Protein AF-0000000071605911 (afdb_homodimer)

Sequence (430 aa):
MTMMILGVFLLSALTIVCPQPAEVPYVTSVEAIKEFTEQLKEQILSMENNVPDITDSRIHYGVLLTHIIRVAEKMELDGPIYDNVYIDEMPKSIAIGLSEVDTVIEVTKEILEEIDQGTSKINELIERLCPSNDMPQVCNQLVQQAVIGDPVRYNEEVDLLLSAGDIAQDLLDANLVEVADRYEEIAFLIENLNRLRPLVFKVVHLLMKLDDDDVMTMMILGVFLLSALTIVCPQPAEVPYVTSVEAIKEFTEQLKEQILSMENNVPDITDSRIHYGVLLTHIIRVAEKMELDGPIYDNVYIDEMPKSIAIGLSEVDTVIEVTKEILEEIDQGTSKINELIERLCPSNDMPQVCNQLVQQAVIGDPVRYNEEVDLLLSAGDIAQDLLDANLVEVADRYEEIAFLIENLNRLRPLVFKVVHLLMKLDDDDV

Structure (mmCIF, N/CA/C/O backbone):
data_AF-0000000071605911-model_v1
#
loop_
_entity.id
_entity.type
_entity.pdbx_description
1 polymer 'Uncharacterized protein'
#
loop_
_atom_site.group_PDB
_atom_site.id
_atom_site.type_symbol
_atom_site.label_atom_id
_atom_site.label_alt_id
_atom_site.label_comp_id
_atom_site.label_asym_id
_atom_site.label_entity_id
_atom_site.label_seq_id
_atom_site.pdbx_PDB_ins_code
_atom_site.Cartn_x
_atom_site.Cartn_y
_atom_site.Cartn_z
_atom_site.occupancy
_atom_site.B_iso_or_equiv
_atom_site.auth_seq_id
_atom_site.auth_comp_id
_atom_site.auth_asym_id
_atom_site.auth_atom_id
_atom_site.pdbx_PDB_model_num
ATOM 1 N N . MET A 1 1 ? -27.953 -46.75 -80.5 1 34.91 1 MET A N 1
ATOM 2 C CA . MET A 1 1 ? -26.734 -46.125 -80.062 1 34.91 1 MET A CA 1
ATOM 3 C C . MET A 1 1 ? -26.984 -45.406 -78.75 1 34.91 1 MET A C 1
ATOM 5 O O . MET A 1 1 ? -27.469 -44.25 -78.688 1 34.91 1 MET A O 1
ATOM 9 N N . THR A 1 2 ? -27.641 -46.125 -77.75 1 42.06 2 THR A N 1
ATOM 10 C CA . THR A 1 2 ? -27.969 -45.75 -76.375 1 42.06 2 THR A CA 1
ATOM 11 C C . THR A 1 2 ? -26.688 -45.5 -75.562 1 42.06 2 THR A C 1
ATOM 13 O O . THR A 1 2 ? -25.891 -46.406 -75.375 1 42.06 2 THR A O 1
ATOM 16 N N . MET A 1 3 ? -26.141 -44.25 -75.625 1 39.69 3 MET A N 1
ATO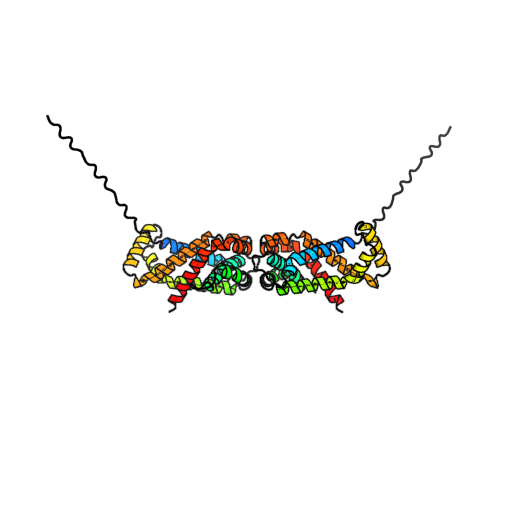M 17 C CA . MET A 1 3 ? -25.031 -43.75 -74.812 1 39.69 3 MET A CA 1
ATOM 18 C C . MET A 1 3 ? -25.344 -43.844 -73.312 1 39.69 3 MET A C 1
ATOM 20 O O . MET A 1 3 ? -26.297 -43.25 -72.875 1 39.69 3 MET A O 1
ATOM 24 N N . MET A 1 4 ? -25.062 -45.031 -72.688 1 43.84 4 MET A N 1
ATOM 25 C CA . MET A 1 4 ? -25.047 -45.219 -71.25 1 43.84 4 MET A CA 1
ATOM 26 C C . MET A 1 4 ? -24.109 -44.25 -70.625 1 43.84 4 MET A C 1
ATOM 28 O O . MET A 1 4 ? -22.891 -44.281 -70.812 1 43.84 4 MET A O 1
ATOM 32 N N . ILE A 1 5 ? -24.547 -42.969 -70.25 1 45.91 5 ILE A N 1
ATOM 33 C CA . ILE A 1 5 ? -23.812 -42.031 -69.438 1 45.91 5 ILE A CA 1
ATOM 34 C C . ILE A 1 5 ? -23.5 -42.688 -68.062 1 45.91 5 ILE A C 1
ATOM 36 O O . ILE A 1 5 ? -24.422 -43.031 -67.312 1 45.91 5 ILE A O 1
ATOM 40 N N . LEU A 1 6 ? -22.359 -43.406 -67.938 1 49.97 6 LEU A N 1
ATOM 41 C CA . LEU A 1 6 ? -21.812 -43.812 -66.625 1 49.97 6 LEU A CA 1
ATOM 42 C C . LEU A 1 6 ? -21.578 -42.625 -65.75 1 49.97 6 LEU A C 1
ATOM 44 O O . LEU A 1 6 ? -20.75 -41.75 -66 1 49.97 6 LEU A O 1
ATOM 48 N N . GLY A 1 7 ? -22.609 -42.125 -65 1 46.78 7 GLY A N 1
ATOM 49 C CA . GLY A 1 7 ? -22.422 -41.156 -63.969 1 46.78 7 GLY A CA 1
ATOM 50 C C . GLY A 1 7 ? -21.406 -41.562 -62.906 1 46.78 7 GLY A C 1
ATOM 51 O O . GLY A 1 7 ? -21.594 -42.594 -62.25 1 46.78 7 GLY A O 1
ATOM 52 N N . VAL A 1 8 ? -20.109 -41.156 -63.031 1 49.31 8 VAL A N 1
ATOM 53 C CA . VAL A 1 8 ? -19.094 -41.281 -62 1 49.31 8 VAL A CA 1
ATOM 54 C C . VAL A 1 8 ? -19.578 -40.594 -60.719 1 49.31 8 VAL A C 1
ATOM 56 O O . VAL A 1 8 ? -19.734 -39.344 -60.688 1 49.31 8 VAL A O 1
ATOM 59 N N . PHE A 1 9 ? -20.312 -41.281 -59.812 1 51.25 9 PHE A N 1
ATOM 60 C CA . PHE A 1 9 ? -20.5 -40.781 -58.438 1 51.25 9 PHE A CA 1
ATOM 61 C C . PHE A 1 9 ? -19.156 -40.531 -57.781 1 51.25 9 PHE A C 1
ATOM 63 O O . PHE A 1 9 ? -18.375 -41.469 -57.531 1 51.25 9 PHE A O 1
ATOM 70 N N . LEU A 1 10 ? -18.641 -39.312 -57.875 1 50.75 10 LEU A N 1
ATOM 71 C CA . LEU A 1 10 ? -17.547 -38.844 -57.031 1 50.75 10 LEU A CA 1
ATOM 72 C C . LEU A 1 10 ? -17.859 -39.125 -55.562 1 50.75 10 LEU A C 1
ATOM 74 O O . LEU A 1 10 ? -18.766 -38.5 -55 1 50.75 10 LEU A O 1
ATOM 78 N N . LEU A 1 11 ? -17.578 -40.281 -55 1 51.88 11 LEU A N 1
ATOM 79 C CA . LEU A 1 11 ? -17.5 -40.5 -53.562 1 51.88 11 LEU A CA 1
ATOM 80 C C . LEU A 1 11 ? -16.625 -39.438 -52.906 1 51.88 11 LEU A C 1
ATOM 82 O O . LEU A 1 11 ? -15.398 -39.438 -53.062 1 51.88 11 LEU A O 1
ATOM 86 N N . SER A 1 12 ? -17.172 -38.281 -52.594 1 52.94 12 SER A N 1
ATOM 87 C CA . SER A 1 12 ? -16.5 -37.375 -51.656 1 52.94 12 SER A CA 1
ATOM 88 C C . SER A 1 12 ? -16.141 -38.094 -50.375 1 52.94 12 SER A C 1
ATOM 90 O O . SER A 1 12 ? -17.031 -38.5 -49.594 1 52.94 12 SER A O 1
ATOM 92 N N . ALA A 1 13 ? -14.977 -38.75 -50.281 1 55.59 13 ALA A N 1
ATOM 93 C CA . ALA A 1 13 ? -14.391 -39.125 -49 1 55.59 13 ALA A CA 1
ATOM 94 C C . ALA A 1 13 ? -14.57 -38.031 -47.938 1 55.59 13 ALA A C 1
ATOM 96 O O . ALA A 1 13 ? -13.898 -37 -48 1 55.59 13 ALA A O 1
ATOM 97 N N . LEU A 1 14 ? -15.703 -37.906 -47.281 1 52.88 14 LEU A N 1
ATOM 98 C CA . LEU A 1 14 ? -15.727 -37.188 -46 1 52.88 14 LEU A CA 1
ATOM 99 C C . LEU A 1 14 ? -14.562 -37.625 -45.125 1 52.88 14 LEU A C 1
ATOM 101 O O . LEU A 1 14 ? -14.57 -38.75 -44.562 1 52.88 14 LEU A O 1
ATOM 105 N N . THR A 1 15 ? -13.32 -37.156 -45.344 1 53.34 15 THR A N 1
ATOM 106 C CA . THR A 1 15 ? -12.32 -37.281 -44.312 1 53.34 15 THR A CA 1
ATOM 107 C C . THR A 1 15 ? -12.906 -36.875 -42.969 1 53.34 15 THR A C 1
ATOM 109 O O . THR A 1 15 ? -13.109 -35.688 -42.688 1 53.34 15 THR A O 1
ATOM 112 N N . ILE A 1 16 ? -13.664 -37.656 -42.281 1 50.94 16 ILE A N 1
ATOM 113 C CA . ILE A 1 16 ? -13.898 -37.438 -40.844 1 50.94 16 ILE A CA 1
ATOM 114 C C . ILE A 1 16 ? -12.594 -37.031 -40.156 1 50.94 16 ILE A C 1
ATOM 116 O O . ILE A 1 16 ? -11.688 -37.844 -40 1 50.94 16 ILE A O 1
ATOM 120 N N . VAL A 1 17 ? -12.148 -35.812 -40.25 1 51.44 17 VAL A N 1
ATOM 121 C CA . VAL A 1 17 ? -11.156 -35.312 -39.312 1 51.44 17 VAL A CA 1
ATOM 122 C C . VAL A 1 17 ? -11.547 -35.719 -37.906 1 51.44 17 VAL A C 1
ATOM 124 O O . VAL A 1 17 ? -12.477 -35.125 -37.312 1 51.44 17 VAL A O 1
ATOM 127 N N . CYS A 1 18 ? -11.344 -36.906 -37.469 1 49.12 18 CYS A N 1
ATOM 128 C CA . CYS A 1 18 ? -11.438 -37.188 -36.062 1 49.12 18 CYS A CA 1
ATOM 129 C C . CYS A 1 18 ? -10.828 -36.031 -35.25 1 49.12 18 CYS A C 1
ATOM 131 O O . CYS A 1 18 ? -9.68 -35.656 -35.469 1 49.12 18 CYS A O 1
ATOM 133 N N . PRO A 1 19 ? -11.617 -35.25 -34.688 1 50.72 19 PRO A N 1
ATOM 134 C CA . PRO A 1 19 ? -10.969 -34.25 -33.812 1 50.72 19 PRO A CA 1
ATOM 135 C C . PRO A 1 19 ? -9.836 -34.844 -32.969 1 50.72 19 PRO A C 1
ATOM 137 O O . PRO A 1 19 ? -10.008 -35.906 -32.344 1 50.72 19 PRO A O 1
ATOM 140 N N . GLN A 1 20 ? -8.656 -34.812 -33.5 1 53.44 20 GLN A N 1
ATOM 141 C CA . GLN A 1 20 ? -7.543 -35.219 -32.656 1 53.44 20 GLN A CA 1
ATOM 142 C C . GLN A 1 20 ? -7.766 -34.812 -31.203 1 53.44 20 GLN A C 1
ATOM 144 O O . GLN A 1 20 ? -8.18 -33.688 -30.938 1 53.44 20 GLN A O 1
ATOM 149 N N . PRO A 1 21 ? -7.883 -35.812 -30.281 1 57.97 21 PRO A N 1
ATOM 150 C CA . PRO A 1 21 ? -8.031 -35.438 -28.875 1 57.97 21 PRO A CA 1
ATOM 151 C C . PRO A 1 21 ? -7.137 -34.281 -28.469 1 57.97 21 PRO A C 1
ATOM 153 O O . PRO A 1 21 ? -6.055 -34.094 -29.031 1 57.97 21 PRO A O 1
ATOM 156 N N . ALA A 1 22 ? -7.676 -33.281 -27.875 1 66.75 22 ALA A N 1
ATOM 157 C CA . ALA A 1 22 ? -6.961 -32.094 -27.422 1 66.75 22 ALA A CA 1
ATOM 158 C C . ALA A 1 22 ? -5.617 -32.469 -26.797 1 66.75 22 ALA A C 1
ATOM 160 O O . ALA A 1 22 ? -5.531 -33.406 -26 1 66.75 22 ALA A O 1
ATOM 161 N N . GLU A 1 23 ? -4.57 -32.094 -27.438 1 85.88 23 GLU A N 1
ATOM 162 C CA . GLU A 1 23 ? -3.201 -32.344 -26.984 1 85.88 23 GLU A CA 1
ATOM 163 C C . GLU A 1 23 ? -2.965 -31.797 -25.578 1 85.88 23 GLU A C 1
ATOM 165 O O . GLU A 1 23 ? -3.301 -30.641 -25.312 1 85.88 23 GLU A O 1
ATOM 170 N N . VAL A 1 24 ? -2.617 -32.719 -24.656 1 93.31 24 VAL A N 1
ATOM 171 C CA . VAL A 1 24 ? -2.266 -32.312 -23.312 1 93.31 24 VAL A CA 1
ATOM 172 C C . VAL A 1 24 ? -0.929 -31.562 -23.328 1 93.31 24 VAL A C 1
ATOM 174 O O . VAL A 1 24 ? 0.058 -32.062 -23.875 1 93.31 24 VAL A O 1
ATOM 177 N N . PRO A 1 25 ? -0.876 -30.359 -22.797 1 94.56 25 PRO A N 1
ATOM 178 C CA . PRO A 1 25 ? 0.303 -29.5 -22.922 1 94.56 25 PRO A CA 1
ATOM 179 C C . PRO A 1 25 ? 1.366 -29.781 -21.859 1 94.56 25 PRO A C 1
ATOM 181 O O . PRO A 1 25 ? 1.75 -28.891 -21.109 1 94.56 25 PRO A O 1
ATOM 184 N N . TYR A 1 26 ? 1.996 -30.875 -21.859 1 95.81 26 TYR A N 1
ATOM 185 C CA . TYR A 1 26 ? 3.014 -31.266 -20.875 1 95.81 26 TYR A CA 1
ATOM 186 C C . TYR A 1 26 ? 4.23 -30.344 -20.984 1 95.81 26 TYR A C 1
ATOM 188 O O . TYR A 1 26 ? 4.648 -29.75 -19.984 1 95.81 26 TYR A O 1
ATOM 196 N N . VAL A 1 27 ? 4.711 -30.203 -22.141 1 93.31 27 VAL A N 1
ATOM 197 C CA . VAL A 1 27 ? 5.965 -29.5 -22.375 1 93.31 27 VAL A CA 1
ATOM 198 C C . VAL A 1 27 ? 5.781 -28 -22.078 1 93.31 27 VAL A C 1
ATOM 200 O O . VAL A 1 27 ? 6.617 -27.391 -21.422 1 93.31 27 VAL A O 1
ATOM 203 N N . THR A 1 28 ? 4.648 -27.469 -22.609 1 94.19 28 THR A N 1
ATOM 204 C CA . THR A 1 28 ? 4.395 -26.047 -22.391 1 94.19 28 THR A CA 1
ATOM 205 C C . THR A 1 28 ? 4.188 -25.75 -20.922 1 94.19 28 THR A C 1
ATOM 207 O O . THR A 1 28 ? 4.562 -24.688 -20.438 1 94.19 28 THR A O 1
ATOM 210 N N . SER A 1 29 ? 3.643 -26.672 -20.188 1 96.62 29 SER A N 1
ATOM 211 C CA . SER A 1 29 ? 3.455 -26.5 -18.75 1 96.62 29 SER A CA 1
ATOM 212 C C . SER A 1 29 ? 4.793 -26.469 -18.016 1 96.62 29 SER A C 1
ATOM 214 O O . SER A 1 29 ? 5.016 -25.609 -17.156 1 96.62 29 SER A O 1
ATOM 216 N N . VAL A 1 30 ? 5.637 -27.344 -18.391 1 95.88 30 VAL A N 1
ATOM 217 C CA . VAL A 1 30 ? 6.961 -27.406 -17.781 1 95.88 30 VAL A CA 1
ATOM 218 C C . VAL A 1 30 ? 7.711 -26.109 -18.062 1 95.88 30 VAL A C 1
ATOM 220 O O . VAL A 1 30 ? 8.352 -25.531 -17.172 1 95.88 30 VAL A O 1
ATOM 223 N N . GLU A 1 31 ? 7.613 -25.672 -19.25 1 95 31 GLU A N 1
ATOM 224 C CA . GLU A 1 31 ? 8.312 -24.453 -19.656 1 95 31 GLU A CA 1
ATOM 225 C C . GLU A 1 31 ? 7.773 -23.234 -18.906 1 95 31 GLU A C 1
ATOM 227 O O . GLU A 1 31 ? 8.547 -22.391 -18.453 1 95 31 GLU A O 1
ATOM 232 N N . ALA A 1 32 ? 6.469 -23.172 -18.781 1 97.5 32 ALA A N 1
ATOM 233 C CA . ALA A 1 32 ? 5.852 -22.062 -18.047 1 97.5 32 ALA A CA 1
ATOM 234 C C . ALA A 1 32 ? 6.297 -22.062 -16.594 1 97.5 32 ALA A C 1
ATOM 236 O O . ALA A 1 32 ? 6.617 -21.016 -16.031 1 97.5 32 ALA A O 1
ATOM 237 N N . ILE A 1 33 ? 6.285 -23.219 -16.031 1 98.25 33 ILE A N 1
ATOM 238 C CA . ILE A 1 33 ? 6.695 -23.344 -14.633 1 98.25 33 ILE A CA 1
ATOM 239 C C . ILE A 1 33 ? 8.156 -22.922 -14.484 1 98.25 33 ILE A C 1
ATOM 241 O O . ILE A 1 33 ? 8.5 -22.203 -13.547 1 98.25 33 ILE A O 1
ATOM 245 N N . LYS A 1 34 ? 8.992 -23.359 -15.375 1 97.19 34 LYS A N 1
ATOM 246 C CA . LYS A 1 34 ? 10.406 -23 -15.344 1 97.19 34 LYS A CA 1
ATOM 247 C C . LYS A 1 34 ? 10.594 -21.5 -15.453 1 97.19 34 LYS A C 1
ATOM 249 O O . LYS A 1 34 ? 11.367 -20.906 -14.703 1 97.19 34 LYS A O 1
ATOM 254 N N . GLU A 1 35 ? 9.93 -20.922 -16.438 1 97.88 35 GLU A N 1
ATOM 255 C CA . GLU A 1 35 ? 10.031 -19.484 -16.641 1 97.88 35 GLU A CA 1
ATOM 256 C C . GLU A 1 35 ? 9.547 -18.719 -15.406 1 97.88 35 GLU A C 1
ATOM 258 O O . GLU A 1 35 ? 10.195 -17.766 -14.961 1 97.88 35 GLU A O 1
ATOM 263 N N . PHE A 1 36 ? 8.445 -19.125 -14.891 1 98.69 36 PHE A N 1
ATOM 264 C CA . PHE A 1 36 ? 7.891 -18.453 -13.719 1 98.69 36 PHE A CA 1
ATOM 265 C C . PHE A 1 36 ? 8.797 -18.641 -12.508 1 98.69 36 PHE A C 1
ATOM 267 O O . PHE A 1 36 ? 8.961 -17.734 -11.703 1 98.69 36 PHE A O 1
ATOM 274 N N . THR A 1 37 ? 9.336 -19.797 -12.359 1 98.5 37 THR A N 1
ATOM 275 C CA . THR A 1 37 ? 10.289 -20.031 -11.289 1 98.5 37 THR A CA 1
ATOM 276 C C . THR A 1 37 ? 11.477 -19.094 -11.391 1 98.5 37 THR A C 1
ATOM 278 O O . THR A 1 37 ? 11.961 -18.578 -10.375 1 98.5 37 THR A O 1
ATOM 281 N N . GLU A 1 38 ? 11.953 -18.906 -12.578 1 98.38 38 GLU A N 1
ATOM 282 C CA . GLU A 1 38 ? 13.055 -17.953 -12.766 1 98.38 38 GLU A CA 1
ATOM 283 C C . GLU A 1 38 ? 12.641 -16.547 -12.352 1 98.38 38 GLU A C 1
ATOM 285 O O . GLU A 1 38 ? 13.43 -15.82 -11.742 1 98.38 38 GLU A O 1
ATOM 290 N N . GLN A 1 39 ? 11.469 -16.156 -12.703 1 98.44 39 GLN A N 1
ATOM 291 C CA . GLN A 1 39 ? 10.961 -14.859 -12.273 1 98.44 39 GLN A CA 1
ATOM 292 C C . GLN A 1 39 ? 10.891 -14.773 -10.75 1 98.44 39 GLN A C 1
ATOM 294 O O . GLN A 1 39 ? 11.258 -13.75 -10.164 1 98.44 39 GLN A O 1
ATOM 299 N N . LEU A 1 40 ? 10.43 -15.859 -10.102 1 98.69 40 LEU A N 1
ATOM 300 C CA . LEU A 1 40 ? 10.344 -15.875 -8.648 1 98.69 40 LEU A CA 1
ATOM 301 C C . LEU A 1 40 ? 11.734 -15.789 -8.016 1 98.69 40 LEU A C 1
ATOM 303 O O . LEU A 1 40 ? 11.914 -15.172 -6.965 1 98.69 40 LEU A O 1
ATOM 307 N N . LYS A 1 41 ? 12.695 -16.438 -8.578 1 98.44 41 LYS A N 1
ATOM 308 C CA . LYS A 1 41 ? 14.07 -16.344 -8.102 1 98.44 41 LYS A CA 1
ATOM 309 C C . LYS A 1 41 ? 14.578 -14.906 -8.141 1 98.44 41 LYS A C 1
ATOM 311 O O . LYS A 1 41 ? 15.211 -14.438 -7.191 1 98.44 41 LYS A O 1
ATOM 316 N N . GLU A 1 42 ? 14.273 -14.266 -9.211 1 98.19 42 GLU A N 1
ATOM 317 C CA . GLU A 1 42 ? 14.727 -12.891 -9.391 1 98.19 42 GLU A CA 1
ATOM 318 C C . GLU A 1 42 ? 13.961 -11.93 -8.484 1 98.19 42 GLU A C 1
ATOM 320 O O . GLU A 1 42 ? 14.555 -11.055 -7.855 1 98.19 42 GLU A O 1
ATOM 325 N N . GLN A 1 43 ? 12.672 -12.109 -8.344 1 98.31 43 GLN A N 1
ATOM 326 C CA . GLN A 1 43 ? 11.82 -11.109 -7.707 1 98.31 43 GLN A CA 1
ATOM 327 C C . GLN A 1 43 ? 11.68 -11.375 -6.211 1 98.31 43 GLN A C 1
ATOM 329 O O . GLN A 1 43 ? 11.477 -10.445 -5.426 1 98.31 43 GLN A O 1
ATOM 334 N N . ILE A 1 44 ? 11.734 -12.625 -5.836 1 98.69 44 ILE A N 1
ATOM 335 C CA . ILE A 1 44 ? 11.438 -12.945 -4.445 1 98.69 44 ILE A CA 1
ATOM 336 C C . ILE A 1 44 ? 12.656 -13.57 -3.781 1 98.69 44 ILE A C 1
ATOM 338 O O . ILE A 1 44 ? 13.18 -13.039 -2.799 1 98.69 44 ILE A O 1
ATOM 342 N N . LEU A 1 45 ? 13.188 -14.602 -4.316 1 98.19 45 LEU A N 1
ATOM 343 C CA . LEU A 1 45 ? 14.211 -15.398 -3.65 1 98.19 45 LEU A CA 1
ATOM 344 C C . LEU A 1 45 ? 15.539 -14.648 -3.604 1 98.19 45 LEU A C 1
ATOM 346 O O . LEU A 1 45 ? 16.375 -14.922 -2.744 1 98.19 45 LEU A O 1
ATOM 350 N N . SER A 1 46 ? 15.727 -13.758 -4.5 1 97.81 46 SER A N 1
ATOM 351 C CA . SER A 1 46 ? 16.953 -12.961 -4.527 1 97.81 46 SER A CA 1
ATOM 352 C C . SER A 1 46 ? 17.047 -12.062 -3.303 1 97.81 46 SER A C 1
ATOM 354 O O . SER A 1 46 ? 18.125 -11.531 -3.002 1 97.81 46 SER A O 1
ATOM 356 N N . MET A 1 47 ? 15.945 -11.859 -2.623 1 97.62 47 MET A N 1
ATOM 357 C CA . MET A 1 47 ? 15.938 -10.984 -1.456 1 97.62 47 MET A CA 1
ATOM 358 C C . MET A 1 47 ? 16.453 -11.719 -0.222 1 97.62 47 MET A C 1
ATOM 360 O O . MET A 1 47 ? 16.688 -11.102 0.821 1 97.62 47 MET A O 1
ATOM 364 N N . GLU A 1 48 ? 16.656 -13.008 -0.395 1 95.06 48 GLU A N 1
ATOM 365 C CA . GLU A 1 48 ? 17.125 -13.812 0.734 1 95.06 48 GLU A CA 1
ATOM 366 C C . GLU A 1 48 ? 18.469 -13.312 1.262 1 95.06 48 GLU A C 1
ATOM 368 O O . GLU A 1 48 ? 19.391 -13.07 0.486 1 95.06 48 GLU A O 1
ATOM 373 N N . ASN A 1 49 ? 18.562 -13.07 2.574 1 92.31 49 ASN A N 1
ATOM 374 C CA . ASN A 1 49 ? 19.75 -12.648 3.289 1 92.31 49 ASN A CA 1
ATOM 375 C C . ASN A 1 49 ? 20.125 -11.203 2.961 1 92.31 49 ASN A C 1
ATOM 377 O O . ASN A 1 49 ? 21.188 -10.719 3.344 1 92.31 49 ASN A O 1
ATOM 381 N N . ASN A 1 50 ? 19.328 -10.523 2.154 1 91.38 50 ASN A N 1
ATOM 382 C CA . ASN A 1 50 ? 19.469 -9.102 1.85 1 91.38 50 ASN A CA 1
ATOM 383 C C . ASN A 1 50 ? 18.109 -8.43 1.691 1 91.38 50 ASN A C 1
ATOM 385 O O . ASN A 1 50 ? 17.703 -8.109 0.575 1 91.38 50 ASN A O 1
ATOM 389 N N . VAL A 1 51 ? 17.578 -8.164 2.773 1 87.38 51 VAL A N 1
ATOM 390 C CA . VAL A 1 51 ? 16.234 -7.59 2.738 1 87.38 51 VAL A CA 1
ATOM 391 C C . VAL A 1 51 ? 16.312 -6.125 2.316 1 87.38 51 VAL A C 1
ATOM 393 O O . VAL A 1 51 ? 16.891 -5.297 3.023 1 87.38 51 VAL A O 1
ATOM 396 N N . PRO A 1 52 ? 15.742 -5.902 1.168 1 93.12 52 PRO A N 1
ATOM 397 C CA . PRO A 1 52 ? 15.758 -4.512 0.702 1 93.12 52 PRO A CA 1
ATOM 398 C C . PRO A 1 52 ? 14.789 -3.619 1.473 1 93.12 52 PRO A C 1
ATOM 400 O O . PRO A 1 52 ? 14.016 -4.109 2.297 1 93.12 52 PRO A O 1
ATOM 403 N N . ASP A 1 53 ? 14.977 -2.318 1.204 1 92.81 53 ASP A N 1
ATOM 404 C CA . ASP A 1 53 ? 13.984 -1.414 1.775 1 92.81 53 ASP A CA 1
ATOM 405 C C . ASP A 1 53 ? 12.773 -1.278 0.856 1 92.81 53 ASP A C 1
ATOM 407 O O . ASP A 1 53 ? 12.734 -1.873 -0.223 1 92.81 53 ASP A O 1
ATOM 411 N N . ILE A 1 54 ? 11.82 -0.539 1.256 1 95.81 54 ILE A N 1
ATOM 412 C CA . ILE A 1 54 ? 10.5 -0.486 0.643 1 95.81 54 ILE A CA 1
ATOM 413 C C . ILE A 1 54 ? 10.602 0.132 -0.75 1 95.81 54 ILE A C 1
ATOM 415 O O . ILE A 1 54 ? 9.664 0.045 -1.544 1 95.81 54 ILE A O 1
ATOM 419 N N . THR A 1 55 ? 11.727 0.758 -1.101 1 96.5 55 THR A N 1
ATOM 420 C CA . THR A 1 55 ? 11.852 1.389 -2.41 1 96.5 55 THR A CA 1
ATOM 421 C C . THR A 1 55 ? 12.234 0.359 -3.471 1 96.5 55 THR A C 1
ATOM 423 O O . THR A 1 55 ? 12.195 0.651 -4.668 1 96.5 55 THR A O 1
ATOM 426 N N . ASP A 1 56 ? 12.625 -0.824 -3.016 1 97.62 56 ASP A N 1
ATOM 427 C CA . ASP A 1 56 ? 12.914 -1.91 -3.945 1 97.62 56 ASP A CA 1
ATOM 428 C C . ASP A 1 56 ? 11.633 -2.533 -4.484 1 97.62 56 ASP A C 1
ATOM 430 O O . ASP A 1 56 ? 10.805 -3.031 -3.715 1 97.62 56 ASP A O 1
ATOM 434 N N . SER A 1 57 ? 11.523 -2.545 -5.762 1 97.69 57 SER A N 1
ATOM 435 C CA . SER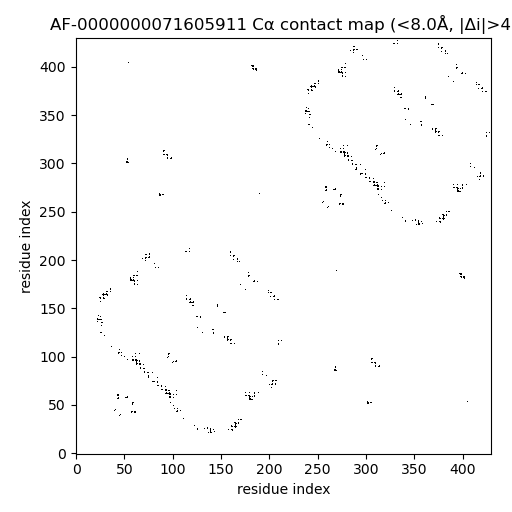 A 1 57 ? 10.289 -2.977 -6.406 1 97.69 57 SER A CA 1
ATOM 436 C C . SER A 1 57 ? 10 -4.445 -6.109 1 97.69 57 SER A C 1
ATOM 438 O O . SER A 1 57 ? 8.844 -4.879 -6.18 1 97.69 57 SER A O 1
ATOM 440 N N . ARG A 1 58 ? 10.984 -5.215 -5.789 1 98.38 58 ARG A N 1
ATOM 441 C CA . ARG A 1 58 ? 10.797 -6.633 -5.492 1 98.38 58 ARG A CA 1
ATOM 442 C C . ARG A 1 58 ? 9.883 -6.824 -4.285 1 98.38 58 ARG A C 1
ATOM 444 O O . ARG A 1 58 ? 9.117 -7.789 -4.227 1 98.38 58 ARG A O 1
ATOM 451 N N . ILE A 1 59 ? 9.875 -5.918 -3.338 1 98.12 59 ILE A N 1
ATOM 452 C CA . ILE A 1 59 ? 9 -5.934 -2.168 1 98.12 59 ILE A CA 1
ATOM 453 C C . ILE A 1 59 ? 7.543 -5.812 -2.611 1 98.12 59 ILE A C 1
ATOM 455 O O . ILE A 1 59 ? 6.672 -6.523 -2.104 1 98.12 59 ILE A O 1
ATOM 459 N N . HIS A 1 60 ? 7.332 -4.992 -3.541 1 98.5 60 HIS A N 1
ATOM 460 C CA . HIS A 1 60 ? 5.984 -4.719 -4.031 1 98.5 60 HIS A CA 1
ATOM 461 C C . HIS A 1 60 ? 5.465 -5.871 -4.883 1 98.5 60 HIS A C 1
ATOM 463 O O . HIS A 1 60 ? 4.266 -6.16 -4.879 1 98.5 60 HIS A O 1
ATOM 469 N N . TYR A 1 61 ? 6.391 -6.535 -5.645 1 98.81 61 TYR A N 1
ATOM 470 C CA . TYR A 1 61 ? 6.016 -7.785 -6.293 1 98.81 61 TYR A CA 1
ATOM 471 C C . TYR A 1 61 ? 5.562 -8.812 -5.266 1 98.81 61 TYR A C 1
ATOM 473 O O . TYR A 1 61 ? 4.578 -9.531 -5.488 1 98.81 61 TYR A O 1
ATOM 481 N N . GLY A 1 62 ? 6.273 -8.852 -4.141 1 98.56 62 GLY A N 1
ATOM 482 C CA . GLY A 1 62 ? 5.91 -9.742 -3.055 1 98.56 62 GLY A CA 1
ATOM 483 C C . GLY A 1 62 ? 4.52 -9.477 -2.504 1 98.56 62 GLY A C 1
ATOM 484 O O . GLY A 1 62 ? 3.797 -10.406 -2.15 1 98.56 62 GLY A O 1
ATOM 485 N N . VAL A 1 63 ? 4.086 -8.211 -2.41 1 98.69 63 VAL A N 1
ATOM 486 C CA . VAL A 1 63 ? 2.756 -7.836 -1.944 1 98.69 63 VAL A CA 1
ATOM 487 C C . VAL A 1 63 ? 1.696 -8.477 -2.84 1 98.69 63 VAL A C 1
ATOM 489 O O . VAL A 1 63 ? 0.742 -9.078 -2.346 1 98.69 63 VAL A O 1
ATOM 492 N N . LEU A 1 64 ? 1.877 -8.367 -4.148 1 98.81 64 LEU A N 1
ATOM 493 C CA . LEU A 1 64 ? 0.919 -8.875 -5.125 1 98.81 64 LEU A CA 1
ATOM 494 C C . LEU A 1 64 ? 0.783 -10.391 -5.016 1 98.81 64 LEU A C 1
ATOM 496 O O . LEU A 1 64 ? -0.331 -10.914 -4.926 1 98.81 64 LEU A O 1
ATOM 500 N N . LEU A 1 65 ? 1.89 -11.055 -4.973 1 98.69 65 LEU A N 1
ATOM 501 C CA . LEU A 1 65 ? 1.88 -12.516 -4.883 1 98.69 65 LEU A CA 1
ATOM 502 C C . LEU A 1 65 ? 1.282 -12.977 -3.559 1 98.69 65 LEU A C 1
ATOM 504 O O . LEU A 1 65 ? 0.489 -13.914 -3.523 1 98.69 65 LEU A O 1
ATOM 508 N N . THR A 1 66 ? 1.669 -12.344 -2.465 1 98.69 66 THR A N 1
ATOM 509 C CA . THR A 1 66 ? 1.161 -12.664 -1.137 1 98.69 66 THR A CA 1
ATOM 510 C C . THR A 1 66 ? -0.361 -12.562 -1.1 1 98.69 66 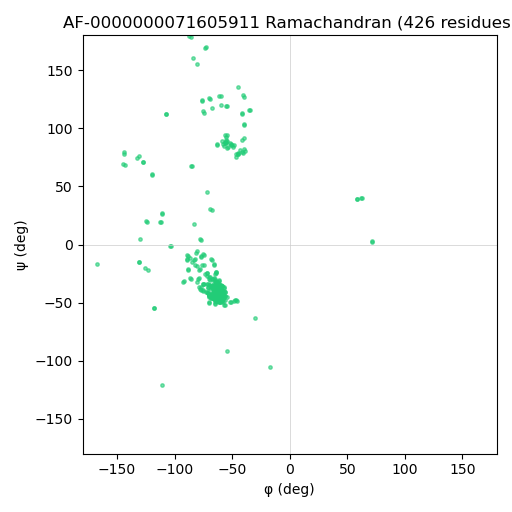THR A C 1
ATOM 512 O O . THR A 1 66 ? -1.032 -13.43 -0.529 1 98.69 66 THR A O 1
ATOM 515 N N . HIS A 1 67 ? -0.897 -11.578 -1.729 1 98.75 67 HIS A N 1
ATOM 516 C CA . HIS A 1 67 ? -2.344 -11.398 -1.709 1 98.75 67 HIS A CA 1
ATOM 517 C C . HIS A 1 67 ? -3.055 -12.531 -2.434 1 98.75 67 HIS A C 1
ATOM 519 O O . HIS A 1 67 ? -4.027 -13.094 -1.92 1 98.75 67 HIS A O 1
ATOM 525 N N . ILE A 1 68 ? -2.549 -12.844 -3.609 1 98.19 68 ILE A N 1
ATOM 526 C CA . ILE A 1 68 ? -3.148 -13.914 -4.402 1 98.19 68 ILE A CA 1
ATOM 527 C C . ILE A 1 68 ? -3.115 -15.219 -3.611 1 98.19 68 ILE A C 1
ATOM 529 O O . ILE A 1 68 ? -4.133 -15.914 -3.502 1 98.19 68 ILE A O 1
ATOM 533 N N . ILE A 1 69 ? -2.025 -15.555 -2.992 1 97.19 69 ILE A N 1
ATOM 534 C CA . ILE A 1 69 ? -1.842 -16.797 -2.262 1 97.19 69 ILE A CA 1
ATOM 535 C C . ILE A 1 69 ? -2.723 -16.812 -1.015 1 97.19 69 ILE A C 1
ATOM 537 O O . ILE A 1 69 ? -3.418 -17.781 -0.74 1 97.19 69 ILE A O 1
ATOM 541 N N . ARG A 1 70 ? -2.791 -15.734 -0.307 1 95.94 70 ARG A N 1
ATOM 542 C CA . ARG A 1 70 ? -3.547 -15.672 0.939 1 95.94 70 ARG A CA 1
ATOM 543 C C . ARG A 1 70 ? -5.047 -15.758 0.676 1 95.94 70 ARG A C 1
ATOM 545 O O . ARG A 1 70 ? -5.773 -16.422 1.419 1 95.94 70 ARG A O 1
ATOM 552 N N . VAL A 1 71 ? -5.508 -15.047 -0.312 1 97.19 71 VAL A N 1
ATOM 553 C CA . VAL A 1 71 ? -6.922 -15.141 -0.666 1 97.19 71 VAL A CA 1
ATOM 554 C C . VAL A 1 71 ? -7.273 -16.594 -1.01 1 97.19 71 VAL A C 1
ATOM 556 O O . VAL A 1 71 ? -8.289 -17.109 -0.548 1 97.19 71 VAL A O 1
ATOM 559 N N . ALA A 1 72 ? -6.391 -17.203 -1.777 1 96.25 72 ALA A N 1
ATOM 560 C CA . ALA A 1 72 ? -6.629 -18.609 -2.145 1 96.25 72 ALA A CA 1
ATOM 561 C C . ALA A 1 72 ? -6.676 -19.5 -0.908 1 96.25 72 ALA A C 1
ATOM 563 O O . ALA A 1 72 ? -7.551 -20.359 -0.789 1 96.25 72 ALA A O 1
ATOM 564 N N . GLU A 1 73 ? -5.742 -19.344 -0.021 1 93.94 73 GLU A N 1
ATOM 565 C CA . GLU A 1 73 ? -5.703 -20.125 1.212 1 93.94 73 GLU A CA 1
ATOM 566 C C . GLU A 1 73 ? -6.992 -19.953 2.014 1 93.94 73 GLU A C 1
ATOM 568 O O . GLU A 1 73 ? -7.516 -20.922 2.561 1 93.94 73 GLU A O 1
ATOM 573 N N . LYS A 1 74 ? -7.445 -18.766 2.018 1 93.62 74 LYS A N 1
ATOM 574 C CA . LYS A 1 74 ? -8.648 -18.484 2.793 1 93.62 74 LYS A CA 1
ATOM 575 C C . LYS A 1 74 ? -9.891 -19.016 2.102 1 93.62 74 LYS A C 1
ATOM 577 O O . LYS A 1 74 ? -10.867 -19.391 2.762 1 93.62 74 LYS A O 1
ATOM 582 N N . MET A 1 75 ? -9.844 -18.969 0.713 1 92.31 75 MET A N 1
ATOM 583 C CA . MET A 1 75 ? -10.977 -19.438 -0.082 1 92.31 75 MET A CA 1
ATOM 584 C C . MET A 1 75 ? -11.102 -20.969 -0 1 92.31 75 MET A C 1
ATOM 586 O O . MET A 1 75 ? -12.148 -21.516 -0.317 1 92.31 75 MET A O 1
ATOM 590 N N . GLU A 1 76 ? -9.945 -21.672 0.081 1 74 76 GLU A N 1
ATOM 591 C CA . GLU A 1 76 ? -9.914 -23.125 -0.015 1 74 76 GLU A CA 1
ATOM 592 C C . GLU A 1 76 ? -11.305 -23.719 0.222 1 74 76 GLU A C 1
ATOM 594 O O . GLU A 1 76 ? -11.766 -24.562 -0.552 1 74 76 GLU A O 1
ATOM 599 N N . LEU A 1 77 ? -11.586 -24.266 1.222 1 58.84 77 LEU A N 1
ATOM 600 C CA . LEU A 1 77 ? -12.547 -25.344 1.345 1 58.84 77 LEU A CA 1
ATOM 601 C C . LEU A 1 77 ? -13.906 -24.953 0.777 1 58.84 77 LEU A C 1
ATOM 603 O O . LEU A 1 77 ? -14.484 -25.672 -0.035 1 58.84 77 LEU A O 1
ATOM 607 N N . ASP A 1 78 ? -14.75 -24.516 1.251 1 53.22 78 ASP A N 1
ATOM 608 C CA . ASP A 1 78 ? -16.172 -24.531 0.927 1 53.22 78 ASP A CA 1
ATOM 609 C C . ASP A 1 78 ? -16.766 -23.125 0.947 1 53.22 78 ASP A C 1
ATOM 611 O O . ASP A 1 78 ? -17.953 -22.938 0.69 1 53.22 78 ASP A O 1
ATOM 615 N N . GLY A 1 79 ? -16.031 -22.016 1.133 1 63.59 79 GLY A N 1
ATOM 616 C CA . GLY A 1 79 ? -17.391 -21.531 1.348 1 63.59 79 GLY A CA 1
ATOM 617 C C . GLY A 1 79 ? -17.484 -20.016 1.374 1 63.59 79 GLY A C 1
ATOM 618 O O . GLY A 1 79 ? -18.578 -19.469 1.335 1 63.59 79 GLY A O 1
ATOM 619 N N . PRO A 1 80 ? -16.188 -19.266 1.565 1 76.19 80 PRO A N 1
ATOM 620 C CA . PRO A 1 80 ? -16.578 -17.859 1.727 1 76.19 80 PRO A CA 1
ATOM 621 C C . PRO A 1 80 ? -16.781 -17.141 0.392 1 76.19 80 PRO A C 1
ATOM 623 O O . PRO A 1 80 ? -16.422 -17.672 -0.66 1 76.19 80 PRO A O 1
ATOM 626 N N . ILE A 1 81 ? -17.438 -16.141 0.427 1 91.44 81 ILE A N 1
ATOM 627 C CA . ILE A 1 81 ? -17.688 -15.297 -0.732 1 91.44 81 ILE A CA 1
ATOM 628 C C . ILE A 1 81 ? -16.391 -14.617 -1.176 1 91.44 81 ILE A C 1
ATOM 630 O O . ILE A 1 81 ? -15.797 -13.859 -0.415 1 91.44 81 ILE A O 1
ATOM 634 N N . TYR A 1 82 ? -15.914 -14.891 -2.369 1 94.81 82 TYR A N 1
ATOM 635 C CA . TYR A 1 82 ? -14.641 -14.453 -2.934 1 94.81 82 TYR A CA 1
ATOM 636 C C . TYR A 1 82 ? -14.43 -12.961 -2.713 1 94.81 82 TYR A C 1
ATOM 638 O O . TYR A 1 82 ? -13.391 -12.547 -2.201 1 94.81 82 TYR A O 1
ATOM 646 N N . ASP A 1 83 ? -15.453 -12.164 -3.025 1 94.44 83 ASP A N 1
ATOM 647 C CA . ASP A 1 83 ? -15.297 -10.719 -2.986 1 94.44 83 ASP A CA 1
ATOM 648 C C . ASP A 1 83 ? -14.969 -10.234 -1.574 1 94.44 83 ASP A C 1
ATOM 650 O O . ASP A 1 83 ? -14.125 -9.359 -1.391 1 94.44 83 ASP A O 1
ATOM 654 N N . ASN A 1 84 ? -15.609 -10.805 -0.608 1 94.56 84 ASN A N 1
ATOM 655 C CA . ASN A 1 84 ? -15.367 -10.438 0.783 1 94.56 84 ASN A CA 1
ATOM 656 C C . ASN A 1 84 ? -13.977 -10.852 1.239 1 94.56 84 ASN A C 1
ATOM 658 O O . ASN A 1 84 ? -13.258 -10.062 1.858 1 94.56 84 ASN A O 1
ATOM 662 N N . VAL A 1 85 ? -13.609 -12.047 0.909 1 96.44 85 VAL A N 1
ATOM 663 C CA . VAL A 1 85 ? -12.305 -12.555 1.33 1 96.44 85 VAL A CA 1
ATOM 664 C C . VAL A 1 85 ? -11.195 -11.734 0.678 1 96.44 85 VAL A C 1
ATOM 666 O O . VAL A 1 85 ? -10.227 -11.359 1.339 1 96.44 85 VAL A O 1
ATOM 669 N N . TYR A 1 86 ? -11.445 -11.484 -0.618 1 96.94 86 TYR A N 1
ATOM 670 C CA . TYR A 1 86 ? -10.469 -10.734 -1.402 1 96.94 86 TYR A CA 1
ATOM 671 C C . TYR A 1 86 ? -10.203 -9.367 -0.787 1 96.94 86 TYR A C 1
ATOM 673 O O . TYR A 1 86 ? -9.047 -8.984 -0.579 1 96.94 86 TYR A O 1
ATOM 681 N N . ILE A 1 87 ? -11.211 -8.672 -0.436 1 96.69 87 ILE A N 1
ATOM 682 C CA . ILE A 1 87 ? -11.125 -7.316 0.094 1 96.69 87 ILE A CA 1
ATOM 683 C C . ILE A 1 87 ? -10.633 -7.355 1.539 1 96.69 87 ILE A C 1
ATOM 685 O O . ILE A 1 87 ? -9.766 -6.574 1.928 1 96.69 87 ILE A O 1
ATOM 689 N N . ASP A 1 88 ? -11.062 -8.281 2.301 1 94.62 88 ASP A N 1
ATOM 690 C CA . ASP A 1 88 ? -10.75 -8.359 3.723 1 94.62 88 ASP A CA 1
ATOM 691 C C . ASP A 1 88 ? -9.281 -8.719 3.939 1 94.62 88 ASP A C 1
ATOM 693 O O . ASP A 1 88 ? -8.672 -8.297 4.926 1 94.62 88 ASP A O 1
ATOM 697 N N . GLU A 1 89 ? -8.703 -9.398 3.029 1 95.88 89 GLU A N 1
ATOM 698 C CA . GLU A 1 89 ? -7.336 -9.891 3.199 1 95.88 89 GLU A CA 1
ATOM 699 C C . GLU A 1 89 ? -6.316 -8.867 2.697 1 95.88 89 GLU A C 1
ATOM 701 O O . GLU A 1 89 ? -5.121 -8.992 2.971 1 95.88 89 GLU A O 1
ATOM 706 N N . MET A 1 90 ? -6.781 -7.863 1.976 1 97.44 90 MET A N 1
ATOM 707 C CA . MET A 1 90 ? -5.863 -6.953 1.301 1 97.44 90 MET A CA 1
ATOM 708 C C . MET A 1 90 ? -4.977 -6.227 2.309 1 97.44 90 MET A C 1
ATOM 710 O O . MET A 1 90 ? -3.754 -6.211 2.17 1 97.44 90 MET A O 1
ATOM 714 N N . PRO A 1 91 ? -5.484 -5.602 3.416 1 96.69 91 PRO A N 1
ATOM 715 C CA . PRO A 1 91 ? -4.598 -4.906 4.352 1 96.69 91 PRO A CA 1
ATOM 716 C C . PRO A 1 91 ? -3.533 -5.82 4.949 1 96.69 91 PRO A C 1
ATOM 718 O O . PRO A 1 91 ? -2.369 -5.426 5.066 1 96.69 91 PRO A O 1
ATOM 721 N N . LYS A 1 92 ? -3.908 -6.992 5.242 1 96.31 92 LYS A N 1
ATOM 722 C CA . LYS A 1 92 ? -2.969 -7.941 5.832 1 96.31 92 LYS A CA 1
ATOM 723 C C . LYS A 1 92 ? -1.915 -8.375 4.816 1 96.31 92 LYS A C 1
ATOM 725 O O . LYS A 1 92 ? -0.73 -8.469 5.145 1 96.31 92 LYS A O 1
ATOM 730 N N . SER A 1 93 ? -2.363 -8.68 3.609 1 97.5 93 SER A N 1
ATOM 731 C CA . SER A 1 93 ? -1.437 -9.07 2.553 1 97.5 93 SER A CA 1
ATOM 732 C C . SER A 1 93 ? -0.405 -7.98 2.287 1 97.5 93 SER A C 1
ATOM 734 O O . SER A 1 93 ? 0.78 -8.266 2.111 1 97.5 93 SER A O 1
ATOM 736 N N . ILE A 1 94 ? -0.893 -6.73 2.254 1 97.94 94 ILE A N 1
ATOM 737 C CA . ILE A 1 94 ? -0.018 -5.586 2.008 1 97.94 94 ILE A CA 1
ATOM 738 C C . ILE A 1 94 ? 0.993 -5.457 3.145 1 97.94 94 ILE A C 1
ATOM 740 O O . ILE A 1 94 ? 2.191 -5.301 2.904 1 97.94 94 ILE A O 1
ATOM 744 N N . ALA A 1 95 ? 0.543 -5.605 4.367 1 96.38 95 ALA A N 1
ATOM 745 C CA . ALA A 1 95 ? 1.429 -5.508 5.523 1 96.38 95 ALA A CA 1
ATOM 746 C C . ALA A 1 95 ? 2.506 -6.59 5.48 1 96.38 95 ALA A C 1
ATOM 748 O O . ALA A 1 95 ? 3.689 -6.305 5.676 1 96.38 95 ALA A O 1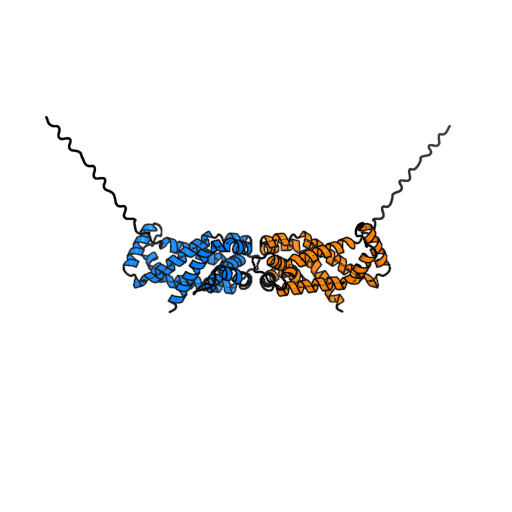
ATOM 749 N N . ILE A 1 96 ? 2.117 -7.781 5.23 1 96.75 96 ILE A N 1
ATOM 750 C CA . ILE A 1 96 ? 3.053 -8.898 5.176 1 96.75 96 ILE A CA 1
ATOM 751 C C . ILE A 1 96 ? 4.047 -8.68 4.035 1 96.75 96 ILE A C 1
ATOM 753 O O . ILE A 1 96 ? 5.258 -8.797 4.23 1 96.75 96 ILE A O 1
ATOM 757 N N . GLY A 1 97 ? 3.553 -8.344 2.844 1 97.31 97 GLY A N 1
ATOM 758 C CA . GLY A 1 97 ? 4.418 -8.133 1.692 1 97.31 97 GLY A CA 1
ATOM 759 C C . GLY A 1 97 ? 5.453 -7.051 1.911 1 97.31 97 GLY A C 1
ATOM 760 O O . GLY A 1 97 ? 6.602 -7.184 1.482 1 97.31 97 GLY A O 1
ATOM 761 N N . LEU A 1 98 ? 5.105 -6.016 2.635 1 96.88 98 LEU A N 1
ATOM 762 C CA . LEU A 1 98 ? 5.973 -4.852 2.781 1 96.88 98 LEU A CA 1
ATOM 763 C C . LEU A 1 98 ? 6.938 -5.035 3.951 1 96.88 98 LEU A C 1
ATOM 765 O O . LEU A 1 98 ? 8 -4.414 3.99 1 96.88 98 LEU A O 1
ATOM 769 N N . SER A 1 99 ? 6.602 -5.93 4.914 1 94.56 99 SER A N 1
ATOM 770 C CA . SER A 1 99 ? 7.375 -5.867 6.148 1 94.56 99 SER A CA 1
ATOM 771 C C . SER A 1 99 ? 7.875 -7.25 6.555 1 94.56 99 SER A C 1
ATOM 773 O O . SER A 1 99 ? 8.703 -7.371 7.461 1 94.56 99 SER A O 1
ATOM 775 N N . GLU A 1 100 ? 7.355 -8.25 6.004 1 95.69 100 GLU A N 1
ATOM 776 C CA . GLU A 1 100 ? 7.75 -9.609 6.363 1 95.69 100 GLU A CA 1
ATOM 777 C C . GLU A 1 100 ? 8.32 -10.359 5.164 1 95.69 100 GLU A C 1
ATOM 779 O O . GLU A 1 100 ? 7.848 -11.445 4.82 1 95.69 100 GLU A O 1
ATOM 784 N N . VAL A 1 101 ? 9.375 -9.836 4.617 1 96.62 101 VAL A N 1
ATOM 785 C CA . VAL A 1 101 ? 9.992 -10.336 3.393 1 96.62 101 VAL A CA 1
ATOM 786 C C . VAL A 1 101 ? 10.422 -11.781 3.582 1 96.62 101 VAL A C 1
ATOM 788 O O . VAL A 1 101 ? 10.273 -12.609 2.674 1 96.62 101 VAL A O 1
ATOM 791 N N . ASP A 1 102 ? 10.906 -12.133 4.766 1 96.94 102 ASP A N 1
ATOM 792 C CA . ASP A 1 102 ? 11.344 -13.5 5.039 1 96.94 102 ASP A CA 1
ATOM 793 C C . ASP A 1 102 ? 10.188 -14.484 4.91 1 96.94 102 ASP A C 1
ATOM 795 O O . ASP A 1 102 ? 10.352 -15.578 4.375 1 96.94 102 ASP A O 1
ATOM 799 N N . THR A 1 103 ? 9.07 -14.062 5.414 1 97.44 103 THR A N 1
ATOM 800 C CA . THR A 1 103 ? 7.883 -14.898 5.309 1 97.44 103 THR A CA 1
ATOM 801 C C . THR A 1 103 ? 7.508 -15.125 3.846 1 97.44 103 THR A C 1
ATOM 803 O O . THR A 1 103 ? 7.16 -16.234 3.451 1 97.44 103 THR A O 1
ATOM 806 N N . VAL A 1 104 ? 7.594 -14.086 3.041 1 98.19 104 VAL A N 1
ATOM 807 C CA . VAL A 1 104 ? 7.262 -14.164 1.623 1 98.19 104 VAL A CA 1
ATOM 808 C C . VAL A 1 104 ? 8.219 -15.133 0.925 1 98.19 104 VAL A C 1
ATOM 810 O O . VAL A 1 104 ? 7.789 -15.961 0.12 1 98.19 104 VAL A O 1
ATOM 813 N N . ILE A 1 105 ? 9.461 -15.047 1.272 1 98.44 105 ILE A N 1
ATOM 814 C CA . ILE A 1 105 ? 10.492 -15.906 0.696 1 98.44 105 ILE A CA 1
ATOM 815 C C . ILE A 1 105 ? 10.219 -17.359 1.075 1 98.44 105 ILE A C 1
ATOM 817 O O . ILE A 1 105 ? 10.234 -18.25 0.216 1 98.44 105 ILE A O 1
ATOM 821 N N . GLU A 1 106 ? 9.953 -17.609 2.324 1 97.94 106 GLU A N 1
ATOM 822 C CA . GLU A 1 106 ? 9.758 -18.969 2.83 1 97.94 106 GLU A CA 1
ATOM 823 C C . GLU A 1 106 ? 8.539 -19.625 2.189 1 97.94 106 GLU A C 1
ATOM 825 O O . GLU A 1 106 ? 8.602 -20.766 1.742 1 97.94 106 GLU A O 1
ATOM 830 N N . VAL A 1 107 ? 7.457 -18.922 2.145 1 97.38 107 VAL A N 1
ATOM 831 C CA . VAL A 1 107 ? 6.234 -19.453 1.545 1 97.38 107 VAL A CA 1
ATOM 832 C C . VAL A 1 107 ? 6.477 -19.766 0.07 1 97.38 107 VAL A C 1
ATOM 834 O O . VAL A 1 107 ? 6.023 -20.797 -0.435 1 97.38 107 VAL A O 1
ATOM 837 N N . THR A 1 108 ? 7.164 -18.875 -0.605 1 98 108 THR A N 1
ATOM 838 C CA . THR A 1 108 ? 7.465 -19.062 -2.02 1 98 108 THR A CA 1
ATOM 839 C C . THR A 1 108 ? 8.32 -20.312 -2.227 1 98 108 THR A C 1
ATOM 841 O O . THR A 1 108 ? 8.039 -21.125 -3.109 1 98 108 THR A O 1
ATOM 844 N N . LYS A 1 109 ? 9.289 -20.5 -1.398 1 97.88 109 LYS A N 1
ATOM 845 C CA . LYS A 1 109 ? 10.148 -21.672 -1.473 1 97.88 109 LYS A CA 1
ATOM 846 C C . LYS A 1 109 ? 9.359 -22.953 -1.238 1 97.88 109 LYS A C 1
ATOM 848 O O . LYS A 1 109 ? 9.547 -23.938 -1.953 1 97.88 109 LYS A O 1
ATOM 853 N N . GLU A 1 110 ? 8.586 -22.875 -0.259 1 97.06 110 GLU A N 1
ATOM 854 C CA . GLU A 1 110 ? 7.797 -24.047 0.1 1 97.06 110 GLU A CA 1
ATOM 855 C C . GLU A 1 110 ? 6.891 -24.469 -1.053 1 97.06 110 GLU A C 1
ATOM 857 O O . GLU A 1 110 ? 6.844 -25.656 -1.403 1 97.06 110 GLU A O 1
ATOM 862 N N . ILE A 1 111 ? 6.234 -23.531 -1.675 1 96.56 111 ILE A N 1
ATOM 863 C CA . ILE A 1 111 ? 5.328 -23.844 -2.775 1 96.56 111 ILE A CA 1
ATOM 864 C C . ILE A 1 111 ? 6.113 -24.406 -3.951 1 96.56 111 ILE A C 1
ATOM 866 O O . ILE A 1 111 ? 5.703 -25.406 -4.555 1 96.56 111 ILE A O 1
ATOM 870 N N . LEU A 1 112 ? 7.211 -23.812 -4.273 1 97.38 112 LEU A N 1
ATOM 871 C CA . LEU A 1 112 ? 8.039 -24.281 -5.387 1 97.38 112 LEU A CA 1
ATOM 872 C C . LEU A 1 112 ? 8.547 -25.688 -5.125 1 97.38 112 LEU A C 1
ATOM 874 O O . LEU A 1 112 ? 8.57 -26.531 -6.035 1 97.38 112 LEU A O 1
ATOM 878 N N . GLU A 1 113 ? 8.953 -25.922 -3.879 1 97.12 113 GLU A N 1
ATOM 879 C CA . GLU A 1 113 ? 9.469 -27.234 -3.506 1 97.12 113 GLU A CA 1
ATOM 880 C C . GLU A 1 113 ? 8.375 -28.297 -3.602 1 97.12 113 GLU A C 1
ATOM 882 O O . GLU A 1 113 ? 8.617 -29.406 -4.098 1 97.12 113 GLU A O 1
ATOM 887 N N . GLU A 1 114 ? 7.254 -27.984 -3.145 1 96.69 114 GLU A N 1
ATOM 888 C CA . GLU A 1 114 ? 6.137 -28.922 -3.195 1 96.69 114 GLU A CA 1
ATOM 889 C C . GLU A 1 114 ? 5.754 -29.234 -4.637 1 96.69 114 GLU A C 1
ATOM 891 O O . GLU A 1 114 ? 5.477 -30.391 -4.965 1 96.69 114 GLU A O 1
ATOM 896 N N . ILE A 1 115 ? 5.742 -28.219 -5.477 1 97.38 115 ILE A N 1
ATOM 897 C CA . ILE A 1 115 ? 5.43 -28.438 -6.883 1 97.38 115 ILE A CA 1
ATOM 898 C C . ILE A 1 115 ? 6.5 -29.344 -7.516 1 97.38 115 ILE A C 1
ATOM 900 O O . ILE A 1 115 ? 6.176 -30.281 -8.242 1 97.38 115 ILE A O 1
ATOM 904 N N . ASP A 1 116 ? 7.691 -29.062 -7.207 1 96.5 116 ASP A N 1
ATOM 905 C CA . ASP A 1 116 ? 8.805 -29.844 -7.75 1 96.5 116 ASP A CA 1
ATOM 906 C C . ASP A 1 116 ? 8.711 -31.297 -7.316 1 96.5 116 ASP A C 1
ATOM 908 O O . ASP A 1 116 ? 8.812 -32.219 -8.148 1 96.5 116 ASP A O 1
ATOM 912 N N . GLN A 1 117 ? 8.508 -31.469 -6.047 1 95.94 117 GLN A N 1
ATOM 913 C CA . GLN A 1 117 ? 8.398 -32.844 -5.516 1 95.94 117 GLN A CA 1
ATOM 914 C C . GLN A 1 117 ? 7.176 -33.531 -6.074 1 95.94 117 GLN A C 1
ATOM 916 O O . GLN A 1 117 ? 7.242 -34.719 -6.422 1 95.94 117 GLN A O 1
ATOM 921 N N . GLY A 1 118 ? 6.078 -32.781 -6.203 1 95.94 118 GLY A N 1
ATOM 922 C CA . GLY A 1 118 ? 4.82 -33.344 -6.645 1 95.94 118 GLY A CA 1
ATOM 923 C C . GLY A 1 118 ? 4.785 -33.656 -8.133 1 95.94 118 GLY A C 1
ATOM 924 O O . GLY A 1 118 ? 3.859 -34.281 -8.625 1 95.94 118 GLY A O 1
ATOM 925 N N . THR A 1 119 ? 5.836 -33.188 -8.82 1 97.19 119 THR A N 1
ATOM 926 C CA . THR A 1 119 ? 5.844 -33.375 -10.258 1 97.19 119 THR A CA 1
ATOM 927 C C . THR A 1 119 ? 7.125 -34.094 -10.695 1 97.19 119 THR A C 1
ATOM 929 O O . THR A 1 119 ? 7.5 -34.062 -11.867 1 97.19 119 THR A O 1
ATOM 932 N N . SER A 1 120 ? 7.828 -34.781 -9.844 1 96.19 120 SER A N 1
ATOM 933 C CA . SER A 1 120 ? 9.172 -35.281 -10.078 1 96.19 120 SER A CA 1
ATOM 934 C C . SER A 1 120 ? 9.156 -36.406 -11.102 1 96.19 120 SER A C 1
ATOM 936 O O . SER A 1 120 ? 9.992 -36.438 -12.008 1 96.19 120 SER A O 1
ATOM 938 N N . LYS A 1 121 ? 8.219 -37.344 -11.039 1 96.69 121 LYS A N 1
ATOM 939 C CA . LYS A 1 121 ? 8.195 -38.5 -11.938 1 96.69 121 LYS A CA 1
ATOM 940 C C . LYS A 1 121 ? 7.832 -38.094 -13.359 1 96.69 121 LYS A C 1
ATOM 942 O O . LYS A 1 121 ? 8.414 -38.562 -14.328 1 96.69 121 LYS A O 1
ATOM 947 N N . ILE A 1 122 ? 6.844 -37.25 -13.422 1 97 122 ILE A N 1
ATOM 948 C CA . ILE A 1 122 ? 6.422 -36.812 -14.75 1 97 122 ILE A CA 1
ATOM 949 C C . ILE A 1 122 ? 7.52 -35.938 -15.391 1 97 122 ILE A C 1
ATOM 951 O O . ILE A 1 122 ? 7.727 -36 -16.594 1 97 122 ILE A O 1
ATOM 955 N N . ASN A 1 123 ? 8.188 -35.156 -14.641 1 95.62 123 ASN A N 1
ATOM 956 C CA . ASN A 1 123 ? 9.312 -34.375 -15.148 1 95.62 123 ASN A CA 1
ATOM 957 C C . ASN A 1 123 ? 10.438 -35.281 -15.648 1 95.62 123 ASN A C 1
ATOM 959 O O . ASN A 1 123 ? 11.016 -35.062 -16.719 1 95.62 123 ASN A O 1
ATOM 963 N N . GLU A 1 124 ? 10.742 -36.281 -14.883 1 95.06 124 GLU A N 1
ATOM 964 C CA . GLU A 1 124 ? 11.742 -37.281 -15.305 1 95.06 124 GLU A CA 1
ATOM 965 C C . GLU A 1 124 ? 11.344 -37.938 -16.609 1 95.06 124 GLU A C 1
ATOM 967 O O . GLU A 1 124 ? 12.188 -38.156 -17.484 1 95.06 124 GLU A O 1
ATOM 972 N N . LEU A 1 125 ? 10.094 -38.312 -16.672 1 96 125 LEU A N 1
ATOM 973 C CA . LEU A 1 125 ? 9.57 -38.938 -17.875 1 96 125 LEU A CA 1
ATOM 974 C C . LEU A 1 125 ? 9.75 -38 -19.078 1 96 125 LEU A C 1
ATOM 976 O O . LEU A 1 125 ? 10.203 -38.438 -20.141 1 96 125 LEU A O 1
ATOM 980 N N . ILE A 1 126 ? 9.398 -36.75 -18.938 1 94.56 126 ILE A N 1
ATOM 981 C CA . ILE A 1 126 ? 9.484 -35.781 -20.016 1 94.56 126 ILE A CA 1
ATOM 982 C C . ILE A 1 126 ? 10.938 -35.594 -20.438 1 94.56 126 ILE A C 1
ATOM 984 O O . ILE A 1 126 ? 11.25 -35.562 -21.625 1 94.56 126 ILE A O 1
ATOM 988 N N . GLU A 1 127 ? 11.828 -35.5 -19.469 1 92.62 127 GLU A N 1
ATOM 989 C CA . GLU A 1 127 ? 13.25 -35.344 -19.766 1 92.62 127 GLU A CA 1
ATOM 990 C C . GLU A 1 127 ? 13.781 -36.562 -20.547 1 92.62 127 GLU A C 1
ATOM 992 O O . GLU A 1 127 ? 14.617 -36.406 -21.438 1 92.62 127 GLU A O 1
ATOM 997 N N . ARG A 1 128 ? 13.328 -37.688 -20.188 1 92.81 128 ARG A N 1
ATOM 998 C CA . ARG A 1 128 ? 13.781 -38.938 -20.812 1 92.81 128 ARG A CA 1
ATOM 999 C C . ARG A 1 128 ? 13.25 -39.062 -22.234 1 92.81 128 ARG A C 1
ATOM 1001 O O . ARG A 1 128 ? 13.977 -39.438 -23.156 1 92.81 128 ARG A O 1
ATOM 1008 N N . LEU A 1 129 ? 12.023 -38.719 -22.438 1 92.88 129 LEU A N 1
ATOM 1009 C CA . LEU A 1 129 ? 11.359 -38.938 -23.719 1 92.88 129 LEU A CA 1
ATOM 1010 C C . LEU A 1 129 ? 11.625 -37.781 -24.672 1 92.88 129 LEU A C 1
ATOM 1012 O O . LEU A 1 129 ? 11.555 -37.938 -25.906 1 92.88 129 LEU A O 1
ATOM 1016 N N . CYS A 1 130 ? 11.82 -36.625 -24.062 1 88.62 130 CYS A N 1
ATOM 1017 C CA . CYS A 1 130 ? 11.961 -35.406 -24.859 1 88.62 130 CYS A CA 1
ATOM 1018 C C . CYS A 1 130 ? 13.227 -34.656 -24.469 1 88.62 130 CYS A C 1
ATOM 1020 O O . CYS A 1 130 ? 13.156 -33.5 -24 1 88.62 130 CYS A O 1
ATOM 1022 N N . PRO A 1 131 ? 14.336 -35.25 -24.844 1 76.5 131 PRO A N 1
ATOM 1023 C CA . PRO A 1 131 ? 15.57 -34.594 -24.391 1 76.5 131 PRO A CA 1
ATOM 1024 C C . PRO A 1 131 ? 15.781 -33.219 -25.031 1 76.5 131 PRO A C 1
ATOM 1026 O O . PRO A 1 131 ? 16.422 -32.344 -24.438 1 76.5 131 PRO A O 1
ATOM 1029 N N . SER A 1 132 ? 15.289 -33.219 -26.375 1 74.25 132 SER A N 1
ATOM 1030 C CA . SER A 1 132 ? 15.312 -31.891 -26.984 1 74.25 132 SER A CA 1
ATOM 1031 C C . SER A 1 132 ? 13.906 -31.312 -27.109 1 74.25 132 SER A C 1
ATOM 1033 O O . SER A 1 132 ? 12.953 -32.031 -27.406 1 74.25 132 SER A O 1
ATOM 1035 N N . ASN A 1 133 ? 13.555 -30.25 -26.375 1 64.81 133 ASN A N 1
ATOM 1036 C CA . ASN A 1 133 ? 12.227 -29.641 -26.375 1 64.81 133 ASN A CA 1
ATOM 1037 C C . ASN A 1 133 ? 11.922 -28.969 -27.719 1 64.81 133 ASN A C 1
ATOM 1039 O O . ASN A 1 133 ? 11.125 -28.031 -27.781 1 64.81 133 ASN A O 1
ATOM 1043 N N . ASP A 1 134 ? 12.484 -29.469 -28.766 1 74.38 134 ASP A N 1
ATOM 1044 C CA . ASP A 1 134 ? 12.352 -28.781 -30.047 1 74.38 134 ASP A CA 1
ATOM 1045 C C . ASP A 1 134 ? 11.078 -29.203 -30.766 1 74.38 134 ASP A C 1
ATOM 1047 O O . ASP A 1 134 ? 10.648 -28.547 -31.719 1 74.38 134 ASP A O 1
ATOM 1051 N N . MET A 1 135 ? 10.461 -30.156 -30.359 1 84.06 135 MET A N 1
ATOM 1052 C CA . MET A 1 135 ? 9.219 -30.625 -30.969 1 84.06 135 MET A CA 1
ATOM 1053 C C . MET A 1 135 ? 8.156 -30.875 -29.906 1 84.06 135 MET A C 1
ATOM 1055 O O . MET A 1 135 ? 7.781 -32.031 -29.656 1 84.06 135 MET A O 1
ATOM 1059 N N . PRO A 1 136 ? 7.605 -29.859 -29.375 1 88.5 136 PRO A N 1
ATOM 1060 C CA . PRO A 1 136 ? 6.719 -30 -28.219 1 88.5 136 PRO A CA 1
ATOM 1061 C C . PRO A 1 136 ? 5.512 -30.891 -28.5 1 88.5 136 PRO A C 1
ATOM 1063 O O . PRO A 1 136 ? 5.094 -31.672 -27.641 1 88.5 136 PRO A O 1
ATOM 1066 N N . GLN A 1 137 ? 4.973 -30.844 -29.719 1 88.81 137 GLN A N 1
ATOM 1067 C CA . GLN A 1 137 ? 3.789 -31.641 -30.047 1 88.81 137 GLN A CA 1
ATOM 1068 C C . GLN A 1 137 ? 4.102 -33.125 -30 1 88.81 137 GLN A C 1
ATOM 1070 O O . GLN A 1 137 ? 3.316 -33.938 -29.484 1 88.81 137 GLN A O 1
ATOM 1075 N N . VAL A 1 138 ? 5.188 -33.469 -30.594 1 90.31 138 VAL A N 1
ATOM 1076 C CA . VAL A 1 138 ? 5.609 -34.875 -30.609 1 90.31 138 VAL A CA 1
ATOM 1077 C C . VAL A 1 138 ? 5.891 -35.344 -29.188 1 90.31 138 VAL A C 1
ATOM 1079 O O . VAL A 1 138 ? 5.477 -36.438 -28.797 1 90.31 138 VAL A O 1
ATOM 1082 N N . CYS A 1 139 ? 6.598 -34.531 -28.453 1 93.19 139 CYS A N 1
ATOM 1083 C CA . CYS A 1 139 ? 6.914 -34.844 -27.062 1 93.19 139 CYS A CA 1
ATOM 1084 C C . CYS A 1 139 ? 5.645 -35.094 -26.25 1 93.19 139 CYS A C 1
ATOM 1086 O O . CYS A 1 139 ? 5.539 -36.062 -25.516 1 93.19 139 CYS A O 1
ATOM 1088 N N . ASN A 1 140 ? 4.676 -34.219 -26.375 1 94.69 140 ASN A N 1
ATOM 1089 C CA . ASN A 1 140 ? 3.412 -34.375 -25.656 1 94.69 140 ASN A CA 1
ATOM 1090 C C . ASN A 1 140 ? 2.734 -35.688 -25.969 1 94.69 140 ASN A C 1
ATOM 1092 O O . ASN A 1 140 ? 2.164 -36.344 -25.078 1 94.69 140 ASN A O 1
ATOM 1096 N N . GLN A 1 141 ? 2.842 -36.125 -27.203 1 93.25 141 GLN A N 1
ATOM 1097 C CA . GLN A 1 141 ? 2.225 -37.375 -27.594 1 93.25 141 GLN A CA 1
ATOM 1098 C C . GLN A 1 141 ? 2.93 -38.562 -26.938 1 93.25 141 GLN A C 1
ATOM 1100 O O . GLN A 1 141 ? 2.277 -39.5 -26.484 1 93.25 141 GLN A O 1
ATOM 1105 N N . LEU A 1 142 ? 4.215 -38.469 -26.984 1 94.06 142 LEU A N 1
ATOM 1106 C CA . LEU A 1 142 ? 4.992 -39.562 -26.375 1 94.06 142 LEU A CA 1
ATOM 1107 C C . LEU A 1 142 ? 4.711 -39.656 -24.875 1 94.06 142 LEU A C 1
ATOM 1109 O O . LEU A 1 142 ? 4.516 -40.75 -24.344 1 94.06 142 LEU A O 1
ATOM 1113 N N . VAL A 1 143 ? 4.711 -38.531 -24.219 1 95.69 143 VAL A N 1
ATOM 1114 C CA . VAL A 1 143 ? 4.43 -38.5 -22.781 1 95.69 143 VAL A CA 1
ATOM 1115 C C . VAL A 1 143 ? 3.02 -39 -22.516 1 95.69 143 VAL A C 1
ATOM 1117 O O . VAL A 1 143 ? 2.811 -39.812 -21.609 1 95.69 143 VAL A O 1
ATOM 1120 N N . GLN A 1 144 ? 2.072 -38.594 -23.359 1 95.75 144 GLN A N 1
ATOM 1121 C CA . GLN A 1 144 ? 0.687 -39.031 -23.203 1 95.75 144 GLN A CA 1
ATOM 1122 C C . GLN A 1 144 ? 0.566 -40.531 -23.312 1 95.75 144 GLN A C 1
ATOM 1124 O O . GLN A 1 144 ? -0.168 -41.156 -22.531 1 95.75 144 GLN A O 1
ATOM 1129 N N . GLN A 1 145 ? 1.241 -41.062 -24.219 1 95.19 145 GLN A N 1
ATOM 1130 C CA . GLN A 1 145 ? 1.219 -42.5 -24.375 1 95.19 145 GLN A CA 1
ATOM 1131 C C . GLN A 1 145 ? 1.75 -43.219 -23.141 1 95.19 145 GLN A C 1
ATOM 1133 O O . GLN A 1 145 ? 1.188 -44.219 -22.703 1 95.19 145 GLN A O 1
ATOM 1138 N N . ALA A 1 146 ? 2.838 -42.656 -22.641 1 95.88 146 ALA A N 1
ATOM 1139 C CA . ALA A 1 146 ? 3.422 -43.219 -21.438 1 95.88 146 ALA A CA 1
ATOM 1140 C C . ALA A 1 146 ? 2.469 -43.094 -20.25 1 95.88 146 ALA A C 1
ATOM 1142 O O . ALA A 1 146 ? 2.352 -44.031 -19.438 1 95.88 146 ALA A O 1
ATOM 1143 N N . VAL A 1 147 ? 1.798 -42 -20.094 1 96.38 147 VAL A N 1
ATOM 1144 C CA . VAL A 1 147 ? 0.861 -41.75 -19 1 96.38 147 VAL A CA 1
ATOM 1145 C C . VAL A 1 147 ? -0.33 -42.688 -19.109 1 96.38 147 VAL A C 1
ATOM 1147 O O . VAL A 1 147 ? -0.771 -43.25 -18.094 1 96.38 147 VAL A O 1
ATOM 1150 N N . ILE A 1 148 ? -0.854 -42.875 -20.328 1 95.62 148 ILE A N 1
ATOM 1151 C CA . ILE A 1 148 ? -1.967 -43.812 -20.562 1 95.62 148 ILE A CA 1
ATOM 1152 C C . ILE A 1 148 ? -1.555 -45.219 -20.172 1 95.62 148 ILE A C 1
ATOM 1154 O O . ILE A 1 148 ? -2.365 -46 -19.656 1 95.62 148 ILE A O 1
ATOM 1158 N N . GLY A 1 149 ? -0.379 -45.5 -20.391 1 96 149 GLY A N 1
ATOM 1159 C CA . GLY A 1 149 ? 0.14 -46.844 -20.109 1 96 149 GLY A CA 1
ATOM 1160 C C . GLY A 1 149 ? 0.278 -47.125 -18.625 1 96 149 GLY A C 1
ATOM 1161 O O . GLY A 1 149 ? 0.273 -48.281 -18.219 1 96 149 GLY A O 1
ATOM 1162 N N . ASP A 1 150 ? 0.473 -46.062 -17.797 1 96.06 150 ASP A N 1
ATOM 1163 C CA . ASP A 1 150 ? 0.605 -46.219 -16.344 1 96.06 150 ASP A CA 1
ATOM 1164 C C . ASP A 1 150 ? -0.055 -45.062 -15.617 1 96.06 150 ASP A C 1
ATOM 1166 O O . ASP A 1 150 ? 0.622 -44.281 -14.953 1 96.06 150 ASP A O 1
ATOM 1170 N N . PRO A 1 151 ? -1.317 -45 -15.688 1 94.62 151 PRO A N 1
ATOM 1171 C CA . PRO A 1 151 ? -2.039 -43.875 -15.094 1 94.62 151 PRO A CA 1
ATOM 1172 C C . PRO A 1 151 ? -1.851 -43.781 -13.586 1 94.62 151 PRO A C 1
ATOM 1174 O O . PRO A 1 151 ? -1.85 -42.688 -13.031 1 94.62 151 PRO A O 1
ATOM 1177 N N . VAL A 1 152 ? -1.693 -44.906 -12.875 1 94.56 152 VAL A N 1
ATOM 1178 C CA . VAL A 1 152 ? -1.533 -44.906 -11.422 1 94.56 152 VAL A CA 1
ATOM 1179 C C . VAL A 1 152 ? -0.248 -44.188 -11.031 1 94.56 152 VAL A C 1
ATOM 1181 O O . VAL A 1 152 ? -0.211 -43.469 -10.031 1 94.56 152 VAL A O 1
ATOM 1184 N N . ARG A 1 153 ? 0.712 -44.312 -11.875 1 94.5 153 ARG A N 1
ATOM 1185 C CA . ARG A 1 153 ? 2.023 -43.719 -11.594 1 94.5 153 ARG A CA 1
ATOM 1186 C C . ARG A 1 153 ? 2.035 -42.219 -11.875 1 94.5 153 ARG A C 1
ATOM 1188 O O . ARG A 1 153 ? 2.744 -41.469 -11.203 1 94.5 153 ARG A O 1
ATOM 1195 N N . TYR A 1 154 ? 1.207 -41.75 -12.812 1 96.19 154 TYR A N 1
ATOM 1196 C CA . TYR A 1 154 ? 1.507 -40.406 -13.328 1 96.19 154 TYR A CA 1
ATOM 1197 C C . TYR A 1 154 ? 0.298 -39.5 -13.195 1 96.19 154 TYR A C 1
ATOM 1199 O O . TYR A 1 154 ? 0.43 -38.281 -13.266 1 96.19 154 TYR A O 1
ATOM 1207 N N . ASN A 1 155 ? -0.898 -39.969 -13.055 1 94.56 155 ASN A N 1
ATOM 1208 C CA . ASN A 1 155 ? -2.096 -39.156 -13.195 1 94.56 155 ASN A CA 1
ATOM 1209 C C . ASN A 1 155 ? -2.107 -38 -12.188 1 94.56 155 ASN A C 1
ATOM 1211 O O . ASN A 1 155 ? -2.436 -36.875 -12.531 1 94.56 155 ASN A O 1
ATOM 1215 N N . GLU A 1 156 ? -1.743 -38.281 -10.961 1 93.5 156 GLU A N 1
ATOM 1216 C CA . GLU A 1 156 ? -1.736 -37.219 -9.938 1 93.5 156 GLU A CA 1
ATOM 1217 C C . GLU A 1 156 ? -0.691 -36.156 -10.242 1 93.5 156 GLU A C 1
ATOM 1219 O O . GLU A 1 156 ? -0.962 -34.969 -10.117 1 93.5 156 GLU A O 1
ATOM 1224 N N . GLU A 1 157 ? 0.407 -36.594 -10.703 1 96.19 157 GLU A N 1
ATOM 1225 C CA . GLU A 1 157 ? 1.474 -35.656 -11.023 1 96.19 157 GLU A CA 1
ATOM 1226 C C . GLU A 1 157 ? 1.136 -34.844 -12.266 1 96.19 157 GLU A C 1
ATOM 1228 O O . GLU A 1 157 ? 1.496 -33.656 -12.367 1 96.19 157 GLU A O 1
ATOM 1233 N N . VAL A 1 158 ? 0.466 -35.469 -13.141 1 97 158 VAL A N 1
ATOM 1234 C CA . VAL A 1 158 ? 0.046 -34.812 -14.359 1 97 158 VAL A CA 1
ATOM 1235 C C . VAL A 1 158 ? -0.935 -33.688 -14.016 1 97 158 VAL A C 1
ATOM 1237 O O . VAL A 1 158 ? -0.814 -32.562 -14.516 1 97 158 VAL A O 1
ATOM 1240 N N . ASP A 1 159 ? -1.862 -33.969 -13.188 1 96.31 159 ASP A N 1
ATOM 1241 C CA . ASP A 1 159 ? -2.852 -33 -12.773 1 96.31 159 ASP A CA 1
ATOM 1242 C C . ASP A 1 159 ? -2.182 -31.797 -12.094 1 96.31 159 ASP A C 1
ATOM 1244 O O . ASP A 1 159 ? -2.535 -30.656 -12.367 1 96.31 159 ASP A O 1
ATOM 1248 N N . LEU A 1 160 ? -1.249 -32.094 -11.25 1 97.5 160 LEU A N 1
ATOM 1249 C CA . LEU A 1 160 ? -0.504 -31.031 -10.562 1 97.5 160 LEU A CA 1
ATOM 1250 C C . LEU A 1 160 ? 0.33 -30.219 -11.547 1 97.5 160 LEU A C 1
ATOM 1252 O O . LEU A 1 160 ? 0.34 -28.984 -11.492 1 97.5 160 LEU A O 1
ATOM 1256 N N . LEU A 1 161 ? 0.998 -30.891 -12.422 1 98.19 161 LEU A N 1
ATOM 1257 C CA . LEU A 1 161 ? 1.835 -30.234 -13.422 1 98.19 161 LEU A CA 1
ATOM 1258 C C . LEU A 1 161 ? 1.011 -29.281 -14.273 1 98.19 161 LEU A C 1
ATOM 1260 O O . LEU A 1 161 ? 1.405 -28.125 -14.477 1 98.19 161 LEU A O 1
ATOM 1264 N N . LEU A 1 162 ? -0.114 -29.766 -14.773 1 98 162 LEU A N 1
ATOM 1265 C CA . LEU A 1 162 ? -0.949 -28.969 -15.664 1 98 162 LEU A CA 1
ATOM 1266 C C . LEU A 1 162 ? -1.542 -27.781 -14.922 1 98 162 LEU A C 1
ATOM 1268 O O . LEU A 1 162 ? -1.607 -26.672 -15.461 1 98 162 LEU A O 1
ATOM 1272 N N . SER A 1 163 ? -1.927 -27.984 -13.68 1 97.69 163 SER A N 1
ATOM 1273 C CA . SER A 1 163 ? -2.459 -26.906 -12.852 1 97.69 163 SER A CA 1
ATOM 1274 C C . SER A 1 163 ? -1.402 -25.828 -12.586 1 97.69 163 SER A C 1
ATOM 1276 O O . SER A 1 163 ? -1.658 -24.641 -12.773 1 97.69 163 SER A O 1
ATOM 1278 N N . ALA A 1 164 ? -0.263 -26.297 -12.195 1 98.56 164 ALA A N 1
ATOM 1279 C CA . ALA A 1 164 ? 0.834 -25.375 -11.914 1 98.56 164 ALA A CA 1
ATOM 1280 C C . ALA A 1 164 ? 1.262 -24.625 -13.172 1 98.56 164 ALA A C 1
ATOM 1282 O O . ALA A 1 164 ? 1.564 -23.438 -13.117 1 98.56 164 ALA A O 1
ATOM 1283 N N . GLY A 1 165 ? 1.332 -25.328 -14.266 1 98.5 165 GLY A N 1
ATOM 1284 C CA . GLY A 1 165 ? 1.683 -24.688 -15.531 1 98.5 165 GLY A CA 1
ATOM 1285 C C . GLY A 1 165 ? 0.711 -23.594 -15.938 1 98.5 165 GLY A C 1
ATOM 1286 O O . GLY A 1 165 ? 1.126 -22.531 -16.406 1 98.5 165 GLY A O 1
ATOM 1287 N N . ASP A 1 166 ? -0.575 -23.891 -15.766 1 98.06 166 ASP A N 1
ATOM 1288 C CA . ASP A 1 166 ? -1.622 -22.938 -16.109 1 98.06 166 ASP A CA 1
ATOM 1289 C C . ASP A 1 166 ? -1.513 -21.672 -15.242 1 98.06 166 ASP A C 1
ATOM 1291 O O . ASP A 1 166 ? -1.601 -20.562 -15.75 1 98.06 166 ASP A O 1
ATOM 1295 N N . ILE A 1 167 ? -1.28 -21.812 -14.031 1 98.69 167 ILE A N 1
ATOM 1296 C CA . ILE A 1 167 ? -1.132 -20.703 -13.094 1 98.69 167 ILE A CA 1
ATOM 1297 C C . ILE A 1 167 ? 0.118 -19.906 -13.438 1 98.69 167 ILE A C 1
ATOM 1299 O O . ILE A 1 167 ? 0.085 -18.672 -13.461 1 98.69 167 ILE A O 1
ATOM 1303 N N . ALA A 1 168 ? 1.18 -20.625 -13.695 1 98.62 168 ALA A N 1
ATOM 1304 C CA . ALA A 1 168 ? 2.426 -19.953 -14.07 1 98.62 168 ALA A CA 1
ATOM 1305 C C . ALA A 1 168 ? 2.225 -19.062 -15.289 1 98.62 168 ALA A C 1
ATOM 1307 O O . ALA A 1 168 ? 2.658 -17.906 -15.289 1 98.62 168 ALA A O 1
ATOM 1308 N N . GLN A 1 169 ? 1.536 -19.594 -16.234 1 98.19 169 GLN A N 1
ATOM 1309 C CA . GLN A 1 169 ? 1.277 -18.812 -17.438 1 98.19 169 GLN A CA 1
ATOM 1310 C C . GLN A 1 169 ? 0.436 -17.578 -17.125 1 98.19 169 GLN A C 1
ATOM 1312 O O . GLN A 1 169 ? 0.732 -16.484 -17.609 1 98.19 169 GLN A O 1
ATOM 1317 N N . ASP A 1 170 ? -0.6 -17.734 -16.375 1 98.25 170 ASP A N 1
ATOM 1318 C CA . ASP A 1 170 ? -1.464 -16.625 -16 1 98.25 170 ASP A CA 1
ATOM 1319 C C . ASP A 1 170 ? -0.677 -15.539 -15.273 1 98.25 170 ASP A C 1
ATOM 1321 O O . ASP A 1 170 ? -0.876 -14.344 -15.508 1 98.25 170 ASP A O 1
ATOM 1325 N N . LEU A 1 171 ? 0.219 -15.945 -14.383 1 98.31 171 LEU A N 1
ATOM 1326 C CA . LEU A 1 171 ? 0.995 -15 -13.586 1 98.31 171 LEU A CA 1
ATOM 1327 C C . LEU A 1 171 ? 2.029 -14.281 -14.445 1 98.31 171 LEU A C 1
ATOM 1329 O O . LEU A 1 171 ? 2.279 -13.094 -14.25 1 98.31 171 LEU A O 1
ATOM 1333 N N . LEU A 1 172 ? 2.59 -14.992 -15.375 1 97.75 172 LEU A N 1
ATOM 1334 C CA . LEU A 1 172 ? 3.516 -14.367 -16.312 1 97.75 172 LEU A CA 1
ATOM 1335 C C . LEU A 1 172 ? 2.797 -13.336 -17.172 1 97.75 172 LEU A C 1
ATOM 1337 O O . LEU A 1 172 ? 3.354 -12.281 -17.484 1 97.75 172 LEU A O 1
ATOM 1341 N N . ASP A 1 173 ? 1.585 -13.578 -17.5 1 96.75 173 ASP A N 1
ATOM 1342 C CA . ASP A 1 173 ? 0.804 -12.719 -18.375 1 96.75 173 ASP A CA 1
ATOM 1343 C C . ASP A 1 173 ? 0.234 -11.523 -17.609 1 96.75 173 ASP A C 1
ATOM 1345 O O . ASP A 1 173 ? -0.151 -10.516 -18.219 1 96.75 173 ASP A O 1
ATOM 1349 N N . ALA A 1 174 ? 0.195 -11.625 -16.266 1 95.44 174 ALA A N 1
ATOM 1350 C CA . ALA A 1 174 ? -0.46 -10.609 -15.445 1 95.44 174 ALA A CA 1
ATOM 1351 C C . ALA A 1 174 ? 0.406 -9.367 -15.312 1 95.44 174 ALA A C 1
ATOM 1353 O O . ALA A 1 174 ? -0.055 -8.328 -14.828 1 95.44 174 ALA A O 1
ATOM 1354 N N . ASN A 1 175 ? 1.623 -9.344 -15.711 1 94.69 175 ASN A N 1
ATOM 1355 C CA . ASN A 1 175 ? 2.541 -8.211 -15.719 1 94.69 175 ASN A CA 1
ATOM 1356 C C . ASN A 1 175 ? 2.734 -7.637 -14.312 1 94.69 175 ASN A C 1
ATOM 1358 O O . ASN A 1 175 ? 2.734 -6.418 -14.133 1 94.69 175 ASN A O 1
ATOM 1362 N N . LEU A 1 176 ? 2.814 -8.484 -13.352 1 98.44 176 LEU A N 1
ATOM 1363 C CA . LEU A 1 176 ? 2.924 -8.062 -11.961 1 98.44 176 LEU A CA 1
ATOM 1364 C C . LEU A 1 176 ? 4.242 -7.344 -11.711 1 98.44 176 LEU A C 1
ATOM 1366 O O . LEU A 1 176 ? 4.32 -6.457 -10.859 1 98.44 176 LEU A O 1
ATOM 1370 N N . VAL A 1 177 ? 5.266 -7.711 -12.484 1 98.69 177 VAL A N 1
ATOM 1371 C CA . VAL A 1 177 ? 6.57 -7.078 -12.336 1 98.69 177 VAL A CA 1
ATOM 1372 C C . VAL A 1 177 ? 6.469 -5.598 -12.688 1 98.69 177 VAL A C 1
ATOM 1374 O O . VAL A 1 177 ? 6.98 -4.742 -11.961 1 98.69 177 VAL A O 1
ATOM 1377 N N . GLU A 1 178 ? 5.773 -5.293 -13.75 1 98.31 178 GLU A N 1
ATOM 1378 C CA . GLU A 1 178 ? 5.602 -3.906 -14.172 1 98.31 178 GLU A CA 1
ATOM 1379 C C . GLU A 1 178 ? 4.793 -3.115 -13.148 1 98.31 178 GLU A C 1
ATOM 1381 O O . GLU A 1 178 ? 5.109 -1.96 -12.859 1 98.31 178 GLU A O 1
ATOM 1386 N N . VAL A 1 179 ? 3.758 -3.693 -12.633 1 98.5 179 VAL A N 1
ATOM 1387 C CA . VAL A 1 179 ? 2.936 -3.07 -11.602 1 98.5 179 VAL A CA 1
ATOM 1388 C C . VAL A 1 179 ? 3.795 -2.744 -10.383 1 98.5 179 VAL A C 1
ATOM 1390 O O . VAL A 1 179 ? 3.719 -1.641 -9.836 1 98.5 179 VAL A O 1
ATOM 1393 N N . ALA A 1 180 ? 4.621 -3.713 -9.945 1 98.75 180 ALA A N 1
ATOM 1394 C CA . ALA A 1 180 ? 5.496 -3.559 -8.789 1 98.75 180 ALA A CA 1
ATOM 1395 C C . ALA A 1 180 ? 6.527 -2.459 -9.023 1 98.75 180 ALA A C 1
ATOM 1397 O O . ALA A 1 180 ? 6.84 -1.687 -8.109 1 98.75 180 ALA A O 1
ATOM 1398 N N . ASP A 1 181 ? 7.016 -2.354 -10.273 1 98.19 181 ASP A N 1
ATOM 1399 C CA . ASP A 1 181 ? 8.016 -1.357 -10.633 1 98.19 181 ASP A CA 1
ATOM 1400 C C . ASP A 1 181 ? 7.469 0.059 -10.484 1 98.19 181 ASP A C 1
ATOM 1402 O O . ASP A 1 181 ? 8.227 1.006 -10.258 1 98.19 181 ASP A O 1
ATOM 1406 N N . ARG A 1 182 ? 6.199 0.183 -10.562 1 97.62 182 ARG A N 1
ATOM 1407 C CA . ARG A 1 182 ? 5.57 1.499 -10.508 1 97.62 182 ARG A CA 1
ATOM 1408 C C . ARG A 1 182 ? 4.926 1.748 -9.148 1 97.62 182 ARG A C 1
ATOM 1410 O O . ARG A 1 182 ? 4.301 2.789 -8.938 1 97.62 182 ARG A O 1
ATOM 1417 N N . TYR A 1 183 ? 5.008 0.793 -8.289 1 98 183 TYR A N 1
ATOM 1418 C CA . TYR A 1 183 ? 4.453 0.882 -6.945 1 98 183 TYR A CA 1
ATOM 1419 C C . TYR A 1 183 ? 2.939 1.058 -6.992 1 98 183 TYR A C 1
ATOM 1421 O O . TYR A 1 183 ? 2.377 1.847 -6.23 1 98 183 TYR A O 1
ATOM 1429 N N . GLU A 1 184 ? 2.297 0.33 -7.914 1 97.62 184 GLU A N 1
ATOM 1430 C CA . GLU A 1 184 ? 0.864 0.496 -8.133 1 97.62 184 GLU A CA 1
ATOM 1431 C C . GLU A 1 184 ? 0.089 -0.736 -7.672 1 97.62 184 GLU A C 1
ATOM 1433 O O . GLU A 1 184 ? -0.993 -1.023 -8.188 1 97.62 184 GLU A O 1
ATOM 1438 N N . GLU A 1 185 ? 0.646 -1.485 -6.703 1 98.06 185 GLU A N 1
ATOM 1439 C CA . GLU A 1 185 ? 0.065 -2.773 -6.34 1 98.06 185 GLU A CA 1
ATOM 1440 C C . GLU A 1 185 ? -1.326 -2.602 -5.734 1 98.06 185 GLU A C 1
ATOM 1442 O O . GLU A 1 185 ? -2.215 -3.424 -5.969 1 98.06 185 GLU A O 1
ATOM 1447 N N . ILE A 1 186 ? -1.567 -1.52 -4.969 1 98.12 186 ILE A N 1
ATOM 1448 C CA . ILE A 1 186 ? -2.865 -1.346 -4.324 1 98.12 186 ILE A CA 1
ATOM 1449 C C . ILE A 1 186 ? -3.926 -1.034 -5.379 1 98.12 186 ILE A C 1
ATOM 1451 O O . ILE A 1 186 ? -4.973 -1.685 -5.426 1 98.12 186 ILE A O 1
ATOM 1455 N N . ALA A 1 187 ? -3.654 -0.051 -6.25 1 98 187 ALA A N 1
ATOM 1456 C CA . ALA A 1 187 ? -4.578 0.275 -7.336 1 98 187 ALA A CA 1
ATOM 1457 C C . ALA A 1 187 ? -4.852 -0.948 -8.203 1 98 187 ALA A C 1
ATOM 1459 O O . ALA A 1 187 ? -6.008 -1.237 -8.531 1 98 187 ALA A O 1
ATOM 1460 N N . PHE A 1 188 ? -3.826 -1.704 -8.555 1 98.5 188 PHE A N 1
ATOM 1461 C CA . PHE A 1 188 ? -3.947 -2.9 -9.383 1 98.5 188 PHE A CA 1
ATOM 1462 C C . PHE A 1 188 ? -4.883 -3.914 -8.734 1 98.5 188 PHE A C 1
ATOM 1464 O O . PHE A 1 188 ? -5.777 -4.449 -9.391 1 98.5 188 PHE A O 1
ATOM 1471 N N . LEU A 1 189 ? -4.652 -4.164 -7.422 1 98.38 189 LEU A N 1
ATOM 1472 C CA . LEU A 1 189 ? -5.453 -5.168 -6.727 1 98.38 189 LEU A CA 1
ATOM 1473 C C . LEU A 1 189 ? -6.914 -4.738 -6.645 1 98.38 189 LEU A C 1
ATOM 1475 O O . LEU A 1 189 ? -7.816 -5.551 -6.863 1 98.38 189 LEU A O 1
ATOM 1479 N N . ILE A 1 190 ? -7.195 -3.502 -6.359 1 97.69 190 ILE A N 1
ATOM 1480 C CA . ILE A 1 190 ? -8.562 -3.012 -6.234 1 97.69 190 ILE A CA 1
ATOM 1481 C C . ILE A 1 190 ? -9.258 -3.072 -7.594 1 97.69 190 ILE A C 1
ATOM 1483 O O . ILE A 1 190 ? -10.391 -3.549 -7.703 1 97.69 190 ILE A O 1
ATOM 1487 N N . GLU A 1 191 ? -8.562 -2.699 -8.664 1 97.06 191 GLU A N 1
ATOM 1488 C CA . GLU A 1 191 ? -9.164 -2.582 -9.984 1 97.06 191 GLU A CA 1
ATOM 1489 C C . GLU A 1 191 ? -9.336 -3.951 -10.641 1 97.06 191 GLU A C 1
ATOM 1491 O O . GLU A 1 191 ? -10.125 -4.105 -11.57 1 97.06 191 GLU A O 1
ATOM 1496 N N . ASN A 1 192 ? -8.578 -4.941 -10.195 1 97.38 192 ASN A N 1
ATOM 1497 C CA . ASN A 1 192 ? -8.562 -6.215 -10.906 1 97.38 192 ASN A CA 1
ATOM 1498 C C . ASN A 1 192 ? -9.195 -7.328 -10.07 1 97.38 192 ASN A C 1
ATOM 1500 O O . ASN A 1 192 ? -8.938 -8.508 -10.305 1 97.38 192 ASN A O 1
ATOM 1504 N N . LEU A 1 193 ? -10.008 -6.941 -9.062 1 97.31 193 LEU A N 1
ATOM 1505 C CA . LEU A 1 193 ? -10.719 -7.891 -8.219 1 97.31 193 LEU A CA 1
ATOM 1506 C C . LEU A 1 193 ? -11.383 -8.977 -9.062 1 97.31 193 LEU A C 1
ATOM 1508 O O . LEU A 1 193 ? -11.18 -10.172 -8.82 1 97.31 193 LEU A O 1
ATOM 1512 N N . ASN A 1 194 ? -12.086 -8.57 -10.078 1 96.75 194 ASN A N 1
ATOM 1513 C CA . ASN A 1 194 ? -12.805 -9.523 -10.922 1 96.75 194 ASN A CA 1
ATOM 1514 C C . ASN A 1 194 ? -11.875 -10.242 -11.891 1 96.75 194 ASN A C 1
ATOM 1516 O O . ASN A 1 194 ? -12.023 -11.438 -12.133 1 96.75 194 ASN A O 1
ATOM 1520 N N . ARG A 1 195 ? -10.938 -9.539 -12.367 1 97.06 195 ARG A N 1
ATOM 1521 C CA . ARG A 1 195 ? -10.016 -10.102 -13.352 1 97.06 195 ARG A CA 1
ATOM 1522 C C . ARG A 1 195 ? -9.148 -11.195 -12.734 1 97.06 195 ARG A C 1
ATOM 1524 O O . ARG A 1 195 ? -8.797 -12.164 -13.406 1 97.06 195 ARG A O 1
ATOM 1531 N N . LEU A 1 196 ? -8.859 -11.117 -11.453 1 97.56 196 LEU A N 1
ATOM 1532 C CA . LEU A 1 196 ? -7.957 -12.055 -10.789 1 97.56 196 LEU A CA 1
ATOM 1533 C C . LEU A 1 196 ? -8.719 -13.266 -10.266 1 97.56 196 LEU A C 1
ATOM 1535 O O . LEU A 1 196 ? -8.117 -14.266 -9.875 1 97.56 196 LEU A O 1
ATOM 1539 N N . ARG A 1 197 ? -10 -13.211 -10.305 1 95.88 197 ARG A N 1
ATOM 1540 C CA . ARG A 1 197 ? -10.852 -14.242 -9.711 1 95.88 197 ARG A CA 1
ATOM 1541 C C . ARG A 1 197 ? -10.523 -15.617 -10.281 1 95.88 197 ARG A C 1
ATOM 1543 O O . ARG A 1 197 ? -10.281 -16.562 -9.531 1 95.88 197 ARG A O 1
ATOM 1550 N N . PRO A 1 198 ? -10.5 -15.789 -11.594 1 96.38 198 PRO A N 1
ATOM 1551 C CA . PRO A 1 198 ? -10.18 -17.125 -12.125 1 96.38 198 PRO A CA 1
ATOM 1552 C C . PRO A 1 198 ? -8.812 -17.609 -11.68 1 96.38 198 PRO A C 1
ATOM 1554 O O . PRO A 1 198 ? -8.648 -18.797 -11.375 1 96.38 198 PRO A O 1
ATOM 1557 N N . LEU A 1 199 ? -7.848 -16.734 -11.664 1 97.31 199 LEU A N 1
ATOM 1558 C CA . LEU A 1 199 ? -6.504 -17.109 -11.227 1 97.31 199 LEU A CA 1
ATOM 1559 C C . LEU A 1 199 ? -6.516 -17.578 -9.781 1 97.31 199 LEU A C 1
ATOM 1561 O O . LEU A 1 199 ? -5.922 -18.609 -9.453 1 97.31 199 LEU A O 1
ATOM 1565 N N . VAL A 1 200 ? -7.195 -16.844 -8.922 1 96.94 200 VAL A N 1
ATOM 1566 C CA . VAL A 1 200 ? -7.262 -17.203 -7.512 1 96.94 200 VAL A CA 1
ATOM 1567 C C . VAL A 1 200 ? -7.891 -18.578 -7.355 1 96.94 200 VAL A C 1
ATOM 1569 O O . VAL A 1 200 ? -7.402 -19.422 -6.586 1 96.94 200 VAL A O 1
ATOM 1572 N N . PHE A 1 201 ? -8.898 -18.859 -8.078 1 95.56 201 PHE A N 1
ATOM 1573 C CA . PHE A 1 201 ? -9.562 -20.141 -7.961 1 95.56 201 PHE A CA 1
ATOM 1574 C C . PHE A 1 201 ? -8.656 -21.266 -8.461 1 95.56 201 PHE A C 1
ATOM 1576 O O . PHE A 1 201 ? -8.688 -22.375 -7.938 1 95.56 201 PHE A O 1
ATOM 1583 N N . LYS A 1 202 ? -7.906 -20.953 -9.477 1 96.12 202 LYS A N 1
ATOM 1584 C CA . LYS A 1 202 ? -6.91 -21.938 -9.906 1 96.12 202 LYS A CA 1
ATOM 1585 C C . LYS A 1 202 ? -5.902 -22.219 -8.789 1 96.12 202 LYS A C 1
ATOM 1587 O O . LYS A 1 202 ? -5.516 -23.359 -8.57 1 96.12 202 LYS A O 1
ATOM 1592 N N . VAL A 1 203 ? -5.488 -21.203 -8.141 1 96.69 203 VAL A N 1
ATOM 1593 C CA . VAL A 1 203 ? -4.531 -21.344 -7.051 1 96.69 203 VAL A CA 1
ATOM 1594 C C . VAL A 1 203 ? -5.164 -22.141 -5.91 1 96.69 203 VAL A C 1
ATOM 1596 O O . VAL A 1 203 ? -4.508 -22.969 -5.285 1 96.69 203 VAL A O 1
ATOM 1599 N N . VAL A 1 204 ? -6.379 -21.891 -5.59 1 94.94 204 VAL A N 1
ATOM 1600 C CA . VAL A 1 204 ? -7.09 -22.672 -4.582 1 94.94 204 VAL A CA 1
ATOM 1601 C C . VAL A 1 204 ? -6.977 -24.156 -4.91 1 94.94 204 VAL A C 1
ATOM 1603 O O . VAL A 1 204 ? -6.609 -24.969 -4.047 1 94.94 204 VAL A O 1
ATOM 1606 N N . HIS A 1 205 ? -7.273 -24.469 -6.133 1 93.5 205 HIS A N 1
ATOM 1607 C CA . HIS A 1 205 ? -7.254 -25.859 -6.57 1 93.5 205 HIS A CA 1
ATOM 1608 C C . HIS A 1 205 ? -5.852 -26.453 -6.461 1 93.5 205 HIS A C 1
ATOM 1610 O O . HIS A 1 205 ? -5.691 -27.609 -6.07 1 93.5 205 HIS A O 1
ATOM 1616 N N . LEU A 1 206 ? -4.922 -25.656 -6.832 1 95.25 206 LEU A N 1
ATOM 1617 C CA . LEU A 1 206 ? -3.539 -26.109 -6.727 1 95.25 206 LEU A CA 1
ATOM 1618 C C . LEU A 1 206 ? -3.176 -26.406 -5.277 1 95.25 206 LEU A C 1
ATOM 1620 O O . LEU A 1 206 ? -2.572 -27.438 -4.984 1 95.25 206 LEU A O 1
ATOM 1624 N N . LEU A 1 207 ? -3.512 -25.5 -4.418 1 92.56 207 LEU A N 1
ATOM 1625 C CA . LEU A 1 207 ? -3.186 -25.672 -3.004 1 92.56 207 LEU A CA 1
ATOM 1626 C C . LEU A 1 207 ? -3.859 -26.906 -2.426 1 92.56 207 LEU A C 1
ATOM 1628 O O . LEU A 1 207 ? -3.266 -27.625 -1.617 1 92.56 207 LEU A O 1
ATOM 1632 N N . MET A 1 208 ? -5.023 -27.156 -2.852 1 90.31 208 MET A N 1
ATOM 1633 C CA . MET A 1 208 ? -5.73 -28.359 -2.408 1 90.31 208 MET A CA 1
ATOM 1634 C C . MET A 1 208 ? -5 -29.625 -2.859 1 90.31 208 MET A C 1
ATOM 1636 O O . MET A 1 208 ? -4.945 -30.609 -2.123 1 90.31 208 MET A O 1
ATOM 1640 N N . LYS A 1 209 ? -4.488 -29.531 -4.004 1 90 209 LYS A N 1
ATOM 1641 C CA . LYS A 1 209 ? -3.748 -30.672 -4.539 1 90 209 LYS A CA 1
ATOM 1642 C C . LYS A 1 209 ? -2.443 -30.891 -3.777 1 90 209 LYS A C 1
ATOM 1644 O O . LYS A 1 209 ? -2.02 -32.031 -3.572 1 90 209 LYS A O 1
ATOM 1649 N N . LEU A 1 210 ? -1.844 -29.859 -3.43 1 90.62 210 LEU A N 1
ATOM 1650 C CA . LEU A 1 210 ? -0.585 -29.938 -2.695 1 90.62 210 LEU A CA 1
ATOM 1651 C C . LEU A 1 210 ? -0.811 -30.469 -1.285 1 90.62 210 LEU A C 1
ATOM 1653 O O . LEU A 1 210 ? 0.058 -31.141 -0.724 1 90.62 210 LEU A O 1
ATOM 1657 N N . ASP A 1 211 ? -1.904 -30.25 -0.688 1 82.19 211 ASP A N 1
ATOM 1658 C CA . ASP A 1 211 ? -2.232 -30.719 0.655 1 82.19 211 ASP A CA 1
ATOM 1659 C C . ASP A 1 211 ? -2.594 -32.219 0.647 1 82.19 211 ASP A C 1
ATOM 1661 O O . ASP A 1 211 ? -2.312 -32.938 1.609 1 82.19 211 ASP A O 1
ATOM 1665 N N . ASP A 1 212 ? -3.303 -32.625 -0.368 1 71.31 212 ASP A N 1
ATOM 1666 C CA . ASP A 1 212 ? -3.711 -34 -0.474 1 71.31 212 ASP A CA 1
ATOM 1667 C C . ASP A 1 212 ? -2.5 -34.938 -0.634 1 71.31 212 ASP A C 1
ATOM 1669 O O . ASP A 1 212 ? -2.498 -36.062 -0.138 1 71.31 212 ASP A O 1
ATOM 1673 N N . ASP A 1 213 ? -1.616 -34.5 -1.17 1 57.5 213 ASP A N 1
ATOM 1674 C CA . ASP A 1 213 ? -0.471 -35.375 -1.433 1 57.5 213 ASP A CA 1
ATOM 1675 C C . ASP A 1 213 ? 0.364 -35.594 -0.17 1 57.5 213 ASP A C 1
ATOM 1677 O O . ASP A 1 213 ? 1.207 -36.469 -0.116 1 57.5 213 ASP A O 1
ATOM 1681 N N . ASP A 1 214 ? 0.207 -34.75 0.842 1 48.56 214 ASP A N 1
ATOM 1682 C CA . ASP A 1 214 ? 0.911 -35 2.098 1 48.56 214 ASP A CA 1
ATOM 1683 C C . ASP A 1 214 ? 0.221 -36.094 2.908 1 48.56 214 ASP A C 1
ATOM 1685 O O . ASP A 1 214 ? 0.618 -36.375 4.039 1 48.56 214 ASP A O 1
ATOM 1689 N N . VAL A 1 215 ? -0.828 -36.75 2.402 1 38.44 215 VAL A N 1
ATOM 1690 C CA . VAL A 1 215 ? -1.408 -37.875 3.133 1 38.44 215 VAL A CA 1
ATOM 1691 C C . VAL A 1 215 ? -0.908 -39.188 2.543 1 38.44 215 VAL A C 1
ATOM 1693 O O . VAL A 1 215 ? -0.759 -39.312 1.324 1 38.44 215 VAL A O 1
ATOM 1696 N N . MET B 1 1 ? 24.547 92.25 -17.562 1 34.56 1 MET B N 1
ATOM 1697 C CA . MET B 1 1 ? 23.297 91.5 -17.562 1 34.56 1 MET B CA 1
ATOM 1698 C C . MET B 1 1 ? 23.562 90.062 -17.344 1 34.56 1 MET B C 1
ATOM 1700 O O . MET B 1 1 ? 23.922 89.312 -18.281 1 34.56 1 MET B O 1
ATOM 1704 N N . THR B 1 2 ? 24.312 89.688 -16.25 1 43.66 2 THR B N 1
ATOM 1705 C CA . THR B 1 2 ? 24.703 88.375 -15.711 1 43.66 2 THR B CA 1
ATOM 1706 C C . THR B 1 2 ? 23.469 87.625 -15.289 1 43.66 2 THR B C 1
ATOM 1708 O O . THR B 1 2 ? 22.75 88 -14.367 1 43.66 2 THR B O 1
ATOM 1711 N N . MET B 1 3 ? 22.797 86.875 -16.234 1 41.22 3 MET B N 1
ATOM 1712 C CA . MET B 1 3 ? 21.719 85.938 -16.016 1 41.22 3 MET B CA 1
ATOM 1713 C C . MET B 1 3 ? 22.141 84.875 -15.016 1 41.22 3 MET B C 1
ATOM 1715 O O . MET B 1 3 ? 23.094 84.125 -15.258 1 41.22 3 MET B O 1
ATOM 1719 N N . MET B 1 4 ? 21.922 85.062 -13.672 1 44.38 4 MET B N 1
ATOM 1720 C CA . MET B 1 4 ? 22 84.062 -12.602 1 44.38 4 MET B CA 1
ATOM 1721 C C . MET B 1 4 ? 21.094 82.875 -12.891 1 44.38 4 MET B C 1
ATOM 1723 O O . MET B 1 4 ? 19.875 83.062 -12.992 1 44.38 4 MET B O 1
ATOM 1727 N N . ILE B 1 5 ? 21.547 81.812 -13.633 1 46.97 5 ILE B N 1
ATOM 1728 C CA . ILE B 1 5 ? 20.891 80.5 -13.797 1 46.97 5 ILE B CA 1
ATOM 1729 C C . ILE B 1 5 ? 20.609 79.938 -12.43 1 46.97 5 ILE B C 1
ATOM 1731 O O . ILE B 1 5 ? 21.531 79.625 -11.672 1 46.97 5 ILE B O 1
ATOM 1735 N N . LEU B 1 6 ? 19.484 80.312 -11.75 1 50.03 6 LEU B N 1
ATOM 1736 C CA . LEU B 1 6 ? 18.969 79.562 -10.594 1 50.03 6 LEU B CA 1
ATOM 1737 C C . LEU B 1 6 ? 18.75 78.125 -10.922 1 50.03 6 LEU B C 1
ATOM 1739 O O . LEU B 1 6 ? 17.891 77.75 -11.734 1 50.03 6 LEU B O 1
ATOM 1743 N N . GLY B 1 7 ? 19.797 77.25 -10.875 1 47.84 7 GLY B N 1
ATOM 1744 C CA . GLY B 1 7 ? 19.625 75.812 -10.961 1 47.84 7 GLY B CA 1
ATOM 1745 C C . GLY B 1 7 ? 18.688 75.25 -9.914 1 47.84 7 GLY B C 1
ATOM 1746 O O . GLY B 1 7 ? 18.938 75.375 -8.711 1 47.84 7 GLY B O 1
ATOM 1747 N N . VAL B 1 8 ? 17.375 75.062 -10.203 1 49.16 8 VAL B N 1
ATOM 1748 C CA . VAL B 1 8 ? 16.422 74.312 -9.398 1 49.16 8 VAL B CA 1
ATOM 1749 C C . VAL B 1 8 ? 16.938 72.875 -9.18 1 49.16 8 VAL B C 1
ATOM 1751 O O . VAL B 1 8 ? 17.031 72.125 -10.133 1 49.16 8 VAL B O 1
ATOM 1754 N N . PHE B 1 9 ? 17.766 72.625 -8.125 1 51.91 9 PHE B N 1
ATOM 1755 C CA . PHE B 1 9 ? 18.016 71.312 -7.668 1 51.91 9 PHE B CA 1
ATOM 1756 C C . PHE B 1 9 ? 16.703 70.562 -7.336 1 51.91 9 PHE B C 1
ATOM 1758 O O . PHE B 1 9 ? 15.992 71 -6.406 1 51.91 9 PHE B O 1
ATOM 1765 N N . LEU B 1 10 ? 16.094 69.875 -8.305 1 50.16 10 LEU B N 1
ATOM 1766 C CA . LEU B 1 10 ? 15.047 68.938 -8.031 1 50.16 10 LEU B CA 1
ATOM 1767 C C . LEU B 1 10 ? 15.484 67.938 -6.941 1 50.16 10 LEU B C 1
ATOM 1769 O O . LEU B 1 10 ? 16.391 67.125 -7.152 1 50.16 10 LEU B O 1
ATOM 1773 N N . LEU B 1 11 ? 15.328 68.25 -5.645 1 51.88 11 LEU B N 1
ATOM 1774 C CA . LEU B 1 11 ? 15.359 67.25 -4.574 1 51.88 11 LEU B CA 1
ATOM 1775 C C . LEU B 1 11 ? 14.461 66.062 -4.906 1 51.88 11 LEU B C 1
ATOM 1777 O O . LEU B 1 11 ? 13.234 66.188 -4.906 1 51.88 11 LEU B O 1
ATOM 1781 N N . SER B 1 12 ? 14.953 65.062 -5.637 1 51.81 12 SER B N 1
ATOM 1782 C CA . SER B 1 12 ? 14.305 63.75 -5.684 1 51.81 12 SER B CA 1
ATOM 1783 C C . SER B 1 12 ? 14.047 63.219 -4.281 1 51.81 12 SER B C 1
ATOM 1785 O O . SER B 1 12 ? 14.984 62.875 -3.562 1 51.81 12 SER B O 1
ATOM 1787 N N . ALA B 1 13 ? 12.93 63.562 -3.637 1 55.03 13 ALA B N 1
ATOM 1788 C CA . ALA B 1 13 ? 12.438 62.812 -2.479 1 55.03 13 ALA B CA 1
ATOM 1789 C C . ALA B 1 13 ? 12.617 61.312 -2.678 1 55.03 13 ALA B C 1
ATOM 1791 O O . ALA B 1 13 ? 11.891 60.719 -3.467 1 55.03 13 ALA B O 1
ATOM 1792 N N . LEU B 1 14 ? 13.781 60.75 -2.43 1 52.34 14 LEU B N 1
ATOM 1793 C CA . LEU B 1 14 ? 13.852 59.312 -2.18 1 52.34 14 LEU B CA 1
ATOM 1794 C C . LEU B 1 14 ? 12.773 58.875 -1.188 1 52.34 14 LEU B C 1
ATOM 1796 O O . LEU B 1 14 ? 12.891 59.156 0.013 1 52.34 14 LEU B O 1
ATOM 1800 N N . THR B 1 15 ? 11.484 58.781 -1.599 1 54.06 15 THR B N 1
ATOM 1801 C CA . THR B 1 15 ? 10.562 58 -0.771 1 54.06 15 THR B CA 1
ATOM 1802 C C . THR B 1 15 ? 11.227 56.719 -0.286 1 54.06 15 THR B C 1
ATOM 1804 O O . THR B 1 15 ? 11.383 55.781 -1.054 1 54.06 15 THR B O 1
ATOM 1807 N N . ILE B 1 16 ? 12.047 56.75 0.726 1 51.69 16 ILE B N 1
ATOM 1808 C CA . ILE B 1 16 ? 12.375 55.5 1.427 1 51.69 16 ILE B CA 1
ATOM 1809 C C . ILE B 1 16 ? 11.109 54.688 1.633 1 51.69 16 ILE B C 1
ATOM 1811 O O . ILE B 1 16 ? 10.25 55.031 2.441 1 51.69 16 ILE B O 1
ATOM 1815 N N . VAL B 1 17 ? 10.625 53.938 0.66 1 51.09 17 VAL B N 1
ATOM 1816 C CA . VAL B 1 17 ? 9.68 52.875 0.96 1 51.09 17 VAL B CA 1
ATOM 1817 C C . VAL B 1 17 ? 10.195 52.062 2.133 1 51.09 17 VAL B C 1
ATOM 1819 O O . VAL B 1 17 ? 11.133 51.25 1.978 1 51.09 17 VAL B O 1
ATOM 1822 N N . CYS B 1 18 ? 10.086 52.5 3.34 1 49.03 18 CYS B N 1
ATOM 1823 C CA . CYS B 1 18 ? 10.289 51.594 4.445 1 49.03 18 CYS B CA 1
ATOM 1824 C C . CYS B 1 18 ? 9.656 50.219 4.148 1 49.03 18 CYS B C 1
ATOM 1826 O O . CYS B 1 18 ? 8.469 50.156 3.814 1 49.03 18 CYS B O 1
ATOM 1828 N N . PRO B 1 19 ? 10.445 49.281 3.816 1 50.84 19 PRO B N 1
ATOM 1829 C CA . PRO B 1 19 ? 9.805 47.969 3.666 1 50.84 19 PRO B CA 1
ATOM 1830 C C . PRO B 1 19 ? 8.758 47.719 4.75 1 50.84 19 PRO B C 1
ATOM 1832 O O . PRO B 1 19 ? 9.031 47.875 5.938 1 50.84 19 PRO B O 1
ATOM 1835 N N . GLN B 1 20 ? 7.527 48.062 4.488 1 52.69 20 GLN B N 1
ATOM 1836 C CA . GLN B 1 20 ? 6.492 47.688 5.438 1 52.69 20 GLN B CA 1
ATOM 1837 C C . GLN B 1 20 ? 6.809 46.312 6.055 1 52.69 20 GLN B C 1
ATOM 1839 O O . GLN B 1 20 ? 7.188 45.375 5.352 1 52.69 20 GLN B O 1
ATOM 1844 N N . PRO B 1 21 ? 7.055 46.281 7.395 1 58.94 21 PRO B N 1
ATOM 1845 C CA . PRO B 1 21 ? 7.289 44.969 8.031 1 58.94 21 PRO B CA 1
ATOM 1846 C C . PRO B 1 21 ? 6.379 43.875 7.488 1 58.94 21 PRO B C 1
ATOM 1848 O O . PRO B 1 21 ? 5.246 44.156 7.078 1 58.94 21 PRO B O 1
ATOM 1851 N N . ALA B 1 22 ? 6.922 42.812 7.074 1 67.62 22 ALA B N 1
ATOM 1852 C CA . ALA B 1 22 ? 6.199 41.688 6.523 1 67.62 22 ALA B CA 1
ATOM 1853 C C . ALA B 1 22 ? 4.93 41.406 7.32 1 67.62 22 ALA B C 1
ATOM 1855 O O . ALA B 1 22 ? 4.953 41.375 8.555 1 67.62 22 ALA B O 1
ATOM 1856 N N . GLU B 1 23 ? 3.807 41.625 6.727 1 86.31 23 GLU B N 1
ATOM 1857 C CA . GLU B 1 23 ? 2.494 41.375 7.316 1 86.31 23 GLU B CA 1
ATOM 1858 C C . GLU B 1 23 ? 2.365 39.938 7.801 1 86.31 23 GLU B C 1
ATOM 1860 O O . GLU B 1 23 ? 2.691 39 7.066 1 86.31 23 GLU B O 1
ATOM 1865 N N . VAL B 1 24 ? 2.135 39.844 9.148 1 93.5 24 VAL B N 1
ATOM 1866 C CA . VAL B 1 24 ? 1.894 38.531 9.711 1 93.5 24 VAL B CA 1
ATOM 1867 C C . VAL B 1 24 ? 0.529 38 9.258 1 93.5 24 VAL B C 1
ATOM 1869 O O . VAL B 1 24 ? -0.481 38.688 9.398 1 93.5 24 VAL B O 1
ATOM 1872 N N . PRO B 1 25 ? 0.464 36.812 8.68 1 94.69 25 PRO B N 1
ATOM 1873 C CA . PRO B 1 25 ? -0.761 36.312 8.055 1 94.69 25 PRO B CA 1
ATOM 1874 C C . PRO B 1 25 ? -1.698 35.625 9.047 1 94.69 25 PRO B C 1
ATOM 1876 O O . PRO B 1 25 ? -2.047 34.469 8.867 1 94.69 25 PRO B O 1
ATOM 1879 N N . TYR B 1 26 ? -2.275 36.281 9.953 1 95.88 26 TYR B N 1
ATOM 1880 C CA . TYR B 1 26 ? -3.172 35.719 10.961 1 95.88 26 TYR B CA 1
ATOM 1881 C C . TYR B 1 26 ? -4.43 35.156 10.32 1 95.88 26 TYR B C 1
ATOM 1883 O O . TYR B 1 26 ? -4.781 34 10.539 1 95.88 26 TYR B O 1
ATOM 1891 N N . VAL B 1 27 ? -5.039 35.938 9.508 1 93.38 27 VAL B N 1
ATOM 1892 C CA . VAL B 1 27 ? -6.344 35.625 8.945 1 93.38 27 VAL B CA 1
ATOM 1893 C C . VAL B 1 27 ? -6.199 34.438 7.977 1 93.38 27 VAL B C 1
ATOM 1895 O O . VAL B 1 27 ? -6.992 33.5 8.008 1 93.38 27 VAL B O 1
ATOM 1898 N N . THR B 1 28 ? -5.141 34.562 7.125 1 94.19 28 THR B N 1
ATOM 1899 C CA . THR B 1 28 ? -4.93 33.5 6.152 1 94.19 28 THR B CA 1
ATOM 1900 C C . THR B 1 28 ? -4.598 32.188 6.852 1 94.19 28 THR B C 1
ATOM 1902 O O . THR B 1 28 ? -4.969 31.109 6.375 1 94.19 28 THR B O 1
ATOM 1905 N N . SER B 1 29 ? -3.939 32.219 7.941 1 96.69 29 SER B N 1
ATOM 1906 C CA . SER B 1 29 ? -3.617 31.016 8.703 1 96.69 29 SER B CA 1
ATOM 1907 C C . SER B 1 29 ? -4.875 30.375 9.281 1 96.69 29 SER B C 1
ATOM 1909 O O . SER B 1 29 ? -5.051 29.156 9.203 1 96.69 29 SER B O 1
ATOM 1911 N N . VAL B 1 30 ? -5.707 31.203 9.82 1 96 30 VAL B N 1
ATOM 1912 C CA . VAL B 1 30 ? -6.957 30.703 10.383 1 96 30 VAL B CA 1
ATOM 1913 C C . VAL B 1 30 ? -7.797 30.047 9.289 1 96 30 VAL B C 1
ATOM 1915 O O . VAL B 1 30 ? -8.375 28.984 9.484 1 96 30 VAL B O 1
ATOM 1918 N N . GLU B 1 31 ? -7.84 30.703 8.18 1 95.12 31 GLU B N 1
ATOM 1919 C CA . GLU B 1 31 ? -8.633 30.188 7.059 1 95.12 31 GLU B CA 1
ATOM 1920 C C . GLU B 1 31 ? -8.078 28.859 6.555 1 95.12 31 GLU B C 1
ATOM 1922 O O . GLU B 1 31 ? -8.844 27.938 6.262 1 95.12 31 GLU B O 1
ATOM 1927 N N . ALA B 1 32 ? -6.777 28.766 6.453 1 97.56 32 ALA B N 1
ATOM 1928 C CA . ALA B 1 32 ? -6.148 27.531 6.008 1 97.56 32 ALA B CA 1
ATOM 1929 C C . ALA B 1 32 ? -6.441 26.391 6.98 1 97.56 32 ALA B C 1
ATOM 1931 O O . ALA B 1 32 ? -6.75 25.281 6.559 1 97.56 32 ALA B O 1
ATOM 1932 N N . ILE B 1 33 ? -6.312 26.703 8.234 1 98.31 33 ILE B N 1
ATOM 1933 C CA . ILE B 1 33 ? -6.578 25.688 9.258 1 98.31 33 ILE B CA 1
ATOM 1934 C C . ILE B 1 33 ? -8.031 25.234 9.164 1 98.31 33 ILE B C 1
ATOM 1936 O O . ILE B 1 33 ? -8.32 24.031 9.234 1 98.31 33 ILE B O 1
ATOM 1940 N N . LYS B 1 34 ? -8.93 26.156 9.016 1 97.25 34 LYS B N 1
ATOM 1941 C CA . LYS B 1 34 ? -10.352 25.844 8.906 1 97.25 34 LYS B CA 1
ATOM 1942 C C . LYS B 1 34 ? -10.625 24.953 7.695 1 97.25 34 LYS B C 1
ATOM 1944 O O . LYS B 1 34 ? -11.344 23.969 7.793 1 97.25 34 LYS B O 1
ATOM 1949 N N . GLU B 1 35 ? -10.094 25.359 6.57 1 97.88 35 GLU B N 1
ATOM 1950 C CA . GLU B 1 35 ? -10.281 24.578 5.344 1 97.88 35 GLU B CA 1
ATOM 1951 C C . GLU B 1 35 ? -9.711 23.172 5.484 1 97.88 35 GLU B C 1
ATOM 1953 O O . GLU B 1 35 ? -10.352 22.203 5.094 1 97.88 35 GLU B O 1
ATOM 1958 N N . PHE B 1 36 ? -8.547 23.109 6.02 1 98.69 36 PHE B N 1
ATOM 1959 C CA . PHE B 1 36 ? -7.91 21.812 6.191 1 98.69 36 PHE B CA 1
ATOM 1960 C C . PHE B 1 36 ? -8.68 20.953 7.191 1 98.69 36 PHE B C 1
ATOM 1962 O O . PHE B 1 36 ? -8.812 19.734 7.016 1 98.69 36 PHE B O 1
ATOM 1969 N N . THR B 1 37 ? -9.133 21.547 8.227 1 98.56 37 THR B N 1
ATOM 1970 C CA . THR B 1 37 ? -9.961 20.828 9.195 1 98.56 37 THR B CA 1
ATOM 1971 C C . THR B 1 37 ? -11.195 20.25 8.523 1 98.56 37 THR B C 1
ATOM 1973 O O . THR B 1 37 ? -11.594 19.125 8.812 1 98.56 37 THR B O 1
ATOM 1976 N N . GLU B 1 38 ? -11.805 21.031 7.672 1 98.44 38 GLU B N 1
ATOM 1977 C CA . GLU B 1 38 ? -12.961 20.531 6.941 1 98.44 38 GLU B CA 1
ATOM 1978 C C . GLU B 1 38 ? -12.586 19.328 6.074 1 98.44 38 GLU B C 1
ATOM 1980 O O . GLU B 1 38 ? -13.336 18.359 5.984 1 98.44 38 GLU B O 1
ATOM 1985 N N . GLN B 1 39 ? -11.477 19.391 5.457 1 98.5 39 GLN B N 1
ATOM 1986 C CA . GLN B 1 39 ? -11 18.25 4.68 1 98.5 39 GLN B CA 1
ATOM 1987 C C . GLN B 1 39 ? -10.781 17.031 5.57 1 98.5 39 GLN B C 1
ATOM 1989 O O . GLN B 1 39 ? -11.133 15.906 5.195 1 98.5 39 GLN B O 1
ATOM 1994 N N . LEU B 1 40 ? -10.195 17.25 6.75 1 98.75 40 LEU B N 1
ATOM 1995 C CA . LEU B 1 40 ? -9.961 16.141 7.672 1 98.75 40 LEU B CA 1
ATOM 1996 C C . LEU B 1 40 ? -11.281 15.547 8.148 1 98.75 40 LEU B C 1
ATOM 1998 O O . LEU B 1 40 ? -11.383 14.336 8.359 1 98.75 40 LEU B O 1
ATOM 2002 N N . LYS B 1 41 ? -12.258 16.344 8.375 1 98.44 41 LYS B N 1
ATOM 2003 C CA . LYS B 1 41 ? -13.578 15.859 8.75 1 98.44 41 LYS B CA 1
ATOM 2004 C C . LYS B 1 41 ? -14.156 14.945 7.668 1 98.44 41 LYS B C 1
ATOM 2006 O O . LYS B 1 41 ? -14.711 13.891 7.973 1 98.44 41 LYS B O 1
ATOM 2011 N N . GLU B 1 42 ? -13.992 15.367 6.465 1 98.12 42 GLU B N 1
ATOM 2012 C CA . GLU B 1 42 ? -14.523 14.609 5.34 1 98.12 42 GLU B CA 1
ATOM 2013 C C . GLU B 1 42 ? -13.719 13.336 5.105 1 98.12 42 GLU B C 1
ATOM 2015 O O . GLU B 1 42 ? -14.289 12.266 4.883 1 98.12 42 GLU B O 1
ATOM 2020 N N . GLN B 1 43 ? -12.422 13.406 5.219 1 98.19 43 GLN B N 1
ATOM 2021 C CA . GLN B 1 43 ? -11.555 12.32 4.77 1 98.19 43 GLN B CA 1
ATOM 2022 C C . GLN B 1 43 ? -11.258 11.352 5.91 1 98.19 43 GLN B C 1
ATOM 2024 O O . GLN B 1 43 ? -11.031 10.164 5.676 1 98.19 43 GLN B O 1
ATOM 2029 N N . ILE B 1 44 ? -11.203 11.859 7.109 1 98.69 44 ILE B N 1
ATOM 2030 C CA . ILE B 1 44 ? -10.75 11.008 8.203 1 98.69 44 ILE B CA 1
ATOM 2031 C C . ILE B 1 44 ? -11.867 10.844 9.234 1 98.69 44 ILE B C 1
ATOM 2033 O O . ILE B 1 44 ? -12.305 9.727 9.508 1 98.69 44 ILE B O 1
ATOM 2037 N N . LEU B 1 45 ? -12.391 11.898 9.727 1 98.12 45 LEU B N 1
ATOM 2038 C CA . LEU B 1 45 ? -13.305 11.844 10.859 1 98.12 45 LEU B CA 1
ATOM 2039 C C . LEU B 1 45 ? -14.648 11.266 10.453 1 98.12 45 LEU B C 1
ATOM 2041 O O . LEU B 1 45 ? -15.391 10.742 11.289 1 98.12 45 LEU B O 1
ATOM 2045 N N . SER B 1 46 ? -14.977 11.359 9.219 1 97.69 46 SER B N 1
ATOM 2046 C CA . SER B 1 46 ? -16.234 10.812 8.719 1 97.69 46 SER B CA 1
ATOM 2047 C C . SER B 1 46 ? -16.25 9.289 8.82 1 97.69 46 SER B C 1
ATOM 2049 O O . SER B 1 46 ? -17.312 8.672 8.711 1 97.69 46 SER B O 1
ATOM 2051 N N . MET B 1 47 ? -15.086 8.711 8.969 1 97.5 47 MET B N 1
ATOM 2052 C CA . MET B 1 47 ? -15 7.25 9.031 1 97.5 47 MET B CA 1
ATOM 2053 C C . MET B 1 47 ? -15.352 6.746 10.43 1 97.5 47 MET B C 1
ATOM 2055 O O . MET B 1 47 ? -15.5 5.543 10.641 1 97.5 47 MET B O 1
ATOM 2059 N N . GLU B 1 48 ? -15.539 7.695 11.328 1 94.75 48 GLU B N 1
ATOM 2060 C CA . GLU B 1 48 ? -15.844 7.316 12.703 1 94.75 48 GLU B CA 1
ATOM 2061 C C . GLU B 1 48 ? -17.156 6.531 12.781 1 94.75 48 GLU B C 1
ATOM 2063 O O . GLU B 1 48 ? -18.156 6.941 12.203 1 94.75 48 GLU B O 1
ATOM 2068 N N . ASN B 1 49 ? -17.125 5.367 13.422 1 92.19 49 ASN B N 1
ATOM 2069 C CA . ASN B 1 49 ? -18.281 4.492 13.648 1 92.19 49 ASN B CA 1
ATOM 2070 C C . ASN B 1 49 ? -18.734 3.824 12.359 1 92.19 49 ASN B C 1
ATOM 2072 O O . ASN B 1 49 ? -19.797 3.189 12.328 1 92.19 49 ASN B O 1
ATOM 2076 N N . ASN B 1 50 ? -18.047 4.047 11.25 1 91.25 50 ASN B N 1
ATOM 2077 C CA . ASN B 1 50 ? -18.281 3.387 9.977 1 91.25 50 ASN B CA 1
ATOM 2078 C C . ASN B 1 50 ? -16.969 3.131 9.227 1 91.25 50 ASN B C 1
ATOM 2080 O O . ASN B 1 50 ? -16.672 3.801 8.234 1 91.25 50 ASN B O 1
ATOM 2084 N N . VAL B 1 51 ? -16.359 2.152 9.688 1 87 51 VAL B N 1
ATOM 2085 C CA . VAL B 1 51 ? -15.055 1.872 9.102 1 87 51 VAL B CA 1
ATOM 2086 C C . VAL B 1 51 ? -15.234 1.253 7.719 1 87 51 VAL B C 1
ATOM 2088 O O . VAL B 1 51 ? -15.773 0.15 7.586 1 87 51 VAL B O 1
ATOM 2091 N N . PRO B 1 52 ? -14.812 2.008 6.766 1 93.12 52 PRO B N 1
ATOM 2092 C CA . PRO B 1 52 ? -14.938 1.479 5.402 1 93.12 52 PRO B CA 1
ATOM 2093 C C . PRO B 1 52 ? -13.945 0.36 5.113 1 93.12 52 PRO B C 1
ATOM 2095 O O . PRO B 1 52 ? -13.078 0.069 5.941 1 93.12 52 PRO B O 1
ATOM 2098 N N . ASP B 1 53 ? -14.203 -0.263 3.951 1 92.75 53 ASP B N 1
ATOM 2099 C CA . ASP B 1 53 ? -13.203 -1.231 3.52 1 92.75 53 ASP B CA 1
ATOM 2100 C C . ASP B 1 53 ? -12.102 -0.556 2.707 1 92.75 53 ASP B C 1
ATOM 2102 O O . ASP B 1 53 ? -12.141 0.656 2.486 1 92.75 53 ASP B O 1
ATOM 2106 N N . ILE B 1 54 ? -11.156 -1.293 2.281 1 95.69 54 ILE B N 1
ATOM 2107 C CA . ILE B 1 54 ? -9.906 -0.795 1.711 1 95.69 54 ILE B CA 1
ATOM 2108 C C . ILE B 1 54 ? -10.18 -0.129 0.365 1 95.69 54 ILE B C 1
ATOM 2110 O O . ILE B 1 54 ? -9.328 0.583 -0.17 1 95.69 54 ILE B O 1
ATOM 2114 N N . THR B 1 55 ? -11.367 -0.299 -0.21 1 96.31 55 THR B N 1
ATOM 2115 C CA . THR B 1 55 ? -11.672 0.299 -1.507 1 96.31 55 THR B CA 1
ATOM 2116 C C . THR B 1 55 ? -12.102 1.755 -1.345 1 96.31 55 THR B C 1
ATOM 2118 O O . THR B 1 55 ? -12.188 2.492 -2.328 1 96.31 55 THR B O 1
ATOM 2121 N N . ASP B 1 56 ? -12.391 2.127 -0.107 1 97.56 56 ASP B N 1
ATOM 2122 C CA . ASP B 1 56 ? -12.719 3.521 0.176 1 97.56 56 ASP B CA 1
ATOM 2123 C C . ASP B 1 56 ? -11.461 4.391 0.181 1 97.56 56 ASP B C 1
ATOM 2125 O O . ASP B 1 56 ? -10.539 4.156 0.967 1 97.56 56 ASP B O 1
ATOM 2129 N N . SER B 1 57 ? -11.484 5.391 -0.626 1 97.56 57 SER B N 1
ATOM 2130 C CA . SER B 1 57 ? -10.297 6.219 -0.823 1 97.56 57 SER B CA 1
ATOM 2131 C C . SER B 1 57 ? -9.906 6.938 0.463 1 97.56 57 SER B C 1
ATOM 2133 O O . SER B 1 57 ? -8.75 7.32 0.637 1 97.56 57 SER B O 1
ATOM 2135 N N . ARG B 1 58 ? -10.805 7.141 1.354 1 98.31 58 ARG B N 1
ATOM 2136 C CA . ARG B 1 58 ? -10.523 7.824 2.613 1 98.31 58 ARG B CA 1
ATOM 2137 C C . ARG B 1 58 ? -9.484 7.059 3.428 1 98.31 58 ARG B C 1
ATOM 2139 O O . ARG B 1 58 ? -8.672 7.664 4.133 1 98.31 58 ARG B O 1
ATOM 2146 N N . ILE B 1 59 ? -9.43 5.746 3.33 1 98 59 ILE B N 1
ATOM 2147 C CA . ILE B 1 59 ? -8.445 4.898 3.988 1 98 59 ILE B CA 1
ATOM 2148 C C . ILE B 1 59 ? -7.051 5.227 3.465 1 98 59 ILE B C 1
ATOM 2150 O O . ILE B 1 59 ? -6.098 5.328 4.242 1 98 59 ILE B O 1
ATOM 2154 N N . HIS B 1 60 ? -6.973 5.445 2.229 1 98.5 60 HIS B N 1
ATOM 2155 C CA . HIS B 1 60 ? -5.699 5.707 1.571 1 98.5 60 HIS B CA 1
ATOM 2156 C C . HIS B 1 60 ? -5.211 7.121 1.864 1 98.5 60 HIS B C 1
ATOM 2158 O O . HIS B 1 60 ? -4.004 7.359 1.967 1 98.5 60 HIS B O 1
ATOM 2164 N N . TYR B 1 61 ? -6.168 8.078 1.993 1 98.81 61 TYR B N 1
ATOM 2165 C CA . TYR B 1 61 ? -5.805 9.391 2.512 1 98.81 61 TYR B CA 1
ATOM 2166 C C . TYR B 1 61 ? -5.199 9.281 3.904 1 98.81 61 TYR B C 1
ATOM 2168 O O . TYR B 1 61 ? -4.211 9.953 4.215 1 98.81 61 TYR B O 1
ATOM 2176 N N . GLY B 1 62 ? -5.797 8.398 4.715 1 98.56 62 GLY B N 1
ATOM 2177 C CA . GLY B 1 62 ? -5.281 8.148 6.051 1 98.56 62 GLY B CA 1
ATOM 2178 C C . GLY B 1 62 ? -3.859 7.621 6.055 1 98.56 62 GLY B C 1
ATOM 2179 O O . GLY B 1 62 ? -3.061 7.977 6.922 1 98.56 62 GLY B O 1
ATOM 2180 N N . VAL B 1 63 ? -3.484 6.766 5.094 1 98.69 63 VAL B N 1
ATOM 2181 C CA . VAL B 1 63 ? -2.133 6.23 4.965 1 98.69 63 VAL B CA 1
ATOM 2182 C C . VAL B 1 63 ? -1.14 7.375 4.785 1 98.69 63 VAL B C 1
ATOM 2184 O O . VAL B 1 63 ? -0.112 7.43 5.465 1 98.69 63 VAL B O 1
ATOM 2187 N N . LEU B 1 64 ? -1.455 8.305 3.889 1 98.81 64 LEU B N 1
ATOM 2188 C CA . LEU B 1 64 ? -0.579 9.43 3.566 1 98.81 64 LEU B CA 1
ATOM 2189 C C . LEU B 1 64 ? -0.364 10.32 4.785 1 98.81 64 LEU B C 1
ATOM 2191 O O . LEU B 1 64 ? 0.775 10.641 5.133 1 98.81 64 LEU B O 1
ATOM 2195 N N . LEU B 1 65 ? -1.422 10.656 5.438 1 98.69 65 LEU B N 1
ATOM 2196 C CA . LEU B 1 65 ? -1.341 11.516 6.613 1 98.69 65 LEU B CA 1
ATOM 2197 C C . LEU B 1 65 ? -0.593 10.82 7.746 1 98.69 65 LEU B C 1
ATOM 2199 O O . LEU B 1 65 ? 0.237 11.445 8.414 1 98.69 65 LEU B O 1
ATOM 2203 N N . THR B 1 66 ? -0.894 9.555 7.984 1 98.5 66 THR B N 1
ATOM 2204 C CA . THR B 1 66 ? -0.24 8.773 9.023 1 98.5 66 THR B CA 1
ATOM 2205 C C . THR B 1 66 ? 1.272 8.758 8.82 1 98.5 66 THR B C 1
ATOM 2207 O O . THR B 1 66 ? 2.035 8.906 9.773 1 98.5 66 THR B O 1
ATOM 2210 N N . HIS B 1 67 ? 1.69 8.633 7.609 1 98.56 67 HIS B N 1
ATOM 2211 C CA . HIS B 1 67 ? 3.123 8.57 7.34 1 98.56 67 HIS B CA 1
ATOM 2212 C C . HIS B 1 67 ? 3.807 9.891 7.688 1 98.56 67 HIS B C 1
ATOM 2214 O O . HIS B 1 67 ? 4.852 9.898 8.344 1 98.56 67 HIS B O 1
ATOM 2220 N N . ILE B 1 68 ? 3.199 10.977 7.234 1 98 68 ILE B N 1
ATOM 2221 C CA . ILE B 1 68 ? 3.764 12.297 7.5 1 98 68 ILE B CA 1
ATOM 2222 C C . ILE B 1 68 ? 3.867 12.516 9.008 1 98 68 ILE B C 1
ATOM 2224 O O . ILE B 1 68 ? 4.914 12.93 9.508 1 98 68 ILE B O 1
ATOM 2228 N N . ILE B 1 69 ? 2.861 12.18 9.766 1 96.62 69 ILE B N 1
ATOM 2229 C CA . ILE B 1 69 ? 2.807 12.406 11.203 1 96.62 69 ILE B CA 1
ATOM 2230 C C . ILE B 1 69 ? 3.807 11.492 11.906 1 96.62 69 ILE B C 1
ATOM 2232 O O . ILE B 1 69 ? 4.57 11.938 12.773 1 96.62 69 ILE B O 1
ATOM 2236 N N . ARG B 1 70 ? 3.885 10.266 11.523 1 95.5 70 ARG B N 1
ATOM 2237 C CA . ARG B 1 70 ? 4.758 9.305 12.188 1 95.5 70 ARG B CA 1
ATOM 2238 C C . ARG B 1 70 ? 6.227 9.641 11.945 1 95.5 70 ARG B C 1
ATOM 2240 O O . ARG B 1 70 ? 7.047 9.531 12.859 1 95.5 70 ARG B O 1
ATOM 2247 N N . VAL B 1 71 ? 6.566 9.977 10.742 1 97 71 VAL B N 1
ATOM 2248 C CA . VAL B 1 71 ? 7.938 10.383 10.461 1 97 71 VAL B CA 1
ATOM 2249 C C . VAL B 1 71 ? 8.312 11.578 11.32 1 97 71 VAL B C 1
ATOM 2251 O O . VAL B 1 71 ? 9.391 11.609 11.93 1 97 71 VAL B O 1
ATOM 2254 N N . ALA B 1 72 ? 7.387 12.508 11.391 1 96.12 72 ALA B N 1
ATOM 2255 C CA . ALA B 1 72 ? 7.648 13.688 12.203 1 96.12 72 ALA B CA 1
ATOM 2256 C C . ALA B 1 72 ? 7.848 13.312 13.672 1 96.12 72 ALA B C 1
ATOM 2258 O O . ALA B 1 72 ? 8.75 13.828 14.336 1 96.12 72 ALA B O 1
ATOM 2259 N N . GLU B 1 73 ? 7.027 12.469 14.195 1 93.25 73 GLU B N 1
ATOM 2260 C CA . GLU B 1 73 ? 7.125 12.023 15.586 1 93.25 73 GLU B CA 1
ATOM 2261 C C . GLU B 1 73 ? 8.477 11.367 15.859 1 93.25 73 GLU B C 1
ATOM 2263 O O . GLU B 1 73 ? 9.031 11.516 16.953 1 93.25 73 GLU B O 1
ATOM 2268 N N . LYS B 1 74 ? 8.922 10.703 14.891 1 93.38 74 LYS B N 1
ATOM 2269 C CA . LYS B 1 74 ? 10.172 9.969 15.055 1 93.38 74 LYS B CA 1
ATOM 2270 C C . LYS B 1 74 ? 11.375 10.891 14.891 1 93.38 74 LYS B C 1
ATOM 2272 O O . LYS B 1 74 ? 12.453 10.617 15.414 1 93.38 74 LYS B O 1
ATOM 2277 N N . MET B 1 75 ? 11.25 11.984 13.992 1 92 75 MET B N 1
ATOM 2278 C CA . MET B 1 75 ? 12.328 12.922 13.695 1 92 75 MET B CA 1
ATOM 2279 C C . MET B 1 75 ? 12.586 13.844 14.883 1 92 75 MET B C 1
ATOM 2281 O O . MET B 1 75 ? 13.625 14.508 14.953 1 92 75 MET B O 1
ATOM 2285 N N . GLU B 1 76 ? 12.664 13.469 16.047 1 69.56 76 GLU B N 1
ATOM 2286 C CA . GLU B 1 76 ? 13.023 14.414 17.109 1 69.56 76 GLU B CA 1
ATOM 2287 C C . GLU B 1 76 ? 14.203 15.289 16.688 1 69.56 76 GLU B C 1
ATOM 2289 O O . GLU B 1 76 ? 15.016 14.891 15.852 1 69.56 76 GLU B O 1
ATOM 2294 N N . LEU B 1 77 ? 14.258 16.781 16.906 1 57.41 77 LEU B N 1
ATOM 2295 C CA . LEU B 1 77 ? 15.211 17.812 16.516 1 57.41 77 LEU B CA 1
ATOM 2296 C C . LEU B 1 77 ? 16.625 17.234 16.438 1 57.41 77 LEU B C 1
ATOM 2298 O O . LEU B 1 77 ? 17.375 17.531 15.508 1 57.41 77 LEU B O 1
ATOM 2302 N N . ASP B 1 78 ? 17.203 16.797 17.359 1 55.53 78 ASP B N 1
ATOM 2303 C CA . ASP B 1 78 ? 18.625 16.469 17.344 1 55.53 78 ASP B CA 1
ATOM 2304 C C . ASP B 1 78 ? 18.875 15.094 16.75 1 55.53 78 ASP B C 1
ATOM 2306 O O . ASP B 1 78 ? 19.953 14.523 16.922 1 55.53 78 ASP B O 1
ATOM 2310 N N . GLY B 1 79 ? 17.766 14.477 15.922 1 66.94 79 GLY B N 1
ATOM 2311 C CA . GLY B 1 79 ? 17.812 13.023 16.031 1 66.94 79 GLY B CA 1
ATOM 2312 C C . GLY B 1 79 ? 18.234 12.344 14.75 1 66.94 79 GLY B C 1
ATOM 2313 O O . GLY B 1 79 ? 19.156 12.789 14.078 1 66.94 79 GLY B O 1
ATOM 2314 N N . PRO B 1 80 ? 17.375 11.398 14.109 1 76.25 80 PRO B N 1
ATOM 2315 C CA . PRO B 1 80 ? 17.75 10.438 13.07 1 76.25 80 PRO B CA 1
ATOM 2316 C C . PRO B 1 80 ? 17.812 11.062 11.68 1 76.25 80 PRO B C 1
ATOM 2318 O O . PRO B 1 80 ? 17.375 12.211 11.492 1 76.25 80 PRO B O 1
ATOM 2321 N N . ILE B 1 81 ? 18.531 10.555 10.789 1 91.31 81 ILE B N 1
ATOM 2322 C CA . ILE B 1 81 ? 18.609 10.953 9.391 1 91.31 81 ILE B CA 1
ATOM 2323 C C . ILE B 1 81 ? 17.234 10.812 8.734 1 91.31 81 ILE B C 1
ATOM 2325 O O . ILE B 1 81 ? 16.641 9.734 8.727 1 91.31 81 ILE B O 1
ATOM 2329 N N . TYR B 1 82 ? 16.703 11.906 8.234 1 94.56 82 TYR B N 1
ATOM 2330 C CA . TYR B 1 82 ? 15.359 12.008 7.684 1 94.56 82 TYR B CA 1
ATOM 2331 C C . TYR B 1 82 ? 15.086 10.875 6.699 1 94.56 82 TYR B C 1
ATOM 2333 O O . TYR B 1 82 ? 14.078 10.172 6.82 1 94.56 82 TYR B O 1
ATOM 2341 N N . ASP B 1 83 ? 16.031 10.664 5.781 1 94.5 83 ASP B N 1
ATOM 2342 C CA . ASP B 1 83 ?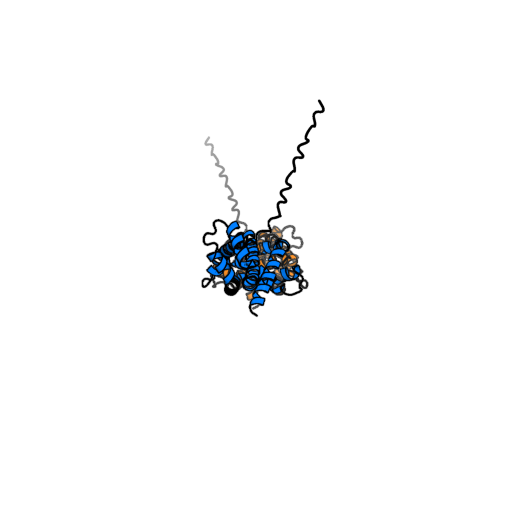 15.789 9.695 4.715 1 94.5 83 ASP B CA 1
ATOM 2343 C C . ASP B 1 83 ? 15.586 8.297 5.281 1 94.5 83 ASP B C 1
ATOM 2345 O O . ASP B 1 83 ? 14.719 7.555 4.82 1 94.5 83 ASP B O 1
ATOM 2349 N N . ASN B 1 84 ? 16.375 7.957 6.266 1 94.44 84 ASN B N 1
ATOM 2350 C CA . ASN B 1 84 ? 16.266 6.645 6.895 1 94.44 84 ASN B CA 1
ATOM 2351 C C . ASN B 1 84 ? 14.938 6.492 7.645 1 94.44 84 ASN B C 1
ATOM 2353 O O . ASN B 1 84 ? 14.258 5.477 7.5 1 94.44 84 ASN B O 1
ATOM 2357 N N . VAL B 1 85 ? 14.602 7.5 8.391 1 96.12 85 VAL B N 1
ATOM 2358 C CA . VAL B 1 85 ? 13.375 7.445 9.18 1 96.12 85 VAL B CA 1
ATOM 2359 C C . VAL B 1 85 ? 12.164 7.371 8.258 1 96.12 85 VAL B C 1
ATOM 2361 O O . VAL B 1 85 ? 11.25 6.574 8.484 1 96.12 85 VAL B O 1
ATOM 2364 N N . TYR B 1 86 ? 12.258 8.219 7.219 1 96.69 86 TYR B N 1
ATOM 2365 C CA . TYR B 1 86 ? 11.164 8.297 6.25 1 96.69 86 TYR B CA 1
ATOM 2366 C C . TYR B 1 86 ? 10.906 6.938 5.617 1 96.69 86 TYR B C 1
ATOM 2368 O O . TYR B 1 86 ? 9.758 6.477 5.574 1 96.69 86 TYR B O 1
ATOM 2376 N N . ILE B 1 87 ? 11.922 6.277 5.199 1 96.62 87 ILE B N 1
ATOM 2377 C CA . ILE B 1 87 ? 11.828 5 4.5 1 96.62 87 ILE B CA 1
ATOM 2378 C C . ILE B 1 87 ? 11.492 3.893 5.496 1 96.62 87 ILE B C 1
ATOM 2380 O O . ILE B 1 87 ? 10.633 3.049 5.227 1 96.62 87 ILE B O 1
ATOM 2384 N N . ASP B 1 88 ? 12.047 3.914 6.648 1 94.31 88 ASP B N 1
ATOM 2385 C CA . ASP B 1 88 ? 11.875 2.861 7.645 1 94.31 88 ASP B CA 1
ATOM 2386 C C . ASP B 1 88 ? 10.453 2.855 8.203 1 94.31 88 ASP B C 1
ATOM 2388 O O . ASP B 1 88 ? 9.93 1.803 8.57 1 94.31 88 ASP B O 1
ATOM 2392 N N . GLU B 1 89 ? 9.82 3.963 8.203 1 95.81 89 GLU B N 1
ATOM 2393 C CA . GLU B 1 89 ? 8.508 4.086 8.82 1 95.81 89 GLU B CA 1
ATOM 2394 C C . GLU B 1 89 ? 7.395 3.771 7.82 1 95.81 89 GLU B C 1
ATOM 2396 O O . GLU B 1 89 ? 6.238 3.586 8.203 1 95.81 89 GLU B O 1
ATOM 2401 N N . MET B 1 90 ? 7.738 3.711 6.539 1 97.38 90 MET B N 1
ATOM 2402 C CA . MET B 1 90 ? 6.719 3.602 5.5 1 97.38 90 MET B CA 1
ATOM 2403 C C . MET B 1 90 ? 5.906 2.322 5.672 1 97.38 90 MET B C 1
ATOM 2405 O O . MET B 1 90 ? 4.676 2.361 5.695 1 97.38 90 MET B O 1
ATOM 2409 N N . PRO B 1 91 ? 6.504 1.104 5.844 1 96.56 91 PRO B N 1
ATOM 2410 C CA . PRO B 1 91 ? 5.691 -0.106 5.988 1 96.56 91 PRO B CA 1
ATOM 2411 C C . PRO B 1 91 ? 4.73 -0.034 7.176 1 96.56 91 PRO B C 1
ATOM 2413 O O . PRO B 1 91 ? 3.572 -0.436 7.059 1 96.56 91 PRO B O 1
ATOM 2416 N N . LYS B 1 92 ? 5.188 0.513 8.227 1 95.75 92 LYS B N 1
ATOM 2417 C CA . LYS B 1 92 ? 4.355 0.623 9.422 1 95.75 92 LYS B CA 1
ATOM 2418 C C . LYS B 1 92 ? 3.225 1.627 9.211 1 95.75 92 LYS B C 1
ATOM 2420 O O . LYS B 1 92 ? 2.086 1.381 9.617 1 95.75 92 LYS B O 1
ATOM 2425 N N . SER B 1 93 ? 3.551 2.762 8.633 1 97.06 93 SER B N 1
ATOM 2426 C CA . SER B 1 93 ? 2.543 3.779 8.359 1 97.06 93 SER B CA 1
ATOM 2427 C C . SER B 1 93 ? 1.442 3.236 7.453 1 97.06 93 SER B C 1
ATOM 2429 O O . SER B 1 93 ? 0.259 3.5 7.68 1 97.06 93 SER B O 1
ATOM 2431 N N . ILE B 1 94 ? 1.878 2.486 6.426 1 97.88 94 ILE B N 1
ATOM 2432 C CA . ILE B 1 94 ? 0.931 1.905 5.477 1 97.88 94 ILE B CA 1
ATOM 2433 C C . ILE B 1 94 ? 0.034 0.9 6.199 1 97.88 94 ILE B C 1
ATOM 2435 O O . ILE B 1 94 ? -1.189 0.933 6.047 1 97.88 94 ILE B O 1
ATOM 2439 N N . ALA B 1 95 ? 0.614 0.077 7.047 1 96.31 95 ALA B N 1
ATOM 2440 C CA . ALA B 1 95 ? -0.155 -0.915 7.793 1 96.31 95 ALA B CA 1
ATOM 2441 C C . ALA B 1 95 ? -1.18 -0.243 8.703 1 96.31 95 ALA B C 1
ATOM 2443 O O . ALA B 1 95 ? -2.352 -0.626 8.719 1 96.31 95 ALA B O 1
ATOM 2444 N N . ILE B 1 96 ? -0.766 0.739 9.422 1 96.5 96 ILE B N 1
ATOM 2445 C CA . ILE B 1 96 ? -1.649 1.451 10.336 1 96.5 96 ILE B CA 1
ATOM 2446 C C . ILE B 1 96 ? -2.76 2.145 9.547 1 96.5 96 ILE B C 1
ATOM 2448 O O . ILE B 1 96 ? -3.939 2.014 9.883 1 96.5 96 ILE B O 1
ATOM 2452 N N . GLY B 1 97 ? -2.398 2.854 8.477 1 97.19 97 GLY B N 1
ATOM 2453 C CA . GLY B 1 97 ? -3.379 3.57 7.68 1 97.19 97 GLY B CA 1
ATOM 2454 C C . GLY B 1 97 ? -4.441 2.664 7.09 1 97.19 97 GLY B C 1
ATOM 2455 O O . GLY B 1 97 ? -5.617 3.035 7.023 1 97.19 97 GLY B O 1
ATOM 2456 N N . LEU B 1 98 ? -4.07 1.463 6.727 1 96.81 98 LEU B N 1
ATOM 2457 C CA . LEU B 1 98 ? -4.977 0.57 6.012 1 96.81 98 LEU B CA 1
ATOM 2458 C C . LEU B 1 98 ? -5.809 -0.255 6.988 1 96.81 98 LEU B C 1
ATOM 2460 O O . LEU B 1 98 ? -6.891 -0.733 6.641 1 96.81 98 LEU B O 1
ATOM 2464 N N . SER B 1 99 ? -5.336 -0.407 8.258 1 94.56 99 SER B N 1
ATOM 2465 C CA . SER B 1 99 ? -5.984 -1.431 9.07 1 94.56 99 SER B CA 1
ATOM 2466 C C . SER B 1 99 ? -6.379 -0.884 10.438 1 94.56 99 SER B C 1
ATOM 2468 O O . SER B 1 99 ? -7.113 -1.533 11.188 1 94.56 99 SER B O 1
ATOM 2470 N N . GLU B 1 100 ? -5.871 0.201 10.812 1 95.56 100 GLU B N 1
ATOM 2471 C CA . GLU B 1 100 ? -6.16 0.773 12.117 1 95.56 100 GLU B CA 1
ATOM 2472 C C . GLU B 1 100 ? -6.812 2.146 11.992 1 95.56 100 GLU B C 1
ATOM 2474 O O . GLU B 1 100 ? -6.328 3.127 12.562 1 95.56 100 GLU B O 1
ATOM 2479 N N . VAL B 1 101 ? -7.957 2.174 11.352 1 96.5 101 VAL B N 1
ATOM 2480 C CA . VAL B 1 101 ? -8.672 3.402 11.016 1 96.5 101 VAL B CA 1
ATOM 2481 C C . VAL B 1 101 ? -9.008 4.164 12.297 1 96.5 101 VAL B C 1
ATOM 2483 O O . VAL B 1 101 ? -8.906 5.395 12.336 1 96.5 101 VAL B O 1
ATOM 2486 N N . ASP B 1 102 ? -9.336 3.449 13.359 1 96.94 102 ASP B N 1
ATOM 2487 C CA . ASP B 1 102 ? -9.672 4.09 14.625 1 96.94 102 ASP B CA 1
ATOM 2488 C C . ASP B 1 102 ? -8.484 4.867 15.18 1 96.94 102 ASP B C 1
ATOM 2490 O O . ASP B 1 102 ? -8.648 5.973 15.703 1 96.94 102 ASP B O 1
ATOM 2494 N N . THR B 1 103 ? -7.359 4.266 15.062 1 97.31 103 THR B N 1
ATOM 2495 C CA . THR B 1 103 ? -6.145 4.934 15.516 1 97.31 103 THR B CA 1
ATOM 2496 C C . THR B 1 103 ? -5.906 6.219 14.727 1 97.31 103 THR B C 1
ATOM 2498 O O . THR B 1 103 ? -5.543 7.246 15.297 1 97.31 103 THR B O 1
ATOM 2501 N N . VAL B 1 104 ? -6.133 6.176 13.438 1 98.06 104 VAL B N 1
ATOM 2502 C CA . VAL B 1 104 ? -5.941 7.336 12.57 1 98.06 104 VAL B CA 1
ATOM 2503 C C . VAL B 1 104 ? -6.91 8.445 12.969 1 98.06 104 VAL B C 1
ATOM 2505 O O . VAL B 1 104 ? -6.523 9.609 13.055 1 98.06 104 VAL B O 1
ATOM 2508 N N . ILE B 1 105 ? -8.125 8.055 13.242 1 98.44 105 ILE B N 1
ATOM 2509 C CA . ILE B 1 105 ? -9.164 9 13.641 1 98.44 105 ILE B CA 1
ATOM 2510 C C . ILE B 1 105 ? -8.789 9.648 14.969 1 98.44 105 ILE B C 1
ATOM 2512 O O . ILE B 1 105 ? -8.844 10.875 15.102 1 98.44 105 ILE B O 1
ATOM 2516 N N . GLU B 1 106 ? -8.375 8.859 15.922 1 97.88 106 GLU B N 1
ATOM 2517 C CA . GLU B 1 106 ? -8.062 9.344 17.266 1 97.88 106 GLU B CA 1
ATOM 2518 C C . GLU B 1 106 ? -6.887 10.32 17.234 1 97.88 106 GLU B C 1
ATOM 2520 O O . GLU B 1 106 ? -6.945 11.383 17.859 1 97.88 106 GLU B O 1
ATOM 2525 N N . VAL B 1 107 ? -5.848 9.961 16.562 1 97.25 107 VAL B N 1
ATOM 2526 C CA . VAL B 1 107 ? -4.672 10.82 16.469 1 97.25 107 VAL B CA 1
ATOM 2527 C C . VAL B 1 107 ? -5.043 12.141 15.797 1 97.25 107 VAL B C 1
ATOM 2529 O O . VAL B 1 107 ? -4.602 13.211 16.219 1 97.25 107 VAL B O 1
ATOM 2532 N N . THR B 1 108 ? -5.863 12.062 14.758 1 98.06 108 THR B N 1
ATOM 2533 C CA . THR B 1 108 ? -6.293 13.258 14.047 1 98.06 108 THR B CA 1
ATOM 2534 C C . THR B 1 108 ? -7.105 14.172 14.953 1 98.06 108 THR B C 1
ATOM 2536 O O . THR B 1 108 ? -6.879 15.383 14.992 1 98.06 108 THR B O 1
ATOM 2539 N N . LYS B 1 109 ? -7.957 13.594 15.711 1 97.94 109 LYS B N 1
ATOM 2540 C CA . LYS B 1 109 ? -8.773 14.359 16.656 1 97.94 109 LYS B CA 1
ATOM 2541 C C . LYS B 1 109 ? -7.906 15.039 17.719 1 97.94 109 LYS B C 1
ATOM 2543 O O . LYS B 1 109 ? -8.117 16.203 18.047 1 97.94 109 LYS B O 1
ATOM 2548 N N . GLU B 1 110 ? -7.031 14.281 18.188 1 97.06 110 GLU B N 1
ATOM 2549 C CA . GLU B 1 110 ? -6.152 14.797 19.234 1 97.06 110 GLU B CA 1
ATOM 2550 C C . GLU B 1 110 ? -5.355 16 18.75 1 97.06 110 GLU B C 1
ATOM 2552 O O . GLU B 1 110 ? -5.285 17.031 19.422 1 97.06 110 GLU B O 1
ATOM 2557 N N . ILE B 1 111 ? -4.82 15.898 17.562 1 96.62 111 ILE B N 1
ATOM 2558 C CA . ILE B 1 111 ? -4.016 16.984 17 1 96.62 111 ILE B CA 1
ATOM 2559 C C . ILE B 1 111 ? -4.891 18.219 16.781 1 96.62 111 ILE B C 1
ATOM 2561 O O . ILE B 1 111 ? -4.496 19.328 17.109 1 96.62 111 ILE B O 1
ATOM 2565 N N . LEU B 1 112 ? -6.039 18.031 16.234 1 97.44 112 LEU B N 1
ATOM 2566 C CA . LEU B 1 112 ? -6.953 19.141 15.977 1 97.44 112 LEU B CA 1
ATOM 2567 C C . LEU B 1 112 ? -7.371 19.812 17.266 1 97.44 112 LEU B C 1
ATOM 2569 O O . LEU B 1 112 ? -7.438 21.047 17.344 1 97.44 112 LEU B O 1
ATOM 2573 N N . GLU B 1 113 ? -7.633 18.984 18.297 1 97.19 113 GLU B N 1
ATOM 2574 C CA . GLU B 1 113 ? -8.039 19.516 19.594 1 97.19 113 GLU B CA 1
ATOM 2575 C C . GLU B 1 113 ? -6.918 20.328 20.234 1 97.19 113 GLU B C 1
ATOM 2577 O O . GLU B 1 113 ? -7.164 21.391 20.781 1 97.19 113 GLU B O 1
ATOM 2582 N N . GLU B 1 114 ? -5.77 19.812 20.141 1 96.75 114 GLU B N 1
ATOM 2583 C CA . GLU B 1 114 ? -4.621 20.516 20.703 1 96.75 114 GLU B CA 1
ATOM 2584 C C . GLU B 1 114 ? -4.375 21.844 20 1 96.75 114 GLU B C 1
ATOM 2586 O O . GLU B 1 114 ? -4.082 22.844 20.656 1 96.75 114 GLU B O 1
ATOM 2591 N N . ILE B 1 115 ? -4.504 21.844 18.688 1 97.5 115 ILE B N 1
ATOM 2592 C CA . ILE B 1 115 ? -4.332 23.078 17.938 1 97.5 115 ILE B CA 1
ATOM 2593 C C . ILE B 1 115 ? -5.414 24.078 18.328 1 97.5 115 ILE B C 1
ATOM 2595 O O . ILE B 1 115 ? -5.125 25.266 18.562 1 97.5 115 ILE B O 1
ATOM 2599 N N . ASP B 1 116 ? -6.578 23.609 18.438 1 96.5 116 ASP B N 1
ATOM 2600 C CA . ASP B 1 116 ? -7.699 24.469 18.812 1 96.5 116 ASP B CA 1
ATOM 2601 C C . ASP B 1 116 ? -7.496 25.078 20.188 1 96.5 116 ASP B C 1
ATOM 2603 O O . ASP B 1 116 ? -7.645 26.297 20.375 1 96.5 116 ASP B O 1
ATOM 2607 N N . GLN B 1 117 ? -7.152 24.234 21.109 1 96.06 117 GLN B N 1
ATOM 2608 C CA . GLN B 1 117 ? -6.93 24.703 22.469 1 96.06 117 GLN B CA 1
ATOM 2609 C C . GLN B 1 117 ? -5.738 25.641 22.547 1 96.06 117 GLN B C 1
ATOM 2611 O O . GLN B 1 117 ? -5.785 26.672 23.234 1 96.06 117 GLN B O 1
ATOM 2616 N N . GLY B 1 118 ? -4.703 25.297 21.75 1 96.12 118 GLY B N 1
ATOM 2617 C CA . GLY B 1 118 ? -3.469 26.078 21.781 1 96.12 118 GLY B CA 1
ATOM 2618 C C . GLY B 1 118 ? -3.574 27.406 21.062 1 96.12 118 GLY B C 1
ATOM 2619 O O . GLY B 1 118 ? -2.682 28.25 21.156 1 96.12 118 GLY B O 1
ATOM 2620 N N . THR B 1 119 ? -4.707 27.594 20.359 1 97.25 119 THR B N 1
ATOM 2621 C CA . THR B 1 119 ? -4.848 28.828 19.609 1 97.25 119 THR B CA 1
ATOM 2622 C C . THR B 1 119 ? -6.129 29.562 20.016 1 97.25 119 THR B C 1
ATOM 2624 O O . THR B 1 119 ? -6.613 30.422 19.281 1 97.25 119 THR B O 1
ATOM 2627 N N . SER B 1 120 ? -6.699 29.281 21.125 1 96.38 120 SER B N 1
ATOM 2628 C CA . SER B 1 120 ? -8.031 29.719 21.516 1 96.38 120 SER B CA 1
ATOM 2629 C C . SER B 1 120 ? -8.062 31.234 21.719 1 96.38 120 SER B C 1
ATOM 2631 O O . SER B 1 120 ? -8.984 31.922 21.25 1 96.38 120 SER B O 1
ATOM 2633 N N . LYS B 1 121 ? -7.086 31.844 22.391 1 96.75 121 LYS B N 1
ATOM 2634 C CA . LYS B 1 121 ? -7.098 33.281 22.703 1 96.75 121 LYS B CA 1
ATOM 2635 C C . LYS B 1 121 ? -6.895 34.125 21.438 1 96.75 121 LYS B C 1
ATOM 2637 O O . LYS B 1 121 ? -7.547 35.156 21.266 1 96.75 121 LYS B O 1
ATOM 2642 N N . ILE B 1 122 ? -5.957 33.656 20.656 1 97.06 122 ILE B N 1
ATOM 2643 C CA . ILE B 1 122 ? -5.691 34.438 19.438 1 97.06 122 ILE B CA 1
ATOM 2644 C C . ILE B 1 122 ? -6.887 34.312 18.484 1 97.06 122 ILE B C 1
ATOM 2646 O O . ILE B 1 122 ? -7.211 35.281 17.781 1 97.06 122 ILE B O 1
ATOM 2650 N N . ASN B 1 123 ? -7.523 33.219 18.422 1 95.75 123 ASN B N 1
ATOM 2651 C CA . ASN B 1 123 ? -8.727 33.062 17.609 1 95.75 123 ASN B CA 1
ATOM 2652 C C . ASN B 1 123 ? -9.852 33.969 18.109 1 95.75 123 ASN B C 1
ATOM 2654 O O . ASN B 1 123 ? -10.539 34.594 17.312 1 95.75 123 ASN B O 1
ATOM 2658 N N . GLU B 1 124 ? -10.023 34 19.406 1 95.25 124 GLU B N 1
ATOM 2659 C CA . GLU B 1 124 ? -11.008 34.906 19.984 1 95.25 124 GLU B CA 1
ATOM 2660 C C . GLU B 1 124 ? -10.703 36.344 19.625 1 95.25 124 GLU B C 1
ATOM 2662 O O . GLU B 1 124 ? -11.617 37.125 19.328 1 95.25 124 GLU B O 1
ATOM 2667 N N . LEU B 1 125 ? -9.461 36.688 19.734 1 96.06 125 LEU B N 1
ATOM 2668 C CA . LEU B 1 125 ? -9.023 38.062 19.391 1 96.06 125 LEU B CA 1
ATOM 2669 C C . LEU B 1 125 ? -9.367 38.375 17.953 1 96.06 125 LEU B C 1
ATOM 2671 O O . LEU B 1 125 ? -9.898 39.469 17.656 1 96.06 125 LEU B O 1
ATOM 2675 N N . ILE B 1 126 ? -9.055 37.469 17.031 1 94.69 126 ILE B N 1
ATOM 2676 C CA . ILE B 1 126 ? -9.297 37.688 15.602 1 94.69 126 ILE B CA 1
ATOM 2677 C C . ILE B 1 126 ? -10.789 37.812 15.336 1 94.69 126 ILE B C 1
ATOM 2679 O O . ILE B 1 126 ? -11.219 38.688 14.586 1 94.69 126 ILE B O 1
ATOM 2683 N N . GLU B 1 127 ? -11.57 36.969 15.984 1 92.69 127 GLU B N 1
ATOM 2684 C CA . GLU B 1 127 ? -13.023 37.062 15.82 1 92.69 127 GLU B CA 1
ATOM 2685 C C . GLU B 1 127 ? -13.57 38.375 16.312 1 92.69 127 GLU B C 1
ATOM 2687 O O . GLU B 1 127 ? -14.492 38.938 15.711 1 92.69 127 GLU B O 1
ATOM 2692 N N . ARG B 1 128 ? -13.031 38.844 17.375 1 93.12 128 ARG B N 1
ATOM 2693 C CA . ARG B 1 128 ? -13.484 40.094 17.969 1 93.12 128 ARG B CA 1
ATOM 2694 C C . ARG B 1 128 ? -13.086 41.312 17.109 1 93.12 128 ARG B C 1
ATOM 2696 O O . ARG B 1 128 ? -13.883 42.219 16.906 1 93.12 128 ARG B O 1
ATOM 2703 N N . LEU B 1 129 ? -11.898 41.312 16.594 1 93.12 129 LEU B N 1
ATOM 2704 C CA . LEU B 1 129 ? -11.352 42.469 15.891 1 93.12 129 LEU B CA 1
ATOM 2705 C C . LEU B 1 129 ? -11.766 42.438 14.422 1 93.12 129 LEU B C 1
ATOM 2707 O O . LEU B 1 129 ? -11.812 43.469 13.773 1 93.12 129 LEU B O 1
ATOM 2711 N N . CYS B 1 130 ? -11.953 41.219 13.938 1 88.88 130 CYS B N 1
ATOM 2712 C CA . CYS B 1 130 ? -12.234 41.062 12.516 1 88.88 130 CYS B CA 1
ATOM 2713 C C . CYS B 1 130 ? -13.5 40.219 12.305 1 88.88 130 CYS B C 1
ATOM 2715 O O . CYS B 1 130 ? -13.453 39.125 11.727 1 88.88 130 CYS B O 1
ATOM 2717 N N . PRO B 1 131 ? -14.594 40.844 12.648 1 76.88 131 PRO B N 1
ATOM 2718 C CA . PRO B 1 131 ? -15.82 40.062 12.562 1 76.88 131 PRO B CA 1
ATOM 2719 C C . PRO B 1 131 ? -16.156 39.656 11.133 1 76.88 131 PRO B C 1
ATOM 2721 O O . PRO B 1 131 ? -16.766 38.594 10.906 1 76.88 131 PRO B O 1
ATOM 2724 N N . SER B 1 132 ? -15.812 40.688 10.227 1 75.31 132 SER B N 1
ATOM 2725 C CA . SER B 1 132 ? -15.953 40.312 8.82 1 75.31 132 SER B CA 1
ATOM 2726 C C . SER B 1 132 ? -14.594 40.125 8.156 1 75.31 132 SER B C 1
ATOM 2728 O O . SER B 1 132 ? -13.648 40.875 8.445 1 75.31 132 SER B O 1
ATOM 2730 N N . ASN B 1 133 ? -14.219 38.938 7.773 1 65.06 133 ASN B N 1
ATOM 2731 C CA . ASN B 1 133 ? -12.922 38.625 7.176 1 65.06 133 ASN B CA 1
ATOM 2732 C C . ASN B 1 133 ? -12.789 39.219 5.781 1 65.06 133 ASN B C 1
ATOM 2734 O O . ASN B 1 133 ? -12.039 38.719 4.949 1 65.06 133 ASN B O 1
ATOM 2738 N N . ASP B 1 134 ? -13.422 40.312 5.578 1 75.56 134 ASP B N 1
ATOM 2739 C CA . ASP B 1 134 ? -13.461 40.875 4.223 1 75.56 134 ASP B CA 1
ATOM 2740 C C . ASP B 1 134 ? -12.227 41.719 3.938 1 75.56 134 ASP B C 1
ATOM 2742 O O . ASP B 1 134 ? -11.906 42 2.779 1 75.56 134 ASP B O 1
ATOM 2746 N N . MET B 1 135 ? -11.539 42.062 4.875 1 84 135 MET B N 1
ATOM 2747 C CA . MET B 1 135 ? -10.328 42.844 4.699 1 84 135 MET B CA 1
ATOM 2748 C C . MET B 1 135 ? -9.164 42.25 5.465 1 84 135 MET B C 1
ATOM 2750 O O . MET B 1 135 ? -8.711 42.812 6.469 1 84 135 MET B O 1
ATOM 2754 N N . PRO B 1 136 ? -8.609 41.188 4.957 1 88.44 136 PRO B N 1
ATOM 2755 C CA . PRO B 1 136 ? -7.613 40.438 5.711 1 88.44 136 PRO B CA 1
ATOM 2756 C C . PRO B 1 136 ? -6.395 41.281 6.094 1 88.44 136 PRO B C 1
ATOM 2758 O O . PRO B 1 136 ? -5.859 41.125 7.195 1 88.44 136 PRO B O 1
ATOM 2761 N N . GLN B 1 137 ? -5.988 42.188 5.238 1 89.25 137 GLN B N 1
ATOM 2762 C CA . GLN B 1 137 ? -4.805 43 5.52 1 89.25 137 GLN B CA 1
ATOM 2763 C C . GLN B 1 137 ? -5.031 43.938 6.715 1 89.25 137 GLN B C 1
ATOM 2765 O O . GLN B 1 137 ? -4.16 44.062 7.578 1 89.25 137 GLN B O 1
ATOM 2770 N N . VAL B 1 138 ? -6.145 44.531 6.738 1 90.5 138 VAL B N 1
ATOM 2771 C CA . VAL B 1 138 ? -6.492 45.438 7.836 1 90.5 138 VAL B CA 1
ATOM 2772 C C . VAL B 1 138 ? -6.617 44.625 9.133 1 90.5 138 VAL B C 1
ATOM 2774 O O . VAL B 1 138 ? -6.117 45.031 10.18 1 90.5 138 VAL B O 1
ATOM 2777 N N . CYS B 1 139 ? -7.281 43.5 9.023 1 93.31 139 CYS B N 1
ATOM 2778 C CA . CYS B 1 139 ? -7.449 42.625 10.188 1 93.31 139 CYS B CA 1
ATOM 2779 C C . CYS B 1 139 ? -6.098 42.188 10.75 1 93.31 139 CYS B C 1
ATOM 2781 O O . CYS B 1 139 ? -5.871 42.281 11.961 1 93.31 139 CYS B O 1
ATOM 2783 N N . ASN B 1 140 ? -5.191 41.781 9.922 1 94.81 140 ASN B N 1
ATOM 2784 C CA . ASN B 1 140 ? -3.861 41.375 10.359 1 94.81 140 ASN B CA 1
ATOM 2785 C C . ASN B 1 140 ? -3.146 42.469 11.117 1 94.81 140 ASN B C 1
ATOM 2787 O O . ASN B 1 140 ? -2.465 42.219 12.109 1 94.81 140 ASN B O 1
ATOM 2791 N N . GLN B 1 141 ? -3.352 43.688 10.664 1 93.38 141 GLN B N 1
ATOM 2792 C CA . GLN B 1 141 ? -2.711 44.812 11.32 1 93.38 141 GLN B CA 1
ATOM 2793 C C . GLN B 1 141 ? -3.291 45.062 12.711 1 93.38 141 GLN B C 1
ATOM 2795 O O . GLN B 1 141 ? -2.553 45.344 13.656 1 93.38 141 GLN B O 1
ATOM 2800 N N . LEU B 1 142 ? -4.59 44.969 12.766 1 94.19 142 LEU B N 1
ATOM 2801 C CA . LEU B 1 142 ? -5.254 45.188 14.055 1 94.19 142 LEU B CA 1
ATOM 2802 C C . LEU B 1 142 ? -4.828 44.094 15.047 1 94.19 142 LEU B C 1
ATOM 2804 O O . LEU B 1 142 ? -4.531 44.406 16.203 1 94.19 142 LEU B O 1
ATOM 2808 N N . VAL B 1 143 ? -4.824 42.875 14.586 1 95.88 143 VAL B N 1
ATOM 2809 C CA . VAL B 1 143 ? -4.414 41.781 15.438 1 95.88 143 VAL B CA 1
ATOM 2810 C C . VAL B 1 143 ? -2.959 41.938 15.867 1 95.88 143 VAL B C 1
ATOM 2812 O O . VAL B 1 143 ? -2.625 41.781 17.031 1 95.88 143 VAL B O 1
ATOM 2815 N N . GLN B 1 144 ? -2.121 42.375 14.914 1 95.81 144 GLN B N 1
ATOM 2816 C CA . GLN B 1 144 ? -0.707 42.594 15.211 1 95.81 144 GLN B CA 1
ATOM 2817 C C . GLN B 1 144 ? -0.521 43.625 16.297 1 95.81 144 GLN B C 1
ATOM 2819 O O . GLN B 1 144 ? 0.314 43.469 17.188 1 95.81 144 GLN B O 1
ATOM 2824 N N . GLN B 1 145 ? -1.259 44.656 16.203 1 95.31 145 GLN B N 1
ATOM 2825 C CA . GLN B 1 145 ? -1.181 45.719 17.203 1 95.31 145 GLN B CA 1
ATOM 2826 C C . GLN B 1 145 ? -1.555 45.188 18.578 1 95.31 145 GLN B C 1
ATOM 2828 O O . GLN B 1 145 ? -0.907 45.531 19.578 1 95.31 145 GLN B O 1
ATOM 2833 N N . ALA B 1 146 ? -2.605 44.375 18.562 1 96 146 ALA B N 1
ATOM 2834 C CA . ALA B 1 146 ? -3.043 43.781 19.828 1 96 146 ALA B CA 1
ATOM 2835 C C . ALA B 1 146 ? -1.987 42.844 20.391 1 96 146 ALA B C 1
ATOM 2837 O O . ALA B 1 146 ? -1.75 42.812 21.594 1 96 146 ALA B O 1
ATOM 2838 N N . VAL B 1 147 ? -1.368 42.062 19.562 1 96.5 147 VAL B N 1
ATOM 2839 C CA . VAL B 1 147 ? -0.343 41.094 19.969 1 96.5 147 VAL B CA 1
ATOM 2840 C C . VAL B 1 147 ? 0.874 41.844 20.516 1 96.5 147 VAL B C 1
ATOM 2842 O O . VAL B 1 147 ? 1.433 41.438 21.547 1 96.5 147 VAL B O 1
ATOM 2845 N N . ILE B 1 148 ? 1.303 42.938 19.844 1 95.75 148 ILE B N 1
ATOM 2846 C CA . ILE B 1 148 ? 2.432 43.75 20.281 1 95.75 148 ILE B CA 1
ATOM 2847 C C . ILE B 1 148 ? 2.127 44.344 21.656 1 95.75 148 ILE B C 1
ATOM 2849 O O . ILE B 1 148 ? 3.02 44.469 22.5 1 95.75 148 ILE B O 1
ATOM 2853 N N . GLY B 1 149 ? 0.932 44.625 21.844 1 95.94 149 GLY B N 1
ATOM 2854 C CA . GLY B 1 149 ? 0.504 45.25 23.094 1 95.94 149 GLY B CA 1
ATOM 2855 C C . GLY B 1 149 ? 0.511 44.281 24.266 1 95.94 149 GLY B C 1
ATOM 2856 O O . GLY B 1 149 ? 0.586 44.719 25.422 1 95.94 149 GLY B O 1
ATOM 2857 N N . ASP B 1 150 ? 0.373 42.969 24.016 1 96.06 150 ASP B N 1
ATOM 2858 C CA . ASP B 1 150 ? 0.38 41.938 25.062 1 96.06 150 ASP B CA 1
ATOM 2859 C C . ASP B 1 150 ? 1.053 40.656 24.562 1 96.06 150 ASP B C 1
ATOM 2861 O O . ASP B 1 150 ? 0.408 39.625 24.469 1 96.06 150 ASP B O 1
ATOM 2865 N N . PRO B 1 151 ? 2.307 40.75 24.375 1 94.81 151 PRO B N 1
ATOM 2866 C CA . PRO B 1 151 ? 3.029 39.594 23.812 1 94.81 151 PRO B CA 1
ATOM 2867 C C . PRO B 1 151 ? 2.984 38.375 24.703 1 94.81 151 PRO B C 1
ATOM 2869 O O . PRO B 1 151 ? 2.977 37.25 24.219 1 94.81 151 PRO B O 1
ATOM 2872 N N . VAL B 1 152 ? 2.961 38.531 26.031 1 94.69 152 VAL B N 1
ATOM 2873 C CA . VAL B 1 152 ? 2.949 37.406 26.969 1 94.69 152 VAL B CA 1
ATOM 2874 C C . VAL B 1 152 ? 1.673 36.594 26.797 1 94.69 152 VAL B C 1
ATOM 2876 O O . VAL B 1 152 ? 1.697 35.375 26.891 1 94.69 152 VAL B O 1
ATOM 2879 N N . ARG B 1 153 ? 0.642 37.281 26.438 1 94.44 153 ARG B N 1
ATOM 2880 C CA . ARG B 1 153 ? -0.662 36.625 26.312 1 94.44 153 ARG B CA 1
ATOM 2881 C C . ARG B 1 153 ? -0.774 35.875 24.984 1 94.44 153 ARG B C 1
ATOM 2883 O O . ARG B 1 153 ? -1.442 34.844 24.906 1 94.44 153 ARG B O 1
ATOM 2890 N N . TYR B 1 154 ? -0.084 36.344 23.922 1 96.25 154 TYR B N 1
ATOM 2891 C CA . TYR B 1 154 ? -0.496 35.875 22.594 1 96.25 154 TYR B CA 1
ATOM 2892 C C . TYR B 1 154 ? 0.673 35.219 21.859 1 96.25 154 TYR B C 1
ATOM 2894 O O . TYR B 1 154 ? 0.474 34.5 20.891 1 96.25 154 TYR B O 1
ATOM 2902 N N . ASN B 1 155 ? 1.906 35.5 22.203 1 94.81 155 ASN B N 1
ATOM 2903 C CA . ASN B 1 155 ? 3.043 35.125 21.375 1 94.81 155 ASN B CA 1
ATOM 2904 C C . ASN B 1 155 ? 3.1 33.625 21.141 1 94.81 155 ASN B C 1
ATOM 2906 O O . ASN B 1 155 ? 3.334 33.156 20.016 1 94.81 155 ASN B O 1
ATOM 2910 N N . GLU B 1 156 ? 2.861 32.812 22.156 1 93.69 156 GLU B N 1
ATOM 2911 C CA . GLU B 1 156 ? 2.904 31.375 22.016 1 93.69 156 GLU B CA 1
ATOM 2912 C C . GLU B 1 156 ? 1.785 30.875 21.094 1 93.69 156 GLU B C 1
ATOM 2914 O O . GLU B 1 156 ? 2.012 30.031 20.234 1 93.69 156 GLU B O 1
ATOM 2919 N N . GLU B 1 157 ? 0.675 31.453 21.266 1 96.38 157 GLU B N 1
ATOM 2920 C CA . GLU B 1 157 ? -0.462 31.047 20.438 1 96.38 157 GLU B CA 1
ATOM 2921 C C . GLU B 1 157 ? -0.289 31.5 19 1 96.38 157 GLU B C 1
ATOM 2923 O O . GLU B 1 157 ? -0.712 30.797 18.062 1 96.38 157 GLU B O 1
ATOM 2928 N N . VAL B 1 158 ? 0.314 32.625 18.859 1 97.06 158 VAL B N 1
ATOM 2929 C CA . VAL B 1 158 ? 0.578 33.125 17.531 1 97.06 158 VAL B CA 1
ATOM 2930 C C . VAL B 1 158 ? 1.539 32.188 16.797 1 97.06 158 VAL B C 1
ATOM 2932 O O . VAL B 1 158 ? 1.319 31.859 15.625 1 97.06 158 VAL B O 1
ATOM 2935 N N . ASP B 1 159 ? 2.555 31.797 17.469 1 96.44 159 ASP B N 1
ATOM 2936 C CA . ASP B 1 159 ? 3.533 30.891 16.875 1 96.44 159 ASP B CA 1
ATOM 2937 C C . ASP B 1 159 ? 2.881 29.578 16.438 1 96.44 159 ASP B C 1
ATOM 2939 O O . ASP B 1 159 ? 3.154 29.062 15.359 1 96.44 159 ASP B O 1
ATOM 2943 N N . LEU B 1 160 ? 2.043 29.062 17.297 1 97.69 160 LEU B N 1
ATOM 2944 C CA . LEU B 1 160 ? 1.322 27.828 17 1 97.69 160 LEU B CA 1
ATOM 2945 C C . LEU B 1 160 ? 0.361 28.031 15.836 1 97.69 160 LEU B C 1
ATOM 2947 O O . LEU B 1 160 ? 0.301 27.188 14.93 1 97.69 160 LEU B O 1
ATOM 2951 N N . LEU B 1 161 ? -0.369 29.094 15.859 1 98.25 161 LEU B N 1
ATOM 2952 C CA . LEU B 1 161 ? -1.327 29.406 14.805 1 98.25 161 LEU B CA 1
ATOM 2953 C C . LEU B 1 161 ? -0.634 29.484 13.445 1 98.25 161 LEU B C 1
ATOM 2955 O O . LEU B 1 161 ? -1.097 28.891 12.469 1 98.25 161 LEU B O 1
ATOM 2959 N N . LEU B 1 162 ? 0.459 30.25 13.398 1 98.06 162 LEU B N 1
ATOM 2960 C CA . LEU B 1 162 ? 1.167 30.453 12.133 1 98.06 162 LEU B CA 1
ATOM 2961 C C . LEU B 1 162 ? 1.777 29.141 11.633 1 98.06 162 LEU B C 1
ATOM 2963 O O . LEU B 1 162 ? 1.741 28.859 10.438 1 98.06 162 LEU B O 1
ATOM 2967 N N . SER B 1 163 ? 2.293 28.344 12.539 1 97.88 163 SER B N 1
ATOM 2968 C CA . SER B 1 163 ? 2.854 27.031 12.18 1 97.88 163 SER B CA 1
ATOM 2969 C C . SER B 1 163 ? 1.781 26.109 11.633 1 97.88 163 SER B C 1
ATOM 2971 O O . SER B 1 163 ? 1.962 25.5 10.578 1 97.88 163 SER B O 1
ATOM 2973 N N . ALA B 1 164 ? 0.706 26.047 12.359 1 98.62 164 ALA B N 1
ATOM 2974 C CA . ALA B 1 164 ? -0.397 25.188 11.938 1 98.62 164 ALA B CA 1
ATOM 2975 C C . ALA B 1 164 ? -0.983 25.656 10.609 1 98.62 164 ALA B C 1
ATOM 2977 O O . ALA B 1 164 ? -1.336 24.828 9.758 1 98.62 164 ALA B O 1
ATOM 2978 N N . GLY B 1 165 ? -1.135 26.938 10.469 1 98.56 165 GLY B N 1
ATOM 2979 C CA . GLY B 1 165 ? -1.635 27.484 9.219 1 98.56 165 GLY B CA 1
ATOM 2980 C C . GLY B 1 165 ? -0.762 27.141 8.023 1 98.56 165 GLY B C 1
ATOM 2981 O O . GLY B 1 165 ? -1.27 26.797 6.957 1 98.56 165 GLY B O 1
ATOM 2982 N N . ASP B 1 166 ? 0.56 27.25 8.227 1 98.12 166 ASP B N 1
ATOM 2983 C CA . ASP B 1 166 ? 1.521 26.938 7.172 1 98.12 166 ASP B CA 1
ATOM 2984 C C . ASP B 1 166 ? 1.433 25.469 6.762 1 98.12 166 ASP B C 1
ATOM 2986 O O . ASP B 1 166 ? 1.416 25.156 5.57 1 98.12 166 ASP B O 1
ATOM 2990 N N . ILE B 1 167 ? 1.32 24.625 7.66 1 98.69 167 ILE B N 1
ATOM 2991 C CA . ILE B 1 167 ? 1.213 23.188 7.418 1 98.69 167 ILE B CA 1
ATOM 2992 C C . ILE B 1 167 ? -0.103 22.891 6.703 1 98.69 167 ILE B C 1
ATOM 2994 O O . ILE B 1 167 ? -0.132 22.109 5.742 1 98.69 167 ILE B O 1
ATOM 2998 N N . ALA B 1 168 ? -1.146 23.484 7.203 1 98.69 168 ALA B N 1
ATOM 2999 C CA . ALA B 1 168 ? -2.453 23.297 6.582 1 98.69 168 ALA B CA 1
ATOM 3000 C C . ALA B 1 168 ? -2.418 23.656 5.102 1 98.69 168 ALA B C 1
ATOM 3002 O O . ALA B 1 168 ? -2.902 22.906 4.254 1 98.69 168 ALA B O 1
ATOM 3003 N N . GLN B 1 169 ? -1.802 24.766 4.84 1 98.25 169 GLN B N 1
ATOM 3004 C CA . GLN B 1 169 ? -1.702 25.219 3.451 1 98.25 169 GLN B CA 1
ATOM 3005 C C . GLN B 1 169 ? -0.894 24.234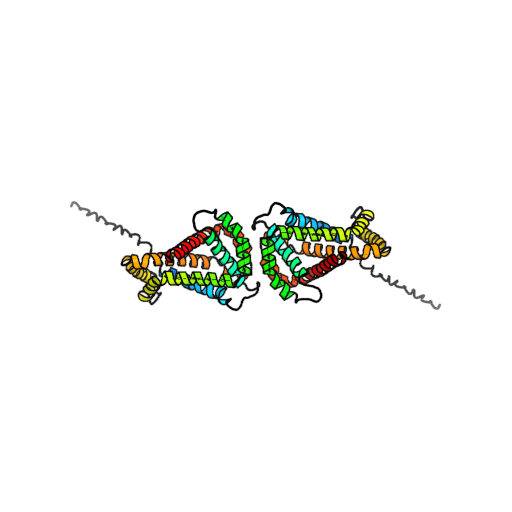 2.615 1 98.25 169 GLN B C 1
ATOM 3007 O O . GLN B 1 169 ? -1.288 23.875 1.499 1 98.25 169 GLN B O 1
ATOM 3012 N N . ASP B 1 170 ? 0.216 23.797 3.117 1 98.31 170 ASP B N 1
ATOM 3013 C CA . ASP B 1 170 ? 1.059 22.844 2.406 1 98.31 170 ASP B CA 1
ATOM 3014 C C . ASP B 1 170 ? 0.3 21.547 2.121 1 98.31 170 ASP B C 1
ATOM 3016 O O . ASP B 1 170 ? 0.414 20.984 1.032 1 98.31 170 ASP B O 1
ATOM 3020 N N . LEU B 1 171 ? -0.479 21.078 3.086 1 98.31 171 LEU B N 1
ATOM 3021 C CA . LEU B 1 171 ? -1.215 19.828 2.943 1 98.31 171 LEU B CA 1
ATOM 3022 C C . LEU B 1 171 ? -2.361 19.984 1.951 1 98.31 171 LEU B C 1
ATOM 3024 O O . LEU B 1 171 ? -2.648 19.062 1.181 1 98.31 171 LEU B O 1
ATOM 3028 N N . LEU B 1 172 ? -2.984 21.125 1.971 1 97.81 172 LEU B N 1
ATOM 3029 C CA . LEU B 1 172 ? -4.027 21.406 0.989 1 97.81 172 LEU B CA 1
ATOM 3030 C C . LEU B 1 172 ? -3.449 21.438 -0.422 1 97.81 172 LEU B C 1
ATOM 3032 O O . LEU B 1 172 ? -4.082 20.969 -1.369 1 97.81 172 LEU B O 1
ATOM 3036 N N . ASP B 1 173 ? -2.264 21.891 -0.57 1 96.69 173 ASP B N 1
ATOM 3037 C CA . ASP B 1 173 ? -1.617 22.062 -1.868 1 96.69 173 ASP B CA 1
ATOM 3038 C C . ASP B 1 173 ? -1.025 20.734 -2.355 1 96.69 173 ASP B C 1
ATOM 3040 O O . ASP B 1 173 ? -0.744 20.578 -3.545 1 96.69 173 ASP B O 1
ATOM 3044 N N . ALA B 1 174 ? -0.861 19.781 -1.447 1 95.31 174 ALA B N 1
ATOM 3045 C CA . ALA B 1 174 ? -0.174 18.531 -1.771 1 95.31 174 ALA B CA 1
ATOM 3046 C C . ALA B 1 174 ? -1.082 17.594 -2.561 1 95.31 174 ALA B C 1
ATOM 3048 O O . ALA B 1 174 ? -0.625 16.578 -3.094 1 95.31 174 ALA B O 1
ATOM 3049 N N . ASN B 1 175 ? -2.34 17.828 -2.705 1 94.56 175 ASN B N 1
ATOM 3050 C CA . ASN B 1 175 ? -3.307 17.062 -3.484 1 94.56 175 ASN B CA 1
ATOM 3051 C C . ASN B 1 175 ? -3.379 15.617 -3.021 1 94.56 175 ASN B C 1
ATOM 3053 O O . ASN B 1 175 ? -3.418 14.695 -3.842 1 94.56 175 ASN B O 1
ATOM 3057 N N . LEU B 1 176 ? -3.309 15.406 -1.756 1 98.44 176 LEU B N 1
ATOM 3058 C CA . LEU B 1 176 ? -3.297 14.062 -1.19 1 98.44 176 LEU B CA 1
ATOM 3059 C C . LEU B 1 176 ? -4.617 13.344 -1.458 1 98.44 176 LEU B C 1
ATOM 3061 O O . LEU B 1 176 ? -4.648 12.117 -1.596 1 98.44 176 LEU B O 1
ATOM 3065 N N . VAL B 1 177 ? -5.684 14.133 -1.549 1 98.62 177 VAL B N 1
ATOM 3066 C CA . VAL B 1 177 ? -6.996 13.555 -1.812 1 98.62 177 VAL B CA 1
ATOM 3067 C C . VAL B 1 177 ? -7 12.883 -3.182 1 98.62 177 VAL B C 1
ATOM 3069 O O . VAL B 1 177 ? -7.48 11.758 -3.328 1 98.62 177 VAL B O 1
ATOM 3072 N N . GLU B 1 178 ? -6.434 13.531 -4.152 1 98.31 178 GLU B N 1
ATOM 3073 C CA . GLU B 1 178 ? -6.371 12.977 -5.5 1 98.31 178 GLU B CA 1
ATOM 3074 C C . GLU B 1 178 ? -5.5 11.719 -5.539 1 98.31 178 GLU B C 1
ATOM 3076 O O . GLU B 1 178 ? -5.836 10.742 -6.211 1 98.31 178 GLU B O 1
ATOM 3081 N N . VAL B 1 179 ? -4.383 11.75 -4.879 1 98.5 179 VAL B N 1
ATOM 3082 C CA . VAL B 1 179 ? -3.494 10.602 -4.785 1 98.5 179 VAL B CA 1
ATOM 3083 C C . VAL B 1 179 ? -4.242 9.414 -4.176 1 98.5 179 VAL B C 1
ATOM 3085 O O . VAL B 1 179 ? -4.168 8.297 -4.688 1 98.5 179 VAL B O 1
ATOM 3088 N N . ALA B 1 180 ? -4.988 9.664 -3.074 1 98.75 180 ALA B N 1
ATOM 3089 C CA . ALA B 1 180 ? -5.754 8.633 -2.373 1 98.75 180 ALA B CA 1
ATOM 3090 C C . ALA B 1 180 ? -6.852 8.062 -3.266 1 98.75 180 ALA B C 1
ATOM 3092 O O . ALA B 1 180 ? -7.105 6.855 -3.252 1 98.75 180 ALA B O 1
ATOM 3093 N N . ASP B 1 181 ? -7.457 8.938 -4.09 1 98.19 181 ASP B N 1
ATOM 3094 C CA . ASP B 1 181 ? -8.539 8.531 -4.98 1 98.19 181 ASP B CA 1
ATOM 3095 C C . ASP B 1 181 ? -8.039 7.535 -6.027 1 98.19 181 ASP B C 1
ATOM 3097 O O . ASP B 1 181 ? -8.812 6.723 -6.539 1 98.19 181 ASP B O 1
ATOM 3101 N N . ARG B 1 182 ? -6.805 7.582 -6.305 1 97.56 182 ARG B N 1
ATOM 3102 C CA . ARG B 1 182 ? -6.234 6.734 -7.348 1 97.56 182 ARG B CA 1
ATOM 3103 C C . ARG B 1 182 ? -5.473 5.559 -6.742 1 97.56 182 ARG B C 1
ATOM 3105 O O . ARG B 1 182 ? -4.879 4.758 -7.469 1 97.56 182 ARG B O 1
ATOM 3112 N N . TYR B 1 183 ? -5.418 5.5 -5.449 1 98 183 TYR B N 1
ATOM 3113 C CA . TYR B 1 183 ? -4.734 4.434 -4.727 1 98 183 TYR B CA 1
ATOM 3114 C C . TYR B 1 183 ? -3.242 4.43 -5.039 1 98 183 TYR B C 1
ATOM 3116 O O . TYR B 1 183 ? -2.645 3.365 -5.219 1 98 183 TYR B O 1
ATOM 3124 N N . GLU B 1 184 ? -2.662 5.641 -5.129 1 97.69 184 GLU B N 1
ATOM 3125 C CA . GLU B 1 184 ? -1.267 5.77 -5.539 1 97.69 184 GLU B CA 1
ATOM 3126 C C . GLU B 1 184 ? -0.394 6.238 -4.375 1 97.69 184 GLU B C 1
ATOM 3128 O O . GLU B 1 184 ? 0.643 6.871 -4.586 1 97.69 184 GLU B O 1
ATOM 3133 N N . GLU B 1 185 ? -0.813 5.938 -3.139 1 98.06 185 GLU B N 1
ATOM 3134 C CA . GLU B 1 185 ? -0.143 6.512 -1.974 1 98.06 185 GLU B CA 1
ATOM 3135 C C . GLU B 1 185 ? 1.293 6.004 -1.86 1 98.06 185 GLU B C 1
ATOM 3137 O O . GLU B 1 185 ? 2.189 6.754 -1.463 1 98.06 185 GLU B O 1
ATOM 3142 N N . ILE B 1 186 ? 1.563 4.727 -2.219 1 98.12 186 ILE B N 1
ATOM 3143 C CA . ILE B 1 186 ? 2.908 4.184 -2.072 1 98.12 186 ILE B CA 1
ATOM 3144 C C . ILE B 1 186 ? 3.844 4.84 -3.084 1 98.12 186 ILE B C 1
ATOM 3146 O O . ILE B 1 186 ? 4.91 5.34 -2.719 1 98.12 186 ILE B O 1
ATOM 3150 N N . ALA B 1 187 ? 3.436 4.887 -4.355 1 98 187 ALA B N 1
ATOM 3151 C CA . ALA B 1 187 ? 4.23 5.555 -5.383 1 98 187 ALA B CA 1
ATOM 3152 C C . ALA B 1 187 ? 4.473 7.016 -5.023 1 98 187 ALA B C 1
ATOM 3154 O O . ALA B 1 187 ? 5.602 7.508 -5.125 1 98 187 ALA B O 1
ATOM 3155 N N . PHE B 1 188 ? 3.451 7.707 -4.555 1 98.5 188 PHE B N 1
ATOM 3156 C CA . PHE B 1 188 ? 3.545 9.109 -4.172 1 98.5 188 PHE B CA 1
ATOM 3157 C C . PHE B 1 188 ? 4.586 9.305 -3.074 1 98.5 188 PHE B C 1
ATOM 3159 O O . PHE B 1 188 ? 5.43 10.195 -3.162 1 98.5 188 PHE B O 1
ATOM 3166 N N . LEU B 1 189 ? 4.496 8.438 -2.035 1 98.44 189 LEU B N 1
ATOM 3167 C CA . LEU B 1 189 ? 5.406 8.578 -0.905 1 98.44 189 LEU B CA 1
ATOM 3168 C C . LEU B 1 189 ? 6.848 8.312 -1.331 1 98.44 189 LEU B C 1
ATOM 3170 O O . LEU B 1 189 ? 7.762 9.047 -0.938 1 98.44 189 LEU B O 1
ATOM 3174 N N . ILE B 1 190 ? 7.094 7.316 -2.123 1 97.75 190 ILE B N 1
ATOM 3175 C CA . ILE B 1 190 ? 8.445 6.973 -2.559 1 97.75 190 ILE B CA 1
ATOM 3176 C C . ILE B 1 190 ? 9 8.086 -3.445 1 97.75 190 ILE B C 1
ATOM 3178 O O . ILE B 1 190 ? 10.141 8.523 -3.262 1 97.75 190 ILE B O 1
ATOM 3182 N N . GLU B 1 191 ? 8.172 8.633 -4.324 1 97.12 191 GLU B N 1
ATOM 3183 C CA . GLU B 1 191 ? 8.633 9.602 -5.316 1 97.12 191 GLU B CA 1
ATOM 3184 C C . GLU B 1 191 ? 8.805 10.984 -4.691 1 97.12 191 GLU B C 1
ATOM 3186 O O . GLU B 1 191 ? 9.516 11.828 -5.238 1 97.12 191 GLU B O 1
ATOM 3191 N N . ASN B 1 192 ? 8.148 11.242 -3.596 1 97.5 192 ASN B N 1
ATOM 3192 C CA . ASN B 1 192 ? 8.117 12.602 -3.062 1 97.5 192 ASN B CA 1
ATOM 3193 C C . ASN B 1 192 ? 8.883 12.703 -1.745 1 97.5 192 ASN B C 1
ATOM 3195 O O . ASN B 1 192 ? 8.648 13.625 -0.961 1 97.5 192 ASN B O 1
ATOM 3199 N N . LEU B 1 193 ? 9.781 11.719 -1.486 1 97.38 193 LEU B N 1
ATOM 3200 C CA . LEU B 1 193 ? 10.617 11.711 -0.293 1 97.38 193 LEU B CA 1
ATOM 3201 C C . LEU B 1 193 ? 11.25 13.078 -0.056 1 97.38 193 LEU B C 1
ATOM 3203 O O . LEU B 1 193 ? 11.125 13.641 1.034 1 97.38 193 LEU B O 1
ATOM 3207 N N . ASN B 1 194 ? 11.812 13.648 -1.083 1 96.88 194 ASN B N 1
ATOM 3208 C CA . ASN B 1 194 ? 12.492 14.93 -0.955 1 96.88 194 ASN B CA 1
ATOM 3209 C C . ASN B 1 194 ? 11.5 16.094 -0.924 1 96.88 194 ASN B C 1
ATOM 3211 O O . ASN B 1 194 ? 11.688 17.047 -0.179 1 96.88 194 ASN B O 1
ATOM 3215 N N . ARG B 1 195 ? 10.484 15.969 -1.67 1 97.19 195 ARG B N 1
ATOM 3216 C CA . ARG B 1 195 ? 9.492 17.031 -1.772 1 97.19 195 ARG B CA 1
ATOM 3217 C C . ARG B 1 195 ? 8.742 17.219 -0.457 1 97.19 195 ARG B C 1
ATOM 3219 O O . ARG B 1 195 ? 8.367 18.344 -0.1 1 97.19 195 ARG B O 1
ATOM 3226 N N . LEU B 1 196 ? 8.594 16.156 0.33 1 97.5 196 LEU B N 1
ATOM 3227 C CA . LEU B 1 196 ? 7.809 16.188 1.558 1 97.5 196 LEU B CA 1
ATOM 3228 C C . LEU B 1 196 ? 8.672 16.609 2.744 1 97.5 196 LEU B C 1
ATOM 3230 O O . LEU B 1 196 ? 8.148 16.906 3.822 1 97.5 196 LEU B O 1
ATOM 3234 N N . ARG B 1 197 ? 9.938 16.672 2.559 1 96.38 197 ARG B N 1
ATOM 3235 C CA . ARG B 1 197 ? 10.883 16.922 3.637 1 96.38 197 ARG B CA 1
ATOM 3236 C C . ARG B 1 197 ? 10.562 18.234 4.363 1 96.38 197 ARG B C 1
ATOM 3238 O O . ARG B 1 197 ? 10.438 18.25 5.59 1 96.38 197 ARG B O 1
ATOM 3245 N N . PRO B 1 198 ? 10.414 19.359 3.66 1 96.81 198 PRO B N 1
ATOM 3246 C CA . PRO B 1 198 ? 10.109 20.594 4.379 1 96.81 198 PRO B CA 1
ATOM 3247 C C . PRO B 1 198 ? 8.805 20.5 5.176 1 96.81 198 PRO B C 1
ATOM 3249 O O . PRO B 1 198 ? 8.727 21.031 6.289 1 96.81 198 PRO B O 1
ATOM 3252 N N . LEU B 1 199 ? 7.816 19.875 4.605 1 97.62 199 LEU B N 1
ATOM 3253 C CA . LEU B 1 199 ? 6.543 19.703 5.301 1 97.62 199 LEU B CA 1
ATOM 3254 C C . LEU B 1 199 ? 6.723 18.906 6.582 1 97.62 199 LEU B C 1
ATOM 3256 O O . LEU B 1 199 ? 6.215 19.281 7.637 1 97.62 199 LEU B O 1
ATOM 3260 N N . VAL B 1 200 ? 7.457 17.812 6.492 1 96.81 200 VAL B N 1
ATOM 3261 C CA . VAL B 1 200 ? 7.684 16.953 7.652 1 96.81 200 VAL B CA 1
ATOM 3262 C C . VAL B 1 200 ? 8.391 17.75 8.75 1 96.81 200 VAL B C 1
ATOM 3264 O O . VAL B 1 200 ? 8.023 17.672 9.922 1 96.81 200 VAL B O 1
ATOM 3267 N N . PHE B 1 201 ? 9.32 18.531 8.398 1 95.5 201 PHE B N 1
ATOM 3268 C CA . PHE B 1 201 ? 10.055 19.297 9.398 1 95.5 201 PHE B CA 1
ATOM 3269 C C . PHE B 1 201 ? 9.164 20.359 10.023 1 95.5 201 PHE B C 1
ATOM 3271 O O . PHE B 1 201 ? 9.305 20.688 11.211 1 95.5 201 PHE B O 1
ATOM 3278 N N . LYS B 1 202 ? 8.305 20.906 9.219 1 96.56 202 LYS B N 1
ATOM 3279 C CA . LYS B 1 202 ? 7.316 21.812 9.797 1 96.56 202 LYS B CA 1
ATOM 3280 C C . LYS B 1 202 ? 6.441 21.094 10.82 1 96.56 202 LYS B C 1
ATOM 3282 O O . LYS B 1 202 ? 6.133 21.656 11.883 1 96.56 202 LYS B O 1
ATOM 3287 N N . VAL B 1 203 ? 6.059 19.922 10.508 1 96.75 203 VAL B N 1
ATOM 3288 C CA . VAL B 1 203 ? 5.227 19.125 11.406 1 96.75 203 VAL B CA 1
ATOM 3289 C C . VAL B 1 203 ? 6.012 18.797 12.672 1 96.75 203 VAL B C 1
ATOM 3291 O O . VAL B 1 203 ? 5.461 18.812 13.773 1 96.75 203 VAL B O 1
ATOM 3294 N N . VAL B 1 204 ? 7.238 18.453 12.562 1 95.19 204 VAL B N 1
ATOM 3295 C CA . VAL B 1 204 ? 8.086 18.219 13.727 1 95.19 204 VAL B CA 1
ATOM 3296 C C . VAL B 1 204 ? 8.008 19.406 14.68 1 95.19 204 VAL B C 1
ATOM 3298 O O . VAL B 1 204 ? 7.77 19.234 15.875 1 95.19 204 VAL B O 1
ATOM 3301 N N . HIS B 1 205 ? 8.18 20.562 14.117 1 93.81 205 HIS B N 1
ATOM 3302 C CA . HIS B 1 205 ? 8.18 21.781 14.914 1 93.81 205 HIS B CA 1
ATOM 3303 C C . HIS B 1 205 ? 6.824 22.016 15.57 1 93.81 205 HIS B C 1
ATOM 3305 O O . HIS B 1 205 ? 6.754 22.438 16.719 1 93.81 205 HIS B O 1
ATOM 3311 N N . LEU B 1 206 ? 5.832 21.734 14.797 1 95.81 206 LEU B N 1
ATOM 3312 C CA . LEU B 1 206 ? 4.488 21.875 15.352 1 95.81 206 LEU B CA 1
ATOM 3313 C C . LEU B 1 206 ? 4.289 20.938 16.547 1 95.81 206 LEU B C 1
ATOM 3315 O O . LEU B 1 206 ? 3.771 21.359 17.578 1 95.81 206 LEU B O 1
ATOM 3319 N N . LEU B 1 207 ? 4.668 19.719 16.375 1 93 207 LEU B N 1
ATOM 3320 C CA . LEU B 1 207 ? 4.488 18.734 17.422 1 93 207 LEU B CA 1
ATOM 3321 C C . LEU B 1 207 ? 5.281 19.109 18.672 1 93 207 LEU B C 1
ATOM 3323 O O . LEU B 1 207 ? 4.816 18.906 19.797 1 93 207 LEU B O 1
ATOM 3327 N N . MET B 1 208 ? 6.402 19.672 18.469 1 90.75 208 MET B N 1
ATOM 3328 C CA . MET B 1 208 ? 7.207 20.125 19.594 1 90.75 208 MET B CA 1
ATOM 3329 C C . MET B 1 208 ? 6.496 21.234 20.359 1 90.75 208 MET B C 1
ATOM 3331 O O . MET B 1 208 ? 6.559 21.297 21.578 1 90.75 208 MET B O 1
ATOM 3335 N N . LYS B 1 209 ? 5.859 22.047 19.609 1 90.62 209 LYS B N 1
ATOM 3336 C CA . LYS B 1 209 ? 5.125 23.141 20.219 1 90.62 209 LYS B CA 1
ATOM 3337 C C . LYS B 1 209 ? 3.92 22.641 21 1 90.62 209 LYS B C 1
ATOM 3339 O O . LYS B 1 209 ? 3.578 23.172 22.062 1 90.62 209 LYS B O 1
ATOM 3344 N N . LEU B 1 210 ? 3.322 21.672 20.5 1 91.06 210 LEU B N 1
ATOM 3345 C CA . LEU B 1 210 ? 2.152 21.094 21.141 1 91.06 210 LEU B CA 1
ATOM 3346 C C . LEU B 1 210 ? 2.547 20.359 22.422 1 91.06 210 LEU B C 1
ATOM 3348 O O . LEU B 1 210 ? 1.769 20.297 23.375 1 91.06 210 LEU B O 1
ATOM 3352 N N . ASP B 1 211 ? 3.684 19.828 22.531 1 82.75 211 ASP B N 1
ATOM 3353 C CA . ASP B 1 211 ? 4.172 19.109 23.719 1 82.75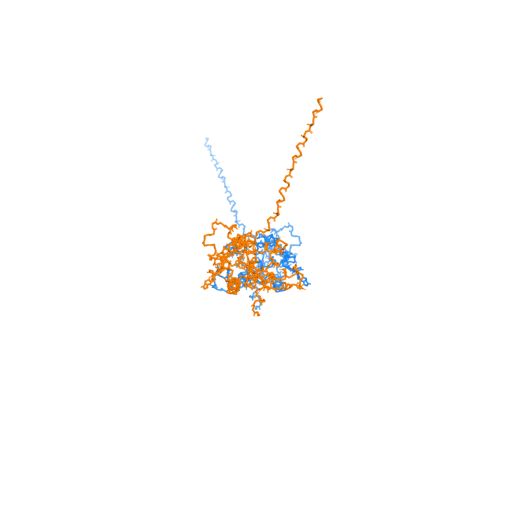 211 ASP B CA 1
ATOM 3354 C C . ASP B 1 211 ? 4.605 20.078 24.812 1 82.75 211 ASP B C 1
ATOM 3356 O O . ASP B 1 211 ? 4.457 19.797 26 1 82.75 211 ASP B O 1
ATOM 3360 N N . ASP B 1 212 ? 5.215 21.156 24.406 1 72.56 212 ASP B N 1
ATOM 3361 C CA . ASP B 1 212 ? 5.68 22.156 25.375 1 72.56 212 ASP B CA 1
ATOM 3362 C C . ASP B 1 212 ? 4.508 22.812 26.094 1 72.56 212 ASP B C 1
ATOM 3364 O O . ASP B 1 212 ? 4.605 23.156 27.266 1 72.56 212 ASP B O 1
ATOM 3368 N N . ASP B 1 213 ? 3.551 22.938 25.5 1 57.75 213 ASP B N 1
ATOM 3369 C CA . ASP B 1 213 ? 2.43 23.641 26.109 1 57.75 213 ASP B CA 1
ATOM 3370 C C . ASP B 1 213 ? 1.737 22.781 27.156 1 57.75 213 ASP B C 1
ATOM 3372 O O . ASP B 1 213 ? 0.965 23.281 27.984 1 57.75 213 ASP B O 1
ATOM 3376 N N . ASP B 1 214 ? 1.941 21.469 27.156 1 48.41 214 ASP B N 1
ATOM 3377 C CA . ASP B 1 214 ? 1.381 20.641 28.203 1 48.41 214 ASP B CA 1
ATOM 3378 C C . ASP B 1 214 ? 2.199 20.766 29.484 1 48.41 214 ASP B C 1
ATOM 3380 O O . ASP B 1 214 ? 1.923 20.078 30.469 1 48.41 214 ASP B O 1
ATOM 3384 N N . VAL B 1 215 ? 3.223 21.609 29.547 1 38.75 215 VAL B N 1
ATOM 3385 C CA . VAL B 1 215 ? 3.938 21.797 30.812 1 38.75 215 VAL B CA 1
ATOM 3386 C C . VAL B 1 215 ? 3.498 23.109 31.453 1 38.75 215 VAL B C 1
ATOM 3388 O O . VAL B 1 215 ? 3.273 24.109 30.766 1 38.75 215 VAL B O 1
#

Radius of gyration: 34.88 Å; Cα contacts (8 Å, |Δi|>4): 440; chains: 2; bounding box: 53×138×111 Å

Solvent-accessible surface area (backbone atoms only — not comparable to full-atom values): 23546 Å² total; per-residue (Å²): 138,82,80,79,79,78,77,78,76,77,76,76,75,75,74,74,73,66,75,69,74,81,78,63,61,55,52,62,17,52,50,27,37,51,53,40,50,53,48,43,42,65,44,43,51,59,38,65,100,48,78,70,59,80,85,38,37,41,3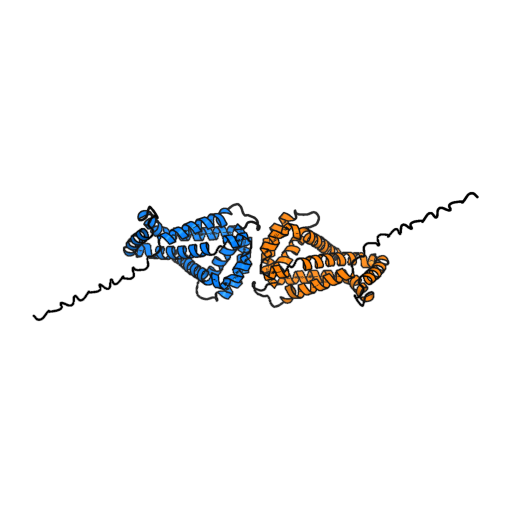8,39,35,39,21,53,53,41,34,49,52,49,38,14,65,70,44,46,82,75,67,66,59,62,70,59,47,50,53,67,42,42,49,57,20,46,36,40,21,57,67,36,56,66,57,55,36,50,54,51,48,52,52,53,49,50,52,48,66,53,26,45,66,55,49,51,49,43,50,70,74,30,74,66,78,83,45,49,72,62,38,26,50,54,49,47,53,54,36,71,71,39,44,88,80,31,48,69,24,48,55,49,41,50,50,48,11,52,49,26,44,52,55,64,69,62,47,48,63,61,36,10,67,57,38,32,49,61,33,49,52,68,75,32,54,74,74,44,43,66,57,32,52,50,46,22,54,46,51,51,52,61,57,55,66,76,105,137,83,82,78,78,79,77,79,77,78,77,75,75,74,74,74,73,65,74,70,73,79,78,62,62,55,54,61,18,53,52,26,36,51,53,41,49,53,49,42,41,64,45,43,52,58,37,63,100,47,78,71,60,80,83,39,37,40,38,40,36,39,21,53,52,41,33,48,52,48,39,20,70,62,40,47,93,90,58,64,60,63,70,57,47,50,55,67,42,41,49,57,20,45,36,41,21,57,67,34,57,66,58,55,36,50,55,51,48,50,52,53,48,49,48,49,65,53,26,45,67,54,49,50,50,44,50,70,73,30,74,65,77,81,45,51,70,61,38,26,50,54,49,48,54,54,35,71,72,39,44,88,81,31,48,70,24,47,53,49,41,51,49,49,11,53,50,26,45,52,55,66,71,62,48,49,65,61,36,10,67,57,38,32,46,62,33,49,52,68,74,32,54,73,73,44,43,66,58,31,53,52,46,31,54,45,52,53,53,61,57,56,66,77,103

pLDDT: mean 89.41, std 15.85, range [34.56, 98.81]

Foldseek 3Di:
DPPPPPPPPPPPPPPPPPPPPDQQQLLLLVVLLVVLVVVCCVLQVVCPPPPDAQLDLSLVLLLLVQLLLQLLVVVADDDDDSLCSSVVCNVVSNCCSRPVSVVSNVVVVVLSVLLCVLQVVLVVVLCVQPVDCPPSRVSSVVSVVVCVVPVVVHVLNSVLSSLNSVLSVVVVVLPSSVCSNVVNSVVSSVVCSPVCVVSSNSSSVNVVSSVVVVD/DPPPPPPPPPPPPPPPPPPPPDQQQLPLLVVLLVVLVVVCCVLQVVCPVPPDAQLDLSLVLLLLVQLLLQLLVVPAPVDDDSLCSSVVCNVVSNCCSRPVSVVSNVVVVVLSVLLCVLQVVLVVVLCVQPVDCPDSRVSSVVSVVVCVVPVVVHVLNSVLSSLNSVLSVVVVVLPSSVCSNVSNSVVSSVVCSPVCVVSSNSSSVNVVSSVVVVD

Organism: Manduca sexta (NCBI:txid7130)

Nearest PDB structures (foldseek):
  7xgg-assembly2_D  TM=1.808E-01  e=8.222E+00  synthetic construct

Secondary structure (DSSP, 8-state):
-------------------------HHHHHHHHHHHHHHHHHHTGGGTT----TTSHHHHHHHHHHHHHHHHHHHSSS---HHHHHHHHHHHHHHHHHH-HHHHHHHHHHHHHHHHHHTHHHHHHHHHH-SSTT-HHHHHHHHHHHHHH-HHHHHHHHHHHHHHHHHHHHHHHTTHHHHHHTT-HHHHHHHTTTTTHHHHHHHHHHHHHHHHTT-/-------------------------HHHHHHHHHHHHHHHHHHTGGGTT----TTSHHHHHHHHHHHHHHHHHH-TTT---HHHHHHHHHHHHHHHHHH-HHHHHHHHHHHHHHHHHHTHHHHHHHHHH-SSTT-HHHHHHHHHHHHHH-HHHHHHHHHHHHHHHHHHHHHHHTTHHHHHHTT-HHHHHHHTTTTTHHHHHHHHHHHHHHHHTT-